Protein AF-A0AA92FFE0-F1 (afdb_monomer_lite)

Sequence (488 aa):
MKEWFKHLHVKLKDAEDNATKATNKKVEELKAQLATIEKNRVSEDSKMVGLKDELRRKEIEYLDALKEKDKEIKAKEATILATKEGMKKIEGLKASTDENLTKFKEESKQKELQHLEATKALQNEIKAKESQLAASSKEETLKSIALDKELKAKEAQLLASKDEMKKLEAQRVATEDKLAKLKEESKQQQLQNLEATKALQADLKAKESQIASFNKEETLKSIALEKELKAKEATIVANKENYKKTETLKASLEENITKLKEEFKQKELQYLEAAKALQADIKAKETQLGASKKDETLKIIALEKELKQKEGVLAQQQDDFTKRIASNEQTIKTLNEKIKLLETATPKTAVATKTSAPTSSKGHKPIMVDKVTCTDMGTGVNAISETCKKEVQTFLAKYDSSYFFEVAPIVDNGGFASLKLIKNKKVGVEDTEIDRISGLANIGLGKARAKAGGELVETYVGEGAKISYALSNIEQDKARGFQIRVYQ

pLDDT: mean 81.23, std 14.43, range [31.59, 97.88]

Secondary structure (DSSP, 8-state):
-HHHHHHHHHHHHHHHHHHHHHHHHHHHHHHHHHHHHHHHHHHHHHHHHHHHHHHHHHHHHHHHHHHHHHHHHHHHHHHHHHHHHHHHHHHHHHHHHHHHHHHHHHHHHHHHHHHHHHHHHHHHHHHHHHHHHHHHHHHHHHHHHHHHHHHHHHHHHHHHHHHHHHHHHHHHHHHHHHHSSSSSS--S---S-TTHHHHHHHHHHHHHHHHHHHHHHHHHHHHHHHHHHHHHHHHHHHHHHHHHHHHHHHHHHHHHHHHHHHHHHHHHHHHHHHHHHHHHHHHHHHHHHHHHHHHHHHHHHHHHHHHHHHHHHHHHHHHHHHHHHHHHHHHHHHHHHHHHHHHTTS---------PPPPPPPPPPP-EEEEEEE-BPPTT--PPPHHHHHHHHHHHTT--TTSEEEEEEEE--PPPHHHHHHHHHT-S--HHHHHHHHHHHHHHHHHHHHHHHHHHHHHHH-TT-EEEE-SS-EE-TT-BEEEEEEE-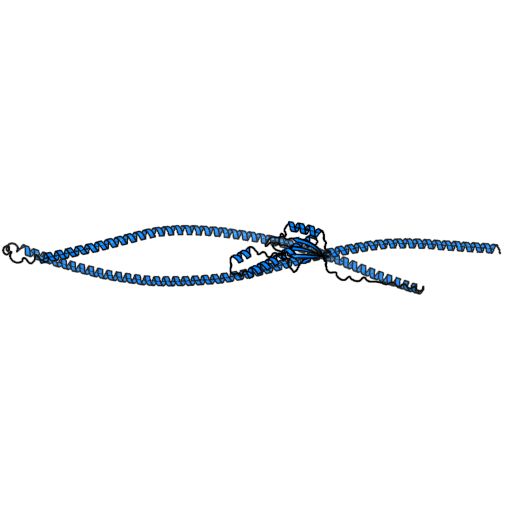

Organism: NCBI:txid1854492

Structure (mmCIF, N/CA/C/O backbone):
data_AF-A0AA92FFE0-F1
#
_entry.id   AF-A0AA92FFE0-F1
#
loop_
_atom_site.group_PDB
_atom_site.id
_atom_site.type_symbol
_atom_site.label_atom_id
_atom_site.label_alt_id
_atom_site.label_comp_id
_atom_site.label_asym_id
_atom_site.label_entity_id
_atom_site.label_seq_id
_atom_site.pdbx_PDB_ins_code
_atom_site.Cartn_x
_atom_site.Cartn_y
_atom_site.Cartn_z
_atom_site.occupancy
_atom_site.B_iso_or_equiv
_atom_site.auth_seq_id
_atom_site.auth_comp_id
_atom_site.auth_asym_id
_atom_site.auth_atom_id
_atom_site.pdbx_PDB_model_num
ATOM 1 N N . MET A 1 1 ? 83.813 -3.400 -99.942 1.00 58.41 1 MET A N 1
ATOM 2 C CA . MET A 1 1 ? 82.749 -2.435 -99.563 1.00 58.41 1 MET A CA 1
ATOM 3 C C . MET A 1 1 ? 81.369 -3.094 -99.387 1.00 58.41 1 MET A C 1
ATOM 5 O O . MET A 1 1 ? 80.778 -2.912 -98.333 1.00 58.41 1 MET A O 1
ATOM 9 N N . LYS A 1 2 ? 80.868 -3.906 -100.340 1.00 62.62 2 LYS A N 1
ATOM 10 C CA . LYS A 1 2 ? 79.550 -4.587 -100.239 1.00 62.62 2 LYS A CA 1
ATOM 11 C C . LYS A 1 2 ? 79.388 -5.563 -99.056 1.00 62.62 2 LYS A C 1
ATOM 13 O O . LYS A 1 2 ? 78.321 -5.590 -98.453 1.00 62.62 2 LYS A O 1
ATOM 18 N N . GLU A 1 3 ? 80.411 -6.343 -98.703 1.00 62.62 3 GLU A N 1
ATOM 19 C CA . GLU A 1 3 ? 80.306 -7.298 -97.580 1.00 62.62 3 GLU A CA 1
ATOM 20 C C . GLU A 1 3 ? 80.255 -6.623 -96.205 1.00 62.62 3 GLU A C 1
ATOM 22 O O . GLU A 1 3 ? 79.528 -7.066 -95.321 1.00 62.62 3 GLU A O 1
ATOM 27 N N . TRP A 1 4 ? 80.947 -5.493 -96.049 1.00 67.25 4 TRP A N 1
ATOM 28 C CA . TRP A 1 4 ? 80.945 -4.721 -94.807 1.00 67.25 4 TRP A CA 1
ATOM 29 C C . TRP A 1 4 ? 79.559 -4.132 -94.502 1.00 67.25 4 TRP A C 1
ATOM 31 O O . TRP A 1 4 ? 79.095 -4.201 -93.369 1.00 67.25 4 TRP A O 1
ATOM 41 N N . PHE A 1 5 ? 78.848 -3.653 -95.531 1.00 67.75 5 PHE A N 1
ATOM 42 C CA . PHE A 1 5 ? 77.463 -3.184 -95.403 1.00 67.75 5 PHE A CA 1
ATOM 43 C C . PHE A 1 5 ? 76.480 -4.303 -95.030 1.00 67.75 5 PHE A C 1
ATOM 45 O O . PHE A 1 5 ? 75.605 -4.081 -94.196 1.00 67.75 5 PHE A O 1
ATOM 52 N N . LYS A 1 6 ? 76.632 -5.512 -95.593 1.00 73.19 6 LYS A N 1
ATOM 53 C CA . LYS A 1 6 ? 75.812 -6.673 -95.197 1.00 73.19 6 LYS A CA 1
ATOM 54 C C . LYS A 1 6 ? 76.039 -7.049 -93.733 1.00 73.19 6 LYS A C 1
ATOM 56 O O . LYS A 1 6 ? 75.070 -7.256 -93.010 1.00 73.19 6 LYS A O 1
ATOM 61 N N . HIS A 1 7 ? 77.295 -7.084 -93.288 1.00 74.12 7 HIS A N 1
ATOM 62 C CA . HIS A 1 7 ? 77.640 -7.379 -91.893 1.00 74.12 7 HIS A CA 1
ATOM 63 C C . HIS A 1 7 ? 77.081 -6.336 -90.919 1.00 74.12 7 HIS A C 1
ATOM 65 O O . HIS A 1 7 ? 76.571 -6.686 -89.857 1.00 74.12 7 HIS A O 1
ATOM 71 N N . LEU A 1 8 ? 77.126 -5.052 -91.293 1.00 75.69 8 LEU A N 1
ATOM 72 C CA . LEU A 1 8 ? 76.562 -3.970 -90.485 1.00 75.69 8 LEU A CA 1
ATOM 73 C C . LEU A 1 8 ? 75.035 -4.085 -90.366 1.00 75.69 8 LEU A C 1
ATOM 75 O O . LEU A 1 8 ? 74.494 -3.900 -89.282 1.00 75.69 8 LEU A O 1
ATOM 79 N N . HIS A 1 9 ? 74.351 -4.425 -91.462 1.00 76.44 9 HIS A N 1
ATOM 80 C CA . HIS A 1 9 ? 72.894 -4.560 -91.491 1.00 76.44 9 HIS A CA 1
ATOM 81 C C . HIS A 1 9 ? 72.401 -5.750 -90.654 1.00 76.44 9 HIS A C 1
ATOM 83 O O . HIS A 1 9 ? 71.421 -5.619 -89.927 1.00 76.44 9 HIS A O 1
ATOM 89 N N . VAL A 1 10 ? 73.113 -6.883 -90.696 1.00 79.50 10 VAL A N 1
ATOM 90 C CA . VAL A 1 10 ? 72.822 -8.045 -89.837 1.00 79.50 10 VAL A CA 1
ATOM 91 C C . VAL A 1 10 ? 73.014 -7.687 -88.364 1.00 79.50 10 VAL A C 1
ATOM 93 O O . VAL A 1 10 ? 72.116 -7.922 -87.568 1.00 79.50 10 VAL A O 1
ATOM 96 N N . LYS A 1 11 ? 74.115 -7.014 -88.004 1.00 79.50 11 LYS A N 1
ATOM 97 C CA . LYS A 1 11 ? 74.342 -6.565 -86.620 1.00 79.50 11 LYS A CA 1
ATOM 98 C C . LYS A 1 11 ? 73.299 -5.567 -86.121 1.00 79.50 11 LYS A C 1
ATOM 100 O O . LYS A 1 11 ? 72.941 -5.620 -84.949 1.00 79.50 11 LYS A O 1
ATOM 105 N N . LEU A 1 12 ? 72.835 -4.656 -86.981 1.00 77.25 12 LEU A N 1
ATOM 106 C CA . LEU A 1 12 ? 71.790 -3.696 -86.621 1.00 77.25 12 LEU A CA 1
ATOM 107 C C . LEU A 1 12 ? 70.461 -4.416 -86.364 1.00 77.25 12 LEU A C 1
ATOM 109 O O . LEU A 1 12 ? 69.816 -4.166 -85.352 1.00 77.25 12 LEU A O 1
ATOM 113 N N . LYS A 1 13 ? 70.108 -5.362 -87.240 1.00 79.94 13 LYS A N 1
ATOM 114 C CA . LYS A 1 13 ? 68.903 -6.180 -87.108 1.00 79.94 13 LYS A CA 1
ATOM 115 C C . LYS A 1 13 ? 68.945 -7.080 -85.872 1.00 79.94 13 LYS A C 1
ATOM 117 O O . LYS A 1 13 ? 67.980 -7.122 -85.121 1.00 79.94 13 LYS A O 1
ATOM 122 N N . ASP A 1 14 ? 70.079 -7.722 -85.603 1.00 80.31 14 ASP A N 1
ATOM 123 C CA . ASP A 1 14 ? 70.268 -8.528 -84.394 1.00 80.31 14 ASP A CA 1
ATOM 124 C C . ASP A 1 14 ? 70.188 -7.666 -83.122 1.00 80.31 14 ASP A C 1
ATOM 126 O O . ASP A 1 14 ? 69.670 -8.110 -82.096 1.00 80.31 14 ASP A O 1
ATOM 130 N N . ALA A 1 15 ? 70.676 -6.421 -83.165 1.00 79.38 15 ALA A N 1
ATOM 131 C CA . ALA A 1 15 ? 70.554 -5.479 -82.055 1.00 79.38 15 ALA A CA 1
ATOM 132 C C . ALA A 1 15 ? 69.099 -5.026 -81.832 1.00 79.38 15 ALA A C 1
ATOM 134 O O . ALA A 1 15 ? 68.650 -4.993 -80.686 1.00 79.38 15 ALA A O 1
ATOM 135 N N . GLU A 1 16 ? 68.350 -4.738 -82.900 1.00 79.06 16 GLU A N 1
ATOM 136 C CA . GLU A 1 16 ? 66.920 -4.398 -82.838 1.00 79.06 16 GLU A CA 1
ATOM 137 C C . GLU A 1 16 ? 66.064 -5.574 -82.348 1.00 79.06 16 GLU A C 1
ATOM 139 O O . GLU A 1 16 ? 65.223 -5.401 -81.461 1.00 79.06 16 GLU A O 1
ATOM 144 N N . ASP A 1 17 ? 66.310 -6.786 -82.847 1.00 80.44 17 ASP A N 1
ATOM 145 C CA . ASP A 1 17 ? 65.593 -7.993 -82.430 1.00 80.44 17 ASP A CA 1
ATOM 146 C C . ASP A 1 17 ? 65.881 -8.325 -80.956 1.00 80.44 17 ASP A C 1
ATOM 148 O O . ASP A 1 17 ? 64.974 -8.698 -80.203 1.00 80.44 17 ASP A O 1
ATOM 152 N N . ASN A 1 18 ? 67.123 -8.137 -80.497 1.00 81.94 18 ASN A N 1
ATOM 153 C CA . ASN A 1 18 ? 67.484 -8.310 -79.090 1.00 81.94 18 ASN A CA 1
ATOM 154 C C . ASN A 1 18 ? 66.876 -7.222 -78.190 1.00 81.94 18 ASN A C 1
ATOM 156 O O . ASN A 1 18 ? 66.376 -7.542 -77.109 1.00 81.94 18 ASN A O 1
ATOM 160 N N . ALA A 1 19 ? 66.850 -5.961 -78.633 1.00 80.94 19 ALA A N 1
ATOM 161 C CA . ALA A 1 19 ? 66.195 -4.870 -77.910 1.00 80.94 19 ALA A CA 1
ATOM 162 C C . ALA A 1 19 ? 64.676 -5.091 -77.801 1.00 80.94 19 ALA A C 1
ATOM 164 O O . ALA A 1 19 ? 64.089 -4.895 -76.732 1.00 80.94 19 ALA A O 1
ATOM 165 N N . THR A 1 20 ? 64.049 -5.590 -78.867 1.00 84.31 20 THR A N 1
ATOM 166 C CA . THR A 1 20 ? 62.617 -5.919 -78.903 1.00 84.31 20 THR A CA 1
ATOM 167 C C . THR A 1 20 ? 62.299 -7.079 -77.960 1.00 84.31 20 THR A C 1
ATOM 169 O O . THR A 1 20 ? 61.372 -6.989 -77.153 1.00 84.31 20 THR A O 1
ATOM 172 N N . LYS A 1 21 ? 63.108 -8.148 -77.971 1.00 85.88 21 LYS A N 1
ATOM 173 C CA . LYS A 1 21 ? 62.963 -9.274 -77.030 1.00 85.88 21 LYS A CA 1
ATOM 174 C C . LYS A 1 21 ? 63.143 -8.841 -75.574 1.00 85.88 21 LYS A C 1
ATOM 176 O O . LYS A 1 21 ? 62.355 -9.248 -74.723 1.00 85.88 21 LYS A O 1
ATOM 181 N N . ALA A 1 22 ? 64.139 -8.004 -75.284 1.00 84.62 22 ALA A N 1
ATOM 182 C CA . ALA A 1 22 ? 64.374 -7.482 -73.938 1.00 84.62 22 ALA A CA 1
ATOM 183 C C . ALA A 1 22 ? 63.209 -6.603 -73.453 1.00 84.62 22 ALA A C 1
ATOM 185 O O . ALA A 1 22 ? 62.768 -6.731 -72.310 1.00 84.62 22 ALA A O 1
ATOM 186 N N . THR A 1 23 ? 62.668 -5.765 -74.339 1.00 86.50 23 THR A N 1
ATOM 187 C CA . THR A 1 23 ? 61.502 -4.919 -74.045 1.00 86.50 23 THR A CA 1
ATOM 188 C C . THR A 1 23 ? 60.261 -5.763 -73.770 1.00 86.50 23 THR A C 1
ATOM 190 O O . THR A 1 23 ? 59.608 -5.568 -72.748 1.00 86.50 23 THR A O 1
ATOM 193 N N . ASN A 1 24 ? 59.980 -6.761 -74.610 1.00 88.25 24 ASN A N 1
ATOM 194 C CA . ASN A 1 24 ? 58.836 -7.656 -74.425 1.00 88.25 24 ASN A CA 1
ATOM 195 C C . ASN A 1 24 ? 58.936 -8.476 -73.135 1.00 88.25 24 ASN A C 1
ATOM 197 O O . ASN A 1 24 ? 57.950 -8.593 -72.412 1.00 88.25 24 ASN A O 1
ATOM 201 N N . LYS A 1 25 ? 60.128 -8.979 -72.789 1.00 91.62 25 LYS A N 1
ATOM 202 C CA . LYS A 1 25 ? 60.352 -9.662 -71.506 1.00 91.62 25 LYS A CA 1
ATOM 203 C C . LYS A 1 25 ? 60.015 -8.749 -70.324 1.00 91.62 25 LYS A C 1
ATOM 205 O O . LYS A 1 25 ? 59.328 -9.170 -69.399 1.00 91.62 25 LYS A O 1
ATOM 210 N N . LYS A 1 26 ? 60.442 -7.486 -70.384 1.00 90.00 26 LYS A N 1
ATOM 211 C CA . LYS A 1 26 ? 60.175 -6.503 -69.329 1.00 90.00 26 LYS A CA 1
ATOM 212 C C . LYS A 1 26 ? 58.694 -6.124 -69.238 1.00 90.00 26 LYS A C 1
ATOM 214 O O . LYS A 1 26 ? 58.183 -5.931 -68.141 1.00 90.00 26 LYS A O 1
ATOM 219 N N . VAL A 1 27 ? 57.991 -6.061 -70.369 1.00 89.12 27 VAL A N 1
ATOM 220 C CA . VAL A 1 27 ? 56.535 -5.851 -70.409 1.00 89.12 27 VAL A CA 1
ATOM 221 C C . VAL A 1 27 ? 55.790 -7.016 -69.754 1.00 89.12 27 VAL A C 1
ATOM 223 O O . VAL A 1 27 ? 54.883 -6.778 -68.960 1.00 89.12 27 VAL A O 1
ATOM 226 N N . GLU A 1 28 ? 56.180 -8.262 -70.026 1.00 89.94 28 GLU A N 1
ATOM 227 C CA . GLU A 1 28 ? 55.556 -9.435 -69.398 1.00 89.94 28 GLU A CA 1
ATOM 228 C C . GLU A 1 28 ? 55.854 -9.523 -67.891 1.00 89.94 28 GLU A C 1
ATOM 230 O O . GLU A 1 28 ? 54.952 -9.807 -67.102 1.00 89.94 28 GLU A O 1
ATOM 235 N N . GLU A 1 29 ? 57.071 -9.178 -67.457 1.00 90.50 29 GLU A N 1
ATOM 236 C CA . GLU A 1 29 ? 57.411 -9.059 -66.030 1.00 90.50 29 GLU A CA 1
ATOM 237 C C . GLU A 1 29 ? 56.559 -7.986 -65.325 1.00 90.50 29 GLU A C 1
ATOM 239 O O . GLU A 1 29 ? 56.034 -8.228 -64.236 1.00 90.50 29 GLU A O 1
ATOM 244 N N . LEU A 1 30 ? 56.353 -6.824 -65.958 1.00 91.38 30 LEU A N 1
ATOM 245 C CA . LEU A 1 30 ? 55.499 -5.757 -65.422 1.00 91.38 30 LEU A CA 1
ATOM 246 C C . LEU A 1 30 ? 54.019 -6.161 -65.365 1.00 91.38 30 LEU A C 1
ATOM 248 O O . LEU A 1 30 ? 53.343 -5.853 -64.383 1.00 91.38 30 LEU A O 1
ATOM 252 N N . LYS A 1 31 ? 53.507 -6.887 -66.368 1.00 90.38 31 LYS A N 1
ATOM 253 C CA . LYS A 1 31 ? 52.138 -7.434 -66.338 1.00 90.38 31 LYS A CA 1
ATOM 254 C C . LYS A 1 31 ? 51.953 -8.434 -65.200 1.00 90.38 31 LYS A C 1
ATOM 256 O O . LYS A 1 31 ? 50.940 -8.378 -64.505 1.00 90.38 31 LYS A O 1
ATOM 261 N N . ALA A 1 32 ? 52.928 -9.315 -64.973 1.00 90.75 32 ALA A N 1
ATOM 262 C CA . ALA A 1 32 ? 52.886 -10.273 -63.870 1.00 90.75 32 ALA A CA 1
ATOM 263 C C . ALA A 1 32 ? 52.907 -9.575 -62.496 1.00 90.75 32 ALA A C 1
ATOM 265 O O . ALA A 1 32 ? 52.170 -9.963 -61.582 1.00 90.75 32 ALA A O 1
ATOM 266 N N . GLN A 1 33 ? 53.699 -8.505 -62.355 1.00 91.69 33 GLN A N 1
ATOM 267 C CA . GLN A 1 33 ? 53.703 -7.673 -61.149 1.00 91.69 33 GLN A CA 1
ATOM 268 C C . GLN A 1 33 ? 52.358 -6.967 -60.937 1.00 91.69 33 GLN A C 1
ATOM 270 O O . GLN A 1 33 ? 51.811 -7.037 -59.837 1.00 91.69 33 GLN A O 1
ATOM 275 N N . LEU A 1 34 ? 51.781 -6.362 -61.982 1.00 88.94 34 LEU A N 1
ATOM 276 C CA . LEU A 1 34 ? 50.460 -5.726 -61.918 1.00 88.94 34 LEU A CA 1
ATOM 277 C C . LEU A 1 34 ? 49.361 -6.715 -61.517 1.00 88.94 34 LEU A C 1
ATOM 279 O O . LEU A 1 34 ? 48.577 -6.417 -60.622 1.00 88.94 34 LEU A O 1
ATOM 283 N N . ALA A 1 35 ? 49.343 -7.916 -62.099 1.00 91.25 35 ALA A N 1
ATOM 284 C CA . ALA A 1 35 ? 48.374 -8.951 -61.739 1.00 91.25 35 ALA A CA 1
ATOM 285 C C . ALA A 1 35 ? 48.485 -9.367 -60.260 1.00 91.25 35 ALA A C 1
ATOM 287 O O . ALA A 1 35 ? 47.477 -9.608 -59.592 1.00 91.25 35 ALA A O 1
ATOM 288 N N . THR A 1 36 ? 49.708 -9.417 -59.728 1.00 91.00 36 THR A N 1
ATOM 289 C CA . THR A 1 36 ? 49.955 -9.725 -58.312 1.00 91.00 36 THR A CA 1
ATOM 290 C C . THR A 1 36 ? 49.474 -8.593 -57.401 1.00 91.00 36 THR A C 1
ATOM 292 O O . THR A 1 36 ? 48.829 -8.856 -56.387 1.00 91.00 36 THR A O 1
ATOM 295 N N . ILE A 1 37 ? 49.736 -7.337 -57.775 1.00 90.12 37 ILE A N 1
ATOM 296 C CA . ILE A 1 37 ? 49.268 -6.154 -57.040 1.00 90.12 37 ILE A CA 1
ATOM 297 C C . ILE A 1 37 ? 47.738 -6.101 -57.021 1.00 90.12 37 ILE A C 1
ATOM 299 O O . ILE A 1 37 ? 47.158 -5.902 -55.957 1.00 90.12 37 ILE A O 1
ATOM 303 N N . GLU A 1 38 ? 47.076 -6.344 -58.154 1.00 89.69 38 GLU A N 1
ATOM 304 C CA . GLU A 1 38 ? 45.611 -6.344 -58.247 1.00 89.69 38 GLU A CA 1
ATOM 305 C C . GLU 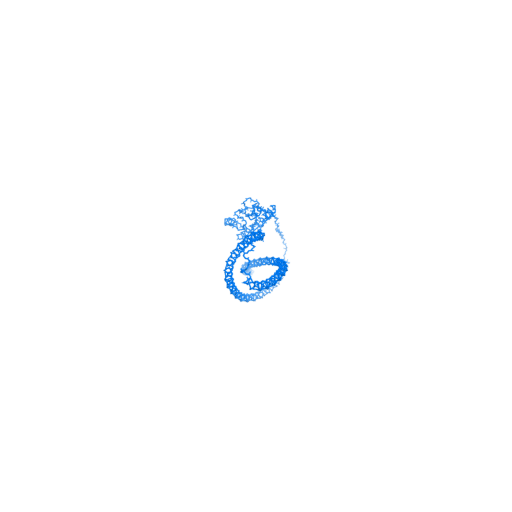A 1 38 ? 45.000 -7.432 -57.349 1.00 89.69 38 GLU A C 1
ATOM 307 O O . GLU A 1 38 ? 44.065 -7.172 -56.593 1.00 89.69 38 GLU A O 1
ATOM 312 N N . LYS A 1 39 ? 45.576 -8.642 -57.356 1.00 92.88 39 LYS A N 1
ATOM 313 C CA . LYS A 1 39 ? 45.135 -9.742 -56.487 1.00 92.88 39 LYS A CA 1
ATOM 314 C C . LYS A 1 39 ? 45.303 -9.405 -55.004 1.00 92.88 39 LYS A C 1
ATOM 316 O O . LYS A 1 39 ? 44.412 -9.699 -54.206 1.00 92.88 39 LYS A O 1
ATOM 321 N N . ASN A 1 40 ? 46.419 -8.778 -54.636 1.00 91.56 40 ASN A N 1
ATOM 322 C CA . ASN A 1 40 ? 46.657 -8.334 -53.265 1.00 91.56 40 ASN A CA 1
ATOM 323 C C . ASN A 1 40 ? 45.677 -7.227 -52.861 1.00 91.56 40 ASN A C 1
ATOM 325 O O . ASN A 1 40 ? 45.088 -7.324 -51.789 1.00 91.56 40 ASN A O 1
ATOM 329 N N . ARG A 1 41 ? 45.417 -6.249 -53.739 1.00 92.00 41 ARG A N 1
ATOM 330 C CA . ARG A 1 41 ? 44.436 -5.178 -53.507 1.00 92.00 41 ARG A CA 1
ATOM 331 C C . ARG A 1 41 ? 43.042 -5.741 -53.247 1.00 92.00 41 ARG A C 1
ATOM 333 O O . ARG A 1 41 ? 42.430 -5.407 -52.242 1.00 92.00 41 ARG A O 1
ATOM 340 N N . VAL A 1 42 ? 42.573 -6.660 -54.093 1.00 90.94 42 VAL A N 1
ATOM 341 C CA . VAL A 1 42 ? 41.268 -7.321 -53.914 1.00 90.94 42 VAL A CA 1
ATOM 342 C C . VAL A 1 42 ? 41.223 -8.118 -52.604 1.00 90.94 42 VAL A C 1
ATOM 344 O O . VAL A 1 42 ? 40.216 -8.096 -51.894 1.00 90.94 42 VAL A O 1
ATOM 347 N N . SER A 1 43 ? 42.317 -8.798 -52.241 1.00 91.75 43 SER A N 1
ATOM 348 C CA . SER A 1 43 ? 42.403 -9.500 -50.957 1.00 91.75 43 SER A CA 1
ATOM 349 C C . SER A 1 43 ? 42.363 -8.550 -49.757 1.00 91.75 43 SER A C 1
ATOM 351 O O . SER A 1 43 ? 41.798 -8.923 -48.728 1.00 91.75 43 SER A O 1
ATOM 353 N N . GLU A 1 44 ? 42.985 -7.376 -49.837 1.00 89.19 44 GLU A N 1
ATOM 354 C CA . GLU A 1 44 ? 42.964 -6.382 -48.761 1.00 89.19 44 GLU A CA 1
ATOM 355 C C . GLU A 1 44 ? 41.606 -5.690 -48.656 1.00 89.19 44 GLU A C 1
ATOM 357 O O . GLU A 1 44 ? 41.081 -5.568 -47.549 1.00 89.19 44 GLU A O 1
ATOM 362 N N . ASP A 1 45 ? 40.981 -5.353 -49.787 1.00 87.56 45 ASP A N 1
ATOM 363 C CA . ASP A 1 45 ? 39.623 -4.806 -49.840 1.00 87.56 45 ASP A CA 1
ATOM 364 C C . ASP A 1 45 ? 38.626 -5.770 -49.171 1.00 87.56 45 ASP A C 1
ATOM 366 O O . ASP A 1 45 ? 37.820 -5.358 -48.333 1.00 87.56 45 ASP A O 1
ATOM 370 N N . SER A 1 46 ? 38.736 -7.078 -49.438 1.00 89.19 46 SER A N 1
ATOM 371 C CA . SER A 1 46 ? 37.898 -8.093 -48.785 1.00 89.19 46 SER A CA 1
ATOM 372 C C . SER A 1 46 ? 38.116 -8.169 -47.268 1.00 89.19 46 SER A C 1
ATOM 374 O O . SER A 1 46 ? 37.150 -8.348 -46.525 1.00 89.19 46 SER A O 1
ATOM 376 N N . LYS A 1 47 ? 39.358 -8.024 -46.784 1.00 93.25 47 LYS A N 1
ATOM 377 C CA . LYS A 1 47 ? 39.655 -7.993 -45.339 1.00 93.25 47 LYS A CA 1
ATOM 378 C C . LYS A 1 47 ? 39.105 -6.726 -44.684 1.00 93.25 47 LYS A C 1
ATOM 380 O O . LYS A 1 47 ? 38.566 -6.795 -43.583 1.00 93.25 47 LYS A O 1
ATOM 385 N N . MET A 1 48 ? 39.203 -5.585 -45.366 1.00 88.88 48 MET A N 1
ATOM 386 C CA . MET A 1 48 ? 38.669 -4.308 -44.889 1.00 88.88 48 MET A CA 1
ATOM 387 C C . MET A 1 48 ? 37.145 -4.318 -44.760 1.00 88.88 48 MET A C 1
ATOM 389 O O . MET A 1 48 ? 36.616 -3.731 -43.817 1.00 88.88 48 MET A O 1
ATOM 393 N N . VAL A 1 49 ? 36.437 -4.994 -45.671 1.00 92.06 49 VAL A N 1
ATOM 394 C CA . VAL A 1 49 ? 34.985 -5.204 -45.551 1.00 92.06 49 VAL A CA 1
ATOM 395 C C . VAL A 1 49 ? 34.663 -6.054 -44.320 1.00 92.06 49 VAL A C 1
ATOM 397 O O . VAL A 1 49 ? 33.863 -5.623 -43.494 1.00 92.06 49 VAL A O 1
ATOM 400 N N . GLY A 1 50 ? 35.356 -7.182 -44.123 1.00 91.06 50 GLY A N 1
ATOM 401 C CA . GLY A 1 50 ? 35.146 -8.038 -42.947 1.00 91.06 50 GLY A CA 1
ATOM 402 C C . GLY A 1 50 ? 35.381 -7.312 -41.616 1.00 91.06 50 GLY A C 1
ATOM 403 O O . GLY A 1 50 ? 34.567 -7.413 -40.701 1.00 91.06 50 GLY A O 1
ATOM 404 N N . LEU A 1 51 ? 36.442 -6.502 -41.526 1.00 91.81 51 LEU A N 1
ATOM 405 C CA . LEU A 1 51 ? 36.718 -5.692 -40.333 1.00 91.81 51 LEU A CA 1
ATOM 406 C C . LEU A 1 51 ? 35.653 -4.613 -40.087 1.00 91.81 51 LEU A C 1
ATOM 408 O O . LEU A 1 51 ? 35.327 -4.333 -38.934 1.00 91.81 51 LEU A O 1
ATOM 412 N N . LYS A 1 52 ? 35.095 -4.008 -41.144 1.00 89.94 52 LYS A N 1
ATOM 413 C CA . LYS A 1 52 ? 33.996 -3.036 -41.019 1.00 89.94 52 LYS A CA 1
ATOM 414 C C . LYS A 1 52 ? 32.710 -3.683 -40.515 1.00 89.94 52 LYS A C 1
ATOM 416 O O . LYS A 1 52 ? 32.033 -3.088 -39.678 1.00 89.94 52 LYS A O 1
ATOM 421 N N . ASP A 1 53 ? 32.383 -4.875 -40.999 1.00 92.69 53 ASP A N 1
ATOM 422 C CA . ASP A 1 53 ? 31.191 -5.601 -40.557 1.00 92.69 53 ASP A CA 1
ATOM 423 C C . ASP A 1 53 ? 31.325 -6.056 -39.099 1.00 92.69 53 ASP A C 1
ATOM 425 O O . ASP A 1 53 ? 30.383 -5.924 -38.315 1.00 92.69 53 ASP A O 1
ATOM 429 N N . GLU A 1 54 ? 32.513 -6.506 -38.693 1.00 92.50 54 GLU A N 1
ATOM 430 C CA . GLU A 1 54 ? 32.775 -6.883 -37.304 1.00 92.50 54 GLU A CA 1
ATOM 431 C C . GLU A 1 54 ? 32.762 -5.679 -36.352 1.00 92.50 54 GLU A C 1
ATOM 433 O O . GLU A 1 54 ? 32.216 -5.769 -35.250 1.00 92.50 54 GLU A O 1
ATOM 438 N N . LEU A 1 55 ? 33.277 -4.524 -36.789 1.00 90.75 55 LEU A N 1
ATOM 439 C CA . LEU A 1 55 ? 33.172 -3.275 -36.033 1.00 90.75 55 LEU A CA 1
ATOM 440 C C . LEU A 1 55 ? 31.706 -2.873 -35.817 1.00 90.75 55 LEU A C 1
ATOM 442 O O . LEU A 1 55 ? 31.309 -2.606 -34.684 1.00 90.75 55 LEU A O 1
ATOM 446 N N . ARG A 1 56 ? 30.887 -2.909 -36.878 1.00 91.94 56 ARG A N 1
ATOM 447 C CA . ARG A 1 56 ? 29.445 -2.622 -36.790 1.00 91.94 56 ARG A CA 1
ATOM 448 C C . ARG A 1 56 ? 28.727 -3.583 -35.851 1.00 91.94 56 ARG A C 1
ATOM 450 O O . ARG A 1 56 ? 27.872 -3.162 -35.077 1.00 91.94 56 ARG A O 1
ATOM 457 N N . ARG A 1 57 ? 29.073 -4.871 -35.891 1.00 93.06 57 ARG A N 1
ATOM 458 C CA . ARG A 1 57 ? 28.489 -5.869 -34.989 1.00 93.06 57 ARG A CA 1
ATOM 459 C C . ARG A 1 57 ? 28.814 -5.564 -33.526 1.00 93.06 57 ARG A C 1
ATOM 461 O O . ARG A 1 57 ? 27.911 -5.597 -32.695 1.00 93.06 57 ARG A O 1
ATOM 468 N N . LYS A 1 58 ? 30.066 -5.212 -33.217 1.00 93.44 58 LYS A N 1
ATOM 469 C CA . LYS A 1 58 ? 30.468 -4.827 -31.855 1.00 93.44 58 LYS A CA 1
ATOM 470 C C . LYS A 1 58 ? 29.806 -3.533 -31.382 1.00 93.44 58 LYS A C 1
ATOM 472 O O . LYS A 1 58 ? 29.456 -3.442 -30.210 1.00 93.44 58 LYS A O 1
ATOM 477 N N . GLU A 1 59 ? 29.604 -2.555 -32.265 1.00 91.31 59 GLU A N 1
ATOM 478 C CA . GLU A 1 59 ? 28.841 -1.341 -31.934 1.00 91.31 59 GLU A CA 1
ATOM 479 C C . GLU A 1 59 ? 27.393 -1.667 -31.550 1.00 91.31 59 GLU A C 1
ATOM 481 O O . GLU A 1 59 ? 26.896 -1.137 -30.557 1.00 91.31 59 GLU A O 1
ATOM 486 N N . ILE A 1 60 ? 26.733 -2.569 -32.284 1.00 91.69 60 ILE A N 1
ATOM 487 C CA . ILE A 1 60 ? 25.369 -3.015 -31.961 1.00 91.69 60 ILE A CA 1
ATOM 488 C C . ILE A 1 60 ? 25.344 -3.734 -30.605 1.00 91.69 60 ILE A C 1
ATOM 490 O O . ILE A 1 60 ? 24.544 -3.373 -29.745 1.00 91.69 60 ILE A O 1
ATOM 494 N N . GLU A 1 61 ? 26.253 -4.688 -30.377 1.00 92.44 61 GLU A N 1
ATOM 495 C CA . GLU A 1 61 ? 26.346 -5.417 -29.102 1.00 92.44 61 GLU A CA 1
ATOM 496 C C . GLU A 1 61 ? 26.589 -4.469 -27.911 1.00 92.44 61 GLU A C 1
ATOM 498 O O . GLU A 1 61 ? 25.976 -4.626 -26.854 1.00 92.44 61 GLU A O 1
ATOM 503 N N . TYR A 1 62 ? 27.433 -3.445 -28.080 1.00 91.94 62 TYR A N 1
ATOM 504 C CA . TYR A 1 62 ? 27.682 -2.439 -27.046 1.00 91.94 62 TYR A CA 1
ATOM 505 C C . TYR A 1 62 ? 26.450 -1.564 -26.770 1.00 91.94 62 TYR A C 1
ATOM 507 O O . TYR A 1 62 ? 26.127 -1.292 -25.612 1.00 91.94 62 TYR A O 1
ATOM 515 N N . LEU A 1 63 ? 25.731 -1.144 -27.817 1.00 89.81 63 LEU A N 1
ATOM 516 C CA . LEU A 1 63 ? 24.497 -0.367 -27.675 1.00 89.81 63 LEU A CA 1
ATOM 517 C C . LEU A 1 63 ? 23.391 -1.163 -26.976 1.00 89.81 63 LEU A C 1
ATOM 519 O O . LEU A 1 63 ? 22.670 -0.603 -26.150 1.00 89.81 63 LEU A O 1
ATOM 523 N N . ASP A 1 64 ? 23.266 -2.456 -27.260 1.00 90.56 64 ASP A N 1
ATOM 524 C CA . ASP A 1 64 ? 22.280 -3.311 -26.598 1.00 90.56 64 ASP A CA 1
ATOM 525 C C . ASP A 1 64 ? 22.658 -3.591 -25.136 1.00 90.56 64 ASP A C 1
ATOM 527 O O . ASP A 1 64 ? 21.795 -3.526 -24.259 1.00 90.56 64 ASP A O 1
ATOM 531 N N . ALA A 1 65 ? 23.949 -3.771 -24.833 1.00 88.81 65 ALA A N 1
ATOM 532 C CA . ALA A 1 65 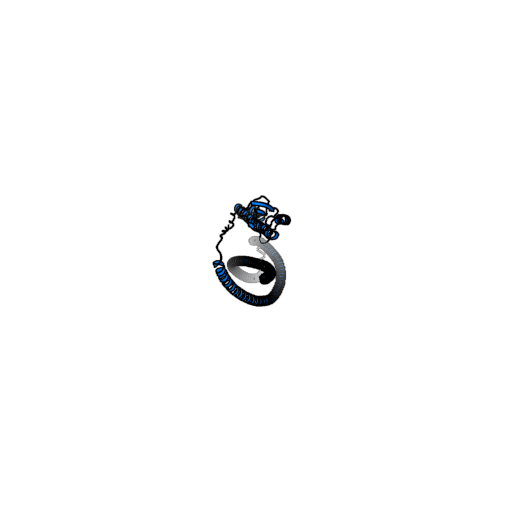? 24.429 -3.865 -23.454 1.00 88.81 65 ALA A CA 1
ATOM 533 C C . ALA A 1 65 ? 24.147 -2.583 -22.646 1.00 88.81 65 ALA A C 1
ATOM 535 O O . ALA A 1 65 ? 23.757 -2.660 -21.477 1.00 88.81 65 ALA A O 1
ATOM 536 N N . LEU A 1 66 ? 24.295 -1.405 -23.263 1.00 87.06 66 LEU A N 1
ATOM 537 C CA . LEU A 1 66 ? 23.934 -0.129 -22.640 1.00 87.06 66 LEU A CA 1
ATOM 538 C C . LEU A 1 66 ? 22.429 -0.020 -22.372 1.00 87.06 66 LEU A C 1
ATOM 540 O O . LEU A 1 66 ? 22.045 0.419 -21.290 1.00 87.06 66 LEU A O 1
ATOM 544 N N . LYS A 1 67 ? 21.577 -0.446 -23.313 1.00 90.62 67 LYS A N 1
ATOM 545 C CA . LYS A 1 67 ? 20.118 -0.454 -23.112 1.00 90.62 67 LYS A CA 1
ATOM 546 C C . LYS A 1 67 ? 19.708 -1.379 -21.970 1.00 90.62 67 LYS A C 1
ATOM 548 O O . LYS A 1 67 ? 18.889 -0.987 -21.148 1.00 90.62 67 LYS A O 1
ATOM 553 N N . GLU A 1 68 ? 20.285 -2.575 -21.884 1.00 90.12 68 GLU A N 1
ATOM 554 C CA . GLU A 1 68 ? 20.003 -3.496 -20.776 1.00 90.12 68 GLU A CA 1
ATOM 555 C C . GLU A 1 68 ? 20.445 -2.920 -19.425 1.00 90.12 68 GLU A C 1
ATOM 557 O O . GLU A 1 68 ? 19.713 -3.010 -18.439 1.00 90.12 68 GLU A O 1
ATOM 562 N N . LYS A 1 69 ? 21.594 -2.236 -19.377 1.00 91.25 69 LYS A N 1
ATOM 563 C CA . LYS A 1 69 ? 22.027 -1.526 -18.166 1.00 91.25 69 LYS A CA 1
ATOM 564 C C . LYS A 1 69 ? 21.100 -0.369 -17.791 1.00 91.25 69 LYS A C 1
ATOM 566 O O . LYS A 1 69 ? 20.824 -0.196 -16.606 1.00 91.25 69 LYS A O 1
ATOM 571 N N . ASP A 1 70 ? 20.583 0.380 -18.764 1.00 89.31 70 ASP A N 1
ATOM 572 C CA . ASP A 1 70 ? 19.610 1.456 -18.528 1.00 89.31 70 ASP A CA 1
ATOM 573 C C . ASP A 1 70 ? 18.285 0.918 -17.958 1.00 89.31 70 ASP A C 1
ATOM 575 O O . ASP A 1 70 ? 17.751 1.468 -16.991 1.00 89.31 70 ASP A O 1
ATOM 579 N N . LYS A 1 71 ? 17.794 -0.221 -18.470 1.00 90.12 71 LYS A N 1
ATOM 580 C CA . LYS A 1 71 ? 16.625 -0.913 -17.898 1.00 90.12 71 LYS A CA 1
ATOM 581 C C . LYS A 1 71 ? 16.875 -1.367 -16.460 1.00 90.12 71 LYS A C 1
ATOM 583 O O . LYS A 1 71 ? 16.022 -1.169 -15.595 1.00 90.12 71 LYS A O 1
ATOM 588 N N . GLU A 1 72 ? 18.050 -1.939 -16.185 1.00 88.56 72 GLU A N 1
ATOM 589 C CA . GLU A 1 72 ? 18.431 -2.383 -14.838 1.00 88.56 72 GLU A CA 1
ATOM 590 C C . GLU A 1 72 ? 18.463 -1.206 -13.842 1.00 88.56 72 GLU A C 1
ATOM 592 O O . GLU A 1 72 ? 18.014 -1.337 -12.700 1.00 88.56 72 GLU A O 1
ATOM 597 N N . ILE A 1 73 ? 18.950 -0.037 -14.279 1.00 89.00 73 ILE A N 1
ATOM 598 C CA . ILE A 1 73 ? 18.962 1.196 -13.481 1.00 89.00 73 ILE A CA 1
ATOM 599 C C . ILE A 1 73 ? 17.536 1.682 -13.210 1.00 89.00 73 ILE A C 1
ATOM 601 O O . ILE A 1 73 ? 17.181 1.870 -12.045 1.00 89.00 73 ILE A O 1
ATOM 605 N N . LYS A 1 74 ? 16.688 1.799 -14.239 1.00 89.69 74 LYS A N 1
ATOM 606 C CA . LYS A 1 74 ? 15.284 2.226 -14.085 1.00 89.69 74 LYS A CA 1
ATOM 607 C C . LYS A 1 74 ? 14.496 1.316 -13.140 1.00 89.69 74 LYS A C 1
ATOM 609 O O . LYS A 1 74 ? 13.737 1.801 -12.299 1.00 89.69 74 LYS A O 1
ATOM 614 N N . ALA A 1 75 ? 14.713 0.002 -13.210 1.00 87.00 75 ALA A N 1
ATOM 615 C CA . ALA A 1 75 ? 14.089 -0.955 -12.296 1.00 87.00 75 ALA A CA 1
ATOM 616 C C . ALA A 1 75 ? 14.535 -0.746 -10.833 1.00 87.00 75 ALA A C 1
ATOM 618 O O . ALA A 1 75 ? 13.716 -0.789 -9.905 1.00 87.00 75 ALA A O 1
ATOM 619 N N . LYS A 1 76 ? 15.828 -0.471 -10.608 1.00 87.00 76 LYS A N 1
ATOM 620 C CA . LYS A 1 76 ? 16.358 -0.156 -9.271 1.00 87.00 76 LYS A CA 1
ATOM 621 C C . LYS A 1 76 ? 15.815 1.173 -8.745 1.00 87.00 76 LYS A C 1
ATOM 623 O O . LYS A 1 76 ? 15.419 1.236 -7.582 1.00 87.00 76 LYS A O 1
ATOM 628 N N . GLU A 1 77 ? 15.714 2.202 -9.582 1.00 86.81 77 GLU A N 1
ATOM 629 C CA . GLU A 1 77 ? 15.123 3.495 -9.210 1.00 86.81 77 GLU A CA 1
ATOM 630 C C . GLU A 1 77 ? 13.647 3.369 -8.810 1.00 86.81 77 GLU A C 1
ATOM 632 O O . GLU A 1 77 ? 13.241 3.894 -7.768 1.00 86.81 77 GLU A O 1
ATOM 637 N N . ALA A 1 78 ? 12.854 2.605 -9.569 1.00 85.56 78 ALA A N 1
ATOM 638 C CA . ALA A 1 78 ? 11.460 2.320 -9.232 1.00 85.56 78 ALA A CA 1
ATOM 639 C C . ALA A 1 78 ? 11.329 1.601 -7.876 1.00 85.56 78 ALA A C 1
ATOM 641 O O . ALA A 1 78 ? 10.468 1.941 -7.060 1.00 85.56 78 ALA A O 1
ATOM 642 N N . THR A 1 79 ? 12.229 0.656 -7.591 1.00 85.94 79 THR A N 1
ATOM 643 C CA . THR A 1 79 ? 12.267 -0.070 -6.311 1.00 85.94 79 THR A CA 1
ATOM 644 C C . THR A 1 79 ? 12.615 0.857 -5.141 1.00 85.94 79 THR A C 1
ATOM 646 O O . THR A 1 79 ? 12.002 0.778 -4.071 1.00 85.94 79 THR A O 1
ATOM 649 N N . ILE A 1 80 ? 13.560 1.784 -5.333 1.00 83.44 80 ILE A N 1
ATOM 650 C CA . ILE A 1 80 ? 13.925 2.792 -4.326 1.00 83.44 80 ILE A CA 1
ATOM 651 C C . ILE A 1 80 ? 12.744 3.731 -4.047 1.00 83.44 80 ILE A C 1
ATOM 653 O O . ILE A 1 80 ? 12.443 4.006 -2.882 1.00 83.44 80 ILE A O 1
ATOM 657 N N . LEU A 1 81 ? 12.039 4.188 -5.086 1.00 85.00 81 LEU A N 1
ATOM 658 C CA . LEU A 1 81 ? 10.841 5.023 -4.949 1.00 85.00 81 LEU A CA 1
ATOM 659 C C . LEU A 1 81 ? 9.736 4.309 -4.160 1.00 85.00 81 LEU A C 1
ATOM 661 O O . LEU A 1 81 ? 9.232 4.871 -3.185 1.00 85.00 81 LEU A O 1
ATOM 665 N N . ALA A 1 82 ? 9.429 3.056 -4.505 1.00 81.56 82 ALA A N 1
ATOM 666 C CA . ALA A 1 82 ? 8.446 2.249 -3.783 1.00 81.56 82 ALA A CA 1
ATOM 667 C C . ALA A 1 82 ? 8.835 2.047 -2.306 1.00 81.56 82 ALA A C 1
ATOM 669 O O . ALA A 1 82 ? 7.998 2.160 -1.409 1.00 81.56 82 ALA A O 1
ATOM 670 N N . THR A 1 83 ? 10.125 1.824 -2.033 1.00 75.56 83 THR A N 1
ATOM 671 C CA . THR A 1 83 ? 10.646 1.691 -0.663 1.00 75.56 83 THR A CA 1
ATOM 672 C C . THR A 1 83 ? 10.493 2.995 0.124 1.00 75.56 83 THR A C 1
ATOM 674 O O . THR A 1 83 ? 10.067 2.980 1.280 1.00 75.56 83 THR A O 1
ATOM 677 N N . LYS A 1 84 ? 10.777 4.144 -0.501 1.00 83.00 84 LYS A N 1
ATOM 678 C CA . LYS A 1 84 ? 10.632 5.472 0.113 1.00 83.00 84 LYS A CA 1
ATOM 679 C C . LYS A 1 84 ? 9.172 5.802 0.433 1.00 83.00 84 LYS A C 1
ATOM 681 O O . LYS A 1 84 ? 8.885 6.354 1.495 1.00 83.00 84 LYS A O 1
ATOM 686 N N . GLU A 1 85 ? 8.243 5.450 -0.452 1.00 80.62 85 GLU A N 1
ATOM 687 C CA . GLU A 1 85 ? 6.805 5.592 -0.196 1.00 80.62 85 GLU A CA 1
ATOM 688 C C . GLU A 1 85 ? 6.319 4.661 0.920 1.00 80.62 85 GLU A C 1
ATOM 690 O O . GLU A 1 85 ? 5.546 5.086 1.783 1.00 80.62 85 GLU A O 1
ATOM 695 N N . GLY A 1 86 ? 6.808 3.417 0.951 1.00 79.25 86 GLY A N 1
ATOM 696 C CA . GLY A 1 86 ? 6.553 2.483 2.047 1.00 79.25 86 GLY A CA 1
ATOM 697 C C . GLY A 1 86 ? 7.022 3.036 3.395 1.00 79.25 86 GLY A C 1
ATOM 698 O O . GLY A 1 86 ? 6.274 3.004 4.371 1.00 79.25 86 GLY A O 1
ATOM 699 N N . MET A 1 87 ? 8.216 3.631 3.435 1.00 75.75 87 MET A N 1
ATOM 700 C CA . MET A 1 87 ? 8.784 4.230 4.645 1.00 75.75 87 MET A CA 1
ATOM 701 C C . MET A 1 87 ? 7.952 5.427 5.144 1.00 75.75 87 MET A C 1
ATOM 703 O O . MET A 1 87 ? 7.626 5.485 6.328 1.00 75.75 87 MET A O 1
ATOM 707 N N . LYS A 1 88 ? 7.484 6.305 4.240 1.00 83.62 88 LYS A N 1
ATOM 708 C CA . LYS A 1 88 ? 6.555 7.403 4.587 1.00 83.62 88 LYS A CA 1
ATOM 709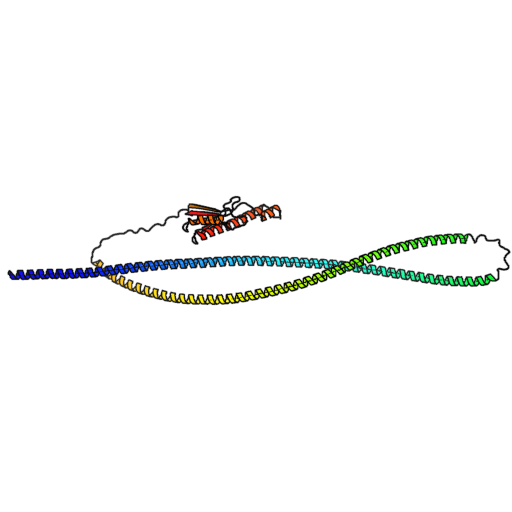 C C . LYS A 1 88 ? 5.229 6.904 5.169 1.00 83.62 88 LYS A C 1
ATOM 711 O O . LYS A 1 88 ? 4.705 7.501 6.107 1.00 83.62 88 LYS A O 1
ATOM 716 N N . LYS A 1 89 ? 4.670 5.812 4.634 1.00 80.62 89 LYS A N 1
ATOM 717 C CA . LYS A 1 89 ? 3.446 5.203 5.188 1.00 80.62 89 LYS A CA 1
ATOM 718 C C . LYS A 1 89 ? 3.675 4.664 6.600 1.00 80.62 89 LYS A C 1
ATOM 720 O O . LYS A 1 89 ? 2.816 4.848 7.457 1.00 80.62 89 LYS A O 1
ATOM 725 N N . ILE A 1 90 ? 4.825 4.038 6.852 1.00 71.75 90 ILE A N 1
ATOM 726 C CA . ILE A 1 90 ? 5.191 3.541 8.186 1.00 71.75 90 ILE A CA 1
ATOM 727 C C . ILE A 1 90 ? 5.328 4.701 9.182 1.00 71.75 90 ILE A C 1
ATOM 729 O O . ILE A 1 90 ? 4.826 4.595 10.299 1.00 71.75 90 ILE A O 1
ATOM 733 N N . GLU A 1 91 ? 5.950 5.816 8.790 1.00 78.50 91 GLU A N 1
ATOM 734 C CA . GLU A 1 91 ? 6.035 7.019 9.633 1.00 78.50 91 GLU A CA 1
ATOM 735 C C . GLU A 1 91 ? 4.653 7.599 9.954 1.00 78.50 91 GLU A C 1
ATOM 737 O O . GLU A 1 91 ? 4.370 7.892 11.116 1.00 78.50 91 GLU A O 1
ATOM 742 N N . GLY A 1 92 ? 3.758 7.685 8.964 1.00 77.94 92 GLY A N 1
ATOM 743 C CA . GLY A 1 92 ? 2.378 8.128 9.183 1.00 77.94 92 GLY A CA 1
ATOM 744 C C . GLY A 1 92 ? 1.596 7.217 10.138 1.00 77.94 92 GLY A C 1
ATOM 745 O O . GLY A 1 92 ? 0.889 7.702 11.021 1.00 77.94 92 GLY A O 1
ATOM 746 N N . LEU A 1 93 ? 1.761 5.896 10.015 1.00 77.50 93 LEU A N 1
ATOM 747 C CA . LEU A 1 93 ? 1.143 4.928 10.928 1.00 77.50 93 LEU A CA 1
ATOM 748 C C . LEU A 1 93 ? 1.704 5.031 12.352 1.00 77.50 93 LEU A C 1
ATOM 750 O O . LEU A 1 93 ? 0.934 4.933 13.307 1.00 77.50 93 LEU A O 1
ATOM 754 N N . LYS A 1 94 ? 3.013 5.271 12.514 1.00 80.94 94 LYS A N 1
ATOM 755 C CA . LYS A 1 94 ? 3.620 5.519 13.833 1.00 80.94 94 LYS A CA 1
ATOM 756 C C . LYS A 1 94 ? 3.051 6.777 14.483 1.00 80.94 94 LYS A C 1
ATOM 758 O O . LYS A 1 94 ? 2.594 6.697 15.617 1.00 80.94 94 LYS A O 1
ATOM 763 N N . ALA A 1 95 ? 2.980 7.886 13.746 1.00 79.25 95 ALA A N 1
ATOM 764 C CA . ALA A 1 95 ? 2.412 9.135 14.253 1.00 79.25 95 ALA A CA 1
ATOM 765 C C . ALA A 1 95 ? 0.945 8.971 14.693 1.00 79.25 95 ALA A C 1
ATOM 767 O O . ALA A 1 95 ? 0.569 9.410 15.777 1.00 79.25 95 ALA A O 1
ATOM 768 N N . SER A 1 96 ? 0.128 8.271 13.898 1.00 82.38 96 SER A N 1
ATOM 769 C CA . SER A 1 96 ? -1.265 7.977 14.260 1.00 82.38 96 SER A CA 1
ATOM 770 C C . SER A 1 96 ? -1.381 7.054 15.480 1.00 82.38 96 SER A C 1
ATOM 772 O O . SER A 1 96 ? -2.271 7.234 16.310 1.00 82.38 96 SER A O 1
ATOM 774 N N . THR A 1 97 ? -0.479 6.079 15.616 1.00 75.31 97 THR A N 1
ATOM 775 C CA . THR A 1 97 ? -0.452 5.174 16.774 1.00 75.31 97 THR A CA 1
ATOM 776 C C . THR A 1 97 ? -0.087 5.929 18.051 1.00 75.31 97 THR A C 1
ATOM 778 O O . THR A 1 97 ? -0.746 5.740 19.073 1.00 75.31 97 THR A O 1
ATOM 781 N N . ASP A 1 98 ? 0.901 6.823 17.987 1.00 79.25 98 ASP A N 1
ATOM 782 C CA . ASP A 1 98 ? 1.309 7.652 19.123 1.00 79.25 98 ASP A CA 1
ATOM 783 C C . ASP A 1 98 ? 0.196 8.626 19.543 1.00 79.25 98 ASP A C 1
ATOM 785 O O . ASP A 1 98 ? -0.074 8.764 20.737 1.00 79.25 98 ASP A O 1
ATOM 789 N N . GLU A 1 99 ? -0.514 9.241 18.590 1.00 83.62 99 GLU A N 1
ATOM 790 C CA . GLU A 1 99 ? -1.653 10.126 18.884 1.00 83.62 99 GLU A CA 1
ATOM 791 C C . GLU A 1 99 ? -2.839 9.371 19.517 1.00 83.62 99 GLU A C 1
ATOM 793 O O . GLU A 1 99 ? -3.478 9.850 20.456 1.00 83.62 99 GLU A O 1
ATOM 798 N N . ASN A 1 100 ? -3.126 8.154 19.051 1.00 81.44 100 ASN A N 1
ATOM 799 C CA . ASN A 1 100 ? -4.167 7.323 19.658 1.00 81.44 100 ASN A CA 1
ATOM 800 C C . ASN A 1 100 ? -3.772 6.859 21.068 1.00 81.44 100 ASN A C 1
ATOM 802 O O . ASN A 1 100 ? -4.616 6.813 21.964 1.00 81.44 100 ASN A O 1
ATOM 806 N N . LEU A 1 101 ? -2.491 6.552 21.291 1.00 82.69 101 LEU A N 1
ATOM 807 C CA . LEU A 1 101 ? -1.985 6.148 22.601 1.00 82.69 101 LEU A CA 1
ATOM 808 C C . LEU A 1 101 ? -2.038 7.300 23.614 1.00 82.69 101 LEU A C 1
ATOM 810 O O . LEU A 1 101 ? -2.346 7.067 24.785 1.00 82.69 101 LEU A O 1
ATOM 814 N N . THR A 1 102 ? -1.752 8.536 23.195 1.00 84.44 102 THR A N 1
ATOM 815 C CA . THR A 1 102 ? -1.875 9.710 24.072 1.00 84.44 102 THR A CA 1
ATOM 816 C C . THR A 1 102 ? -3.332 9.999 24.417 1.00 84.44 102 THR A C 1
ATOM 818 O O . THR A 1 102 ? -3.629 10.154 25.600 1.00 84.44 102 THR A O 1
ATOM 821 N N . LYS A 1 103 ? -4.254 9.957 23.443 1.00 86.38 103 LYS A N 1
ATOM 822 C CA . LYS A 1 103 ? -5.702 10.075 23.708 1.00 86.38 103 LYS A CA 1
ATOM 823 C C . LYS A 1 103 ? -6.203 9.007 24.677 1.00 86.38 103 LYS A C 1
ATOM 825 O O . LYS A 1 103 ? -6.873 9.339 25.648 1.00 86.38 103 LYS A O 1
ATOM 830 N N . PHE A 1 104 ? -5.816 7.747 24.477 1.00 84.19 104 PHE A N 1
ATOM 831 C CA . PHE A 1 104 ? -6.201 6.658 25.377 1.00 84.19 104 PHE A CA 1
ATOM 832 C C . PHE A 1 104 ? -5.688 6.874 26.810 1.00 84.19 104 PHE A C 1
ATOM 834 O O . PHE A 1 104 ? -6.416 6.639 27.774 1.00 84.19 104 PHE A O 1
ATOM 841 N N . LYS A 1 105 ? -4.445 7.352 26.973 1.00 84.44 105 LYS A N 1
ATOM 842 C CA . LYS A 1 105 ? -3.885 7.681 28.296 1.00 84.44 105 LYS A CA 1
ATOM 843 C C . LYS A 1 105 ? -4.638 8.828 28.973 1.00 84.44 105 LYS A C 1
ATOM 845 O O . LYS A 1 105 ? -4.870 8.753 30.178 1.00 84.44 105 LYS A O 1
ATOM 850 N N . GLU A 1 106 ? -5.017 9.857 28.220 1.00 85.44 106 GLU A N 1
ATOM 851 C CA . GLU A 1 106 ? -5.775 11.001 28.738 1.00 85.44 106 GLU A CA 1
ATOM 852 C C . GLU A 1 106 ? -7.188 10.577 29.173 1.00 85.44 106 GLU A C 1
ATOM 854 O O . GLU A 1 106 ? -7.593 10.835 30.307 1.00 85.44 106 GLU A O 1
ATOM 859 N N . GLU A 1 107 ? -7.897 9.817 28.331 1.00 85.88 107 GLU A N 1
ATOM 860 C CA . GLU A 1 107 ? -9.215 9.257 28.657 1.00 85.88 107 GLU A CA 1
ATOM 861 C C . GLU A 1 107 ? -9.163 8.319 29.869 1.00 85.88 107 GLU A C 1
ATOM 863 O O . GLU A 1 107 ? -10.054 8.347 30.721 1.00 85.88 107 GLU A O 1
ATOM 868 N N . SER A 1 108 ? -8.113 7.497 29.980 1.00 83.31 108 SER A N 1
ATOM 869 C CA . SER A 1 108 ? -7.916 6.609 31.129 1.00 83.31 108 SER A CA 1
ATOM 870 C C . SER A 1 108 ? -7.739 7.402 32.423 1.00 83.31 108 SER A C 1
ATOM 872 O O . SER A 1 108 ? -8.395 7.087 33.415 1.00 83.31 108 SER A O 1
ATOM 874 N N . LYS A 1 109 ? -6.909 8.455 32.418 1.00 88.12 109 LYS A N 1
ATOM 875 C CA . LYS A 1 109 ? -6.736 9.336 33.585 1.00 88.12 109 LYS A CA 1
ATOM 876 C C . LYS A 1 109 ? -8.038 10.030 33.971 1.00 88.12 109 LYS A C 1
ATOM 878 O O . LYS A 1 109 ? -8.346 10.144 35.155 1.00 88.12 109 LYS A O 1
ATOM 883 N N . GLN A 1 110 ? -8.810 10.480 32.985 1.00 87.81 110 GLN A N 1
ATOM 884 C CA . GLN A 1 110 ? -10.079 11.156 33.230 1.00 87.81 110 GLN A CA 1
ATOM 885 C C . GLN A 1 110 ? -11.114 10.209 33.855 1.00 87.81 110 GLN A C 1
ATOM 887 O O . GLN A 1 110 ? -11.787 10.584 34.816 1.00 87.81 110 GLN A O 1
ATOM 892 N N . LYS A 1 111 ? -11.195 8.961 33.375 1.00 87.50 111 LYS A N 1
ATOM 893 C CA . LYS A 1 111 ? -12.040 7.920 33.984 1.00 87.50 111 LYS A CA 1
ATOM 894 C C . LYS A 1 111 ? -11.589 7.569 35.399 1.00 87.50 111 LYS A C 1
ATOM 896 O O . LYS A 1 111 ? -12.427 7.407 36.279 1.00 87.50 111 LYS A O 1
ATOM 901 N N . GLU A 1 112 ? -10.284 7.480 35.641 1.00 85.00 112 GLU A N 1
ATOM 902 C CA . GLU A 1 112 ? -9.735 7.195 36.971 1.00 85.00 112 GLU A CA 1
ATOM 903 C C . GLU A 1 112 ? -10.061 8.314 37.976 1.00 85.00 112 GLU A C 1
ATOM 905 O O . GLU A 1 112 ? -10.493 8.033 39.095 1.00 85.00 112 GLU A O 1
ATOM 910 N N . LEU A 1 113 ? -9.974 9.581 37.553 1.00 87.06 113 LEU A N 1
ATOM 911 C CA . LEU A 1 113 ? -10.424 10.740 38.333 1.00 87.06 113 LEU A CA 1
ATOM 912 C C . LEU A 1 113 ? -11.925 10.682 38.650 1.00 87.06 113 LEU A C 1
ATOM 914 O O . LEU A 1 113 ? -12.306 10.858 39.807 1.00 87.06 113 LEU A O 1
ATOM 918 N N . GLN A 1 114 ? -12.769 10.369 37.661 1.00 88.00 114 GLN A N 1
ATOM 919 C CA . GLN A 1 114 ? -14.214 10.214 37.871 1.00 88.00 114 GLN A CA 1
ATOM 920 C C . GLN A 1 114 ? -14.538 9.084 38.858 1.00 88.00 114 GLN A C 1
ATOM 922 O O . GLN A 1 114 ? -15.386 9.249 39.736 1.00 88.00 114 GLN A O 1
ATOM 927 N N . HIS A 1 115 ? -13.845 7.946 38.762 1.00 83.94 115 HIS A N 1
ATOM 928 C CA . HIS A 1 115 ? -14.004 6.850 39.718 1.00 83.94 115 HIS A CA 1
ATOM 929 C C . HIS A 1 115 ? -13.573 7.252 41.132 1.00 83.94 115 HIS A C 1
ATOM 931 O O . HIS A 1 115 ? -14.248 6.893 42.102 1.00 83.94 115 HIS A O 1
ATOM 937 N N . LEU A 1 116 ? -12.490 8.020 41.270 1.00 87.88 116 LEU A N 1
ATOM 938 C CA . LEU A 1 116 ? -12.026 8.518 42.564 1.00 87.88 116 LEU A CA 1
ATOM 939 C C . LEU A 1 116 ? -13.043 9.479 43.200 1.00 87.88 116 LEU A C 1
ATOM 941 O O . LEU A 1 116 ? -13.321 9.377 44.397 1.00 87.88 116 LEU A O 1
ATOM 945 N N . GLU A 1 117 ? -13.621 10.389 42.415 1.00 87.75 117 GLU A N 1
ATOM 946 C CA . GLU A 1 117 ? -14.672 11.306 42.874 1.00 87.75 117 GLU A CA 1
ATOM 947 C C . GLU A 1 117 ? -15.944 10.560 43.284 1.00 87.75 117 GLU A C 1
ATOM 949 O O . GLU A 1 117 ? -16.466 10.801 44.375 1.00 87.75 117 GLU A O 1
ATOM 954 N N . ALA A 1 118 ? -16.395 9.594 42.477 1.00 87.50 118 ALA A N 1
ATOM 955 C CA . ALA A 1 118 ? -17.543 8.750 42.810 1.00 87.50 118 ALA A CA 1
ATOM 956 C C . ALA A 1 118 ? -17.308 7.944 44.099 1.00 87.50 118 ALA A C 1
ATOM 958 O O . ALA A 1 118 ? -18.190 7.853 44.953 1.00 87.50 118 ALA A O 1
ATOM 959 N N . THR A 1 119 ? -16.095 7.417 44.288 1.00 83.12 119 THR A N 1
ATOM 960 C CA . THR A 1 119 ? -15.722 6.680 45.505 1.00 83.12 119 THR A CA 1
ATOM 961 C C . THR A 1 119 ? -15.743 7.591 46.733 1.00 83.12 119 THR A C 1
ATOM 963 O O . THR A 1 119 ? -16.280 7.210 47.772 1.00 83.12 119 THR A O 1
ATOM 966 N N . LYS A 1 120 ? -15.226 8.823 46.620 1.00 88.88 120 LYS A N 1
ATOM 967 C CA . LYS A 1 120 ? -15.296 9.819 47.703 1.00 88.88 120 LYS A CA 1
ATOM 968 C C . LYS A 1 120 ? -16.737 10.206 48.038 1.00 88.88 120 LYS A C 1
ATOM 970 O O . LYS A 1 120 ? -17.060 10.336 49.218 1.00 88.88 120 LYS A O 1
ATOM 975 N N . ALA A 1 121 ? -17.596 10.371 47.031 1.00 89.44 121 ALA A N 1
ATOM 976 C CA . ALA A 1 121 ? -19.011 10.671 47.233 1.00 89.44 121 ALA A CA 1
ATOM 977 C C . ALA A 1 121 ? -19.714 9.546 48.008 1.00 89.44 121 ALA A C 1
ATOM 979 O O . ALA A 1 121 ? -20.315 9.809 49.049 1.00 89.44 121 ALA A O 1
ATOM 980 N N . LEU A 1 122 ? -19.536 8.293 47.575 1.00 89.62 122 LEU A N 1
ATOM 981 C CA . LEU A 1 122 ? -20.073 7.118 48.269 1.00 89.62 122 LEU A CA 1
ATOM 982 C C . LEU A 1 122 ? -19.539 7.001 49.701 1.00 89.62 122 LEU A C 1
ATOM 984 O O . LEU A 1 122 ? -20.290 6.708 50.626 1.00 89.62 122 LEU A O 1
ATOM 988 N N . GLN A 1 123 ? -18.252 7.273 49.918 1.00 87.31 123 GLN A N 1
ATOM 989 C CA . GLN A 1 123 ? -17.654 7.200 51.249 1.00 87.31 123 GLN A CA 1
ATOM 990 C C . GLN A 1 123 ? -18.208 8.271 52.201 1.00 87.31 123 GLN A C 1
ATOM 992 O O . GLN A 1 123 ? -18.402 8.002 53.388 1.00 87.31 123 GLN A O 1
ATOM 997 N N . ASN A 1 124 ? -18.496 9.472 51.698 1.00 89.19 124 ASN A N 1
ATOM 998 C CA . ASN A 1 124 ? -19.171 10.511 52.476 1.00 89.19 124 ASN A CA 1
ATOM 999 C C . ASN A 1 124 ? -20.623 10.128 52.792 1.00 89.19 124 ASN A C 1
ATOM 1001 O O . ASN A 1 124 ? -21.090 10.362 53.907 1.00 89.19 124 ASN A O 1
ATOM 1005 N N . GLU A 1 125 ? -21.318 9.499 51.845 1.00 90.38 125 GLU A N 1
ATOM 1006 C CA . GLU A 1 125 ? -22.693 9.033 52.026 1.00 90.38 125 GLU A CA 1
ATOM 1007 C C . GLU A 1 125 ? -22.782 7.904 53.069 1.00 90.38 125 GLU A C 1
ATOM 1009 O O . GLU A 1 125 ? -23.651 7.935 53.943 1.00 90.38 125 GLU A O 1
ATOM 1014 N N . ILE A 1 126 ? -21.823 6.969 53.060 1.00 86.88 126 ILE A N 1
ATOM 1015 C CA . ILE A 1 126 ? -21.678 5.930 54.092 1.00 86.88 126 ILE A CA 1
ATOM 1016 C C . ILE A 1 126 ? -21.471 6.566 55.471 1.00 86.88 126 ILE A C 1
ATOM 1018 O O . ILE A 1 126 ? -22.201 6.235 56.401 1.00 86.88 126 ILE A O 1
ATOM 1022 N N . LYS A 1 127 ? -20.554 7.534 55.608 1.00 89.25 127 LYS A N 1
ATOM 1023 C CA . LYS A 1 127 ? -20.318 8.224 56.892 1.00 89.25 127 LYS A CA 1
ATOM 1024 C C . LYS A 1 127 ? -21.561 8.949 57.414 1.00 89.25 127 LYS A C 1
ATOM 1026 O O . LYS A 1 127 ? -21.824 8.951 58.620 1.00 89.25 127 LYS A O 1
ATOM 1031 N N . ALA A 1 128 ? -22.333 9.567 56.520 1.00 87.94 128 ALA A N 1
ATOM 1032 C CA . ALA A 1 128 ? -23.584 10.228 56.882 1.00 87.94 128 ALA A CA 1
ATOM 1033 C C . ALA A 1 128 ? -24.628 9.215 57.382 1.00 87.94 128 ALA A C 1
ATOM 1035 O O . ALA A 1 128 ? -25.254 9.435 58.422 1.00 87.94 128 ALA A O 1
ATOM 1036 N N . LYS A 1 129 ? -24.765 8.078 56.689 1.00 88.06 129 LYS A N 1
ATOM 1037 C CA . LYS A 1 129 ? -25.646 6.970 57.087 1.00 88.06 129 LYS A CA 1
ATOM 1038 C C . LYS A 1 129 ? -25.229 6.354 58.424 1.00 88.06 129 LYS A C 1
ATOM 1040 O O . LYS A 1 129 ? -26.090 6.131 59.267 1.00 88.06 129 LYS A O 1
ATOM 1045 N N . GLU A 1 130 ? -23.935 6.129 58.651 1.00 85.00 130 GLU A N 1
ATOM 1046 C CA . GLU A 1 130 ? -23.403 5.619 59.926 1.00 85.00 130 GLU A CA 1
ATOM 1047 C C . GLU A 1 130 ? -23.709 6.570 61.090 1.00 85.00 130 GLU A C 1
ATOM 1049 O O . GLU A 1 130 ? -24.144 6.131 62.155 1.00 85.00 130 GLU A O 1
ATOM 1054 N N . SER A 1 131 ? -23.561 7.880 60.870 1.00 83.69 131 SER A N 1
ATOM 1055 C CA . SER A 1 131 ? -23.887 8.905 61.869 1.00 83.69 131 SER A CA 1
ATOM 1056 C C . SER A 1 131 ? -25.382 8.925 62.204 1.00 83.69 131 SER A C 1
ATOM 1058 O O . SER A 1 131 ? -25.755 9.014 63.375 1.00 83.69 131 SER A O 1
ATOM 1060 N N . GLN A 1 132 ? -26.248 8.787 61.193 1.00 86.00 132 GLN A N 1
ATOM 1061 C CA . GLN A 1 132 ? -27.693 8.630 61.393 1.00 86.00 132 GLN A CA 1
ATOM 1062 C C . GLN A 1 132 ? -28.034 7.355 62.171 1.00 86.00 132 GLN A C 1
ATOM 1064 O O . GLN A 1 132 ? -28.846 7.402 63.095 1.00 86.00 132 GLN A O 1
ATOM 1069 N N . LEU A 1 133 ? -27.403 6.229 61.832 1.00 83.00 133 LEU A N 1
ATOM 1070 C CA . LEU A 1 133 ? -27.644 4.948 62.493 1.00 83.00 133 LEU A CA 1
ATOM 1071 C C . LEU A 1 133 ? -27.232 4.994 63.973 1.00 83.00 133 LEU A C 1
ATOM 1073 O O . LEU A 1 133 ? -27.960 4.503 64.832 1.00 83.00 133 LEU A O 1
ATOM 1077 N N . ALA A 1 134 ? -26.097 5.629 64.278 1.00 81.81 134 ALA A N 1
ATOM 1078 C CA . ALA A 1 134 ? -25.611 5.818 65.643 1.00 81.81 134 ALA A CA 1
ATOM 1079 C C . ALA A 1 134 ? -26.517 6.745 66.475 1.00 81.81 134 ALA A C 1
ATOM 1081 O O . ALA A 1 134 ? -26.705 6.523 67.671 1.00 81.81 134 ALA A O 1
ATOM 1082 N N . ALA A 1 135 ? -27.095 7.779 65.856 1.00 81.56 135 ALA A N 1
ATOM 1083 C CA . ALA A 1 135 ? -28.066 8.645 66.520 1.00 81.56 135 ALA A CA 1
ATOM 1084 C C . ALA A 1 135 ? -29.376 7.896 66.820 1.00 81.56 135 ALA A C 1
ATOM 1086 O O . ALA A 1 135 ? -29.872 7.958 67.945 1.00 81.56 135 ALA A O 1
ATOM 1087 N N . SER A 1 136 ? -29.884 7.139 65.842 1.00 78.56 136 SER A N 1
ATOM 1088 C CA . SER A 1 136 ? -31.105 6.338 65.984 1.00 78.56 136 SER A CA 1
ATOM 1089 C C . SER A 1 136 ? -30.959 5.251 67.047 1.00 78.56 136 SER A C 1
ATOM 1091 O O . SER A 1 136 ? -31.848 5.085 67.878 1.00 78.56 136 SER A O 1
ATOM 1093 N N . SER A 1 137 ? -29.829 4.536 67.067 1.00 77.88 137 SER A N 1
ATOM 1094 C CA . SER A 1 137 ? -29.594 3.489 68.065 1.00 77.88 137 SER A CA 1
ATOM 1095 C C . SER A 1 137 ? -29.535 4.068 69.475 1.00 77.88 137 SER A C 1
ATOM 1097 O O . SER A 1 137 ? -30.165 3.530 70.377 1.00 77.88 137 SER A O 1
ATOM 1099 N N . LYS A 1 138 ? -28.873 5.217 69.668 1.00 82.81 138 LYS A N 1
ATOM 1100 C CA . LYS A 1 138 ? -28.819 5.908 70.964 1.00 82.81 138 LYS A CA 1
ATOM 1101 C C . LYS A 1 138 ? -30.203 6.359 71.443 1.00 82.81 138 LYS A C 1
ATOM 1103 O O . LYS A 1 138 ? -30.485 6.283 72.639 1.00 82.81 138 LYS A O 1
ATOM 1108 N N . GLU A 1 139 ? -31.059 6.820 70.533 1.00 81.06 139 GLU A N 1
ATOM 1109 C CA . GLU A 1 139 ? -32.445 7.181 70.844 1.00 81.06 139 GLU A CA 1
ATOM 1110 C C . GLU A 1 139 ? -33.270 5.957 71.273 1.00 81.06 139 GLU A C 1
ATOM 1112 O O . GLU A 1 139 ? -33.991 6.022 72.272 1.00 81.06 139 GLU A O 1
ATOM 1117 N N . GLU A 1 140 ? -33.130 4.826 70.578 1.00 78.00 140 GLU A N 1
ATOM 1118 C CA . GLU A 1 140 ? -33.779 3.566 70.958 1.00 78.00 140 GLU A CA 1
ATOM 1119 C C . GLU A 1 140 ? -33.303 3.058 72.323 1.00 78.00 140 GLU A C 1
ATOM 1121 O O . GLU A 1 140 ? -34.134 2.673 73.149 1.00 78.00 140 GLU A O 1
ATOM 1126 N N . THR A 1 141 ? -32.002 3.132 72.626 1.00 80.38 141 THR A N 1
ATOM 1127 C CA . THR A 1 141 ? -31.483 2.745 73.947 1.00 80.38 141 THR A CA 1
ATOM 1128 C C . THR A 1 141 ? -32.059 3.626 75.055 1.00 80.38 141 THR A C 1
ATOM 1130 O O . THR A 1 141 ? -32.433 3.125 76.114 1.00 80.38 141 THR A O 1
ATOM 1133 N N . LEU A 1 142 ? -32.179 4.939 74.824 1.00 80.81 142 LEU A N 1
ATOM 1134 C CA . LEU A 1 142 ? -32.769 5.866 75.796 1.00 80.81 142 LEU A CA 1
ATOM 1135 C C . LEU A 1 142 ? -34.262 5.591 76.022 1.00 80.81 142 LEU A C 1
ATOM 1137 O O . LEU A 1 142 ? -34.711 5.607 77.169 1.00 80.81 142 LEU A O 1
ATOM 1141 N N . LYS A 1 143 ? -35.020 5.287 74.959 1.00 85.00 143 LYS A N 1
ATOM 1142 C CA . LYS A 1 143 ? -36.431 4.875 75.068 1.00 85.00 143 LYS A CA 1
ATOM 1143 C C . LYS A 1 143 ? -36.579 3.557 75.825 1.00 85.00 143 LYS A C 1
ATOM 1145 O O . LYS A 1 143 ? -37.448 3.455 76.687 1.00 85.00 143 LYS A O 1
ATOM 1150 N N . SER A 1 144 ? -35.708 2.582 75.559 1.00 78.00 144 SER A N 1
ATOM 1151 C CA . SER A 1 144 ? -35.680 1.311 76.288 1.00 78.00 144 SER A CA 1
ATOM 1152 C C . SER A 1 144 ? -35.415 1.521 77.779 1.00 78.00 144 SER A C 1
ATOM 1154 O O . SER A 1 144 ? -36.161 0.993 78.595 1.00 78.00 144 SER A O 1
ATOM 1156 N N . ILE A 1 145 ? -34.421 2.339 78.143 1.00 80.88 145 ILE A N 1
ATOM 1157 C CA . ILE A 1 145 ? -34.103 2.644 79.548 1.00 80.88 145 ILE A CA 1
ATOM 1158 C C . ILE A 1 145 ? -35.272 3.359 80.243 1.00 80.88 145 ILE A C 1
ATOM 1160 O O . ILE A 1 145 ? -35.554 3.089 81.412 1.00 80.88 145 ILE A O 1
ATOM 1164 N N . ALA A 1 146 ? -35.960 4.269 79.545 1.00 81.19 146 ALA A N 1
ATOM 1165 C CA . ALA A 1 146 ? -37.124 4.968 80.085 1.00 81.19 146 ALA A CA 1
ATOM 1166 C C . ALA A 1 146 ? -38.291 4.007 80.371 1.00 81.19 146 ALA A C 1
ATOM 1168 O O . ALA A 1 146 ? -38.851 4.049 81.468 1.00 81.19 146 ALA A O 1
ATOM 1169 N N . LEU A 1 147 ? -38.595 3.105 79.432 1.00 83.81 147 LEU A N 1
ATOM 1170 C CA . LEU A 1 147 ? -39.614 2.064 79.603 1.00 83.81 147 LEU A CA 1
ATOM 1171 C C . LEU A 1 147 ? -39.272 1.105 80.750 1.00 83.81 147 LEU A C 1
ATOM 1173 O O . LEU A 1 147 ? -40.139 0.796 81.562 1.00 83.81 147 LEU A O 1
ATOM 1177 N N . ASP A 1 148 ? -38.009 0.694 80.874 1.00 80.69 148 ASP A N 1
ATOM 1178 C CA . ASP A 1 148 ? -37.546 -0.187 81.955 1.00 80.69 148 ASP A CA 1
ATOM 1179 C C . ASP A 1 148 ? -37.699 0.468 83.339 1.00 80.69 148 ASP A C 1
ATOM 1181 O O . ASP A 1 148 ? -38.048 -0.176 84.333 1.00 80.69 148 ASP A O 1
ATOM 1185 N N . LYS A 1 149 ? -37.467 1.784 83.413 1.00 84.50 149 LYS A N 1
ATOM 1186 C CA . LYS A 1 149 ? -37.655 2.567 84.639 1.00 84.50 149 LYS A CA 1
ATOM 1187 C C . LYS A 1 149 ? -39.135 2.701 85.005 1.00 84.50 149 LYS A C 1
ATOM 1189 O O . LYS A 1 149 ? -39.474 2.623 86.186 1.00 84.50 149 LYS A O 1
ATOM 1194 N N . GLU A 1 150 ? -40.004 2.880 84.014 1.00 82.62 150 GLU A N 1
ATOM 1195 C CA . GLU A 1 150 ? -41.455 2.940 84.210 1.00 82.62 150 GLU A CA 1
ATOM 1196 C C . GLU A 1 150 ? -42.031 1.580 84.636 1.00 82.62 150 GLU A C 1
ATOM 1198 O O . GLU A 1 150 ? -42.842 1.521 85.562 1.00 82.62 150 GLU A O 1
ATOM 1203 N N . LEU A 1 151 ? -41.547 0.481 84.048 1.00 80.62 151 LEU A N 1
ATOM 1204 C CA . LEU A 1 151 ? -41.906 -0.885 84.444 1.00 80.62 151 LEU A CA 1
ATOM 1205 C C . LEU A 1 151 ? -41.537 -1.172 85.899 1.00 80.62 151 LEU A C 1
ATOM 1207 O O . LEU A 1 151 ? -42.396 -1.593 86.670 1.00 80.62 151 LEU A O 1
ATOM 1211 N N . LYS A 1 152 ? -40.306 -0.855 86.318 1.00 82.50 152 LYS A N 1
ATOM 1212 C CA . LYS A 1 152 ? -39.886 -1.026 87.720 1.00 82.50 152 LYS A CA 1
ATOM 1213 C C . LYS A 1 152 ? -40.722 -0.193 88.691 1.00 82.50 152 LYS A C 1
ATOM 1215 O O . LYS A 1 152 ? -41.024 -0.650 89.792 1.00 82.50 152 LYS A O 1
ATOM 1220 N N . ALA A 1 153 ? -41.124 1.016 88.296 1.00 80.69 153 ALA A N 1
ATOM 1221 C CA . ALA A 1 153 ? -42.017 1.844 89.104 1.00 80.69 153 ALA A CA 1
ATOM 1222 C C . ALA A 1 153 ? -43.416 1.213 89.233 1.00 80.69 153 ALA A C 1
ATOM 1224 O O . ALA A 1 153 ? -43.972 1.171 90.331 1.00 80.69 153 ALA A O 1
ATOM 1225 N N . LYS A 1 154 ? -43.959 0.669 88.136 1.00 79.81 154 LYS A N 1
ATOM 1226 C CA . LYS A 1 154 ? -45.243 -0.050 88.119 1.00 79.81 154 LYS A CA 1
ATOM 1227 C C . LYS A 1 154 ? -45.197 -1.332 88.955 1.00 79.81 154 LYS A C 1
ATOM 1229 O O . LYS A 1 154 ? -46.132 -1.587 89.709 1.00 79.81 154 LYS A O 1
ATOM 1234 N N . GLU A 1 155 ? -44.116 -2.105 88.876 1.00 79.88 155 GLU A N 1
ATOM 1235 C CA . GLU A 1 155 ? -43.913 -3.313 89.689 1.00 79.88 155 GLU A CA 1
ATOM 1236 C C . GLU A 1 155 ? -43.828 -2.988 91.185 1.00 79.88 155 GLU A C 1
ATOM 1238 O O . GLU A 1 155 ? -44.478 -3.650 91.995 1.00 79.88 155 GLU A O 1
ATOM 1243 N N . ALA A 1 156 ? -43.104 -1.929 91.562 1.00 78.94 156 ALA A N 1
ATOM 1244 C CA . ALA A 1 156 ? -43.039 -1.466 92.949 1.00 78.94 156 ALA A CA 1
ATOM 1245 C C . ALA A 1 156 ? -44.412 -1.003 93.470 1.00 78.94 156 ALA A C 1
ATOM 1247 O O . ALA A 1 156 ? -44.786 -1.307 94.604 1.00 78.94 156 ALA A O 1
ATOM 1248 N N . GLN A 1 157 ? -45.191 -0.314 92.631 1.00 79.94 157 GLN A N 1
ATOM 1249 C CA . GLN A 1 157 ? -46.544 0.133 92.966 1.00 79.94 157 GLN A CA 1
ATOM 1250 C C . GLN A 1 157 ? -47.515 -1.049 93.132 1.00 79.94 157 GLN A C 1
ATOM 1252 O O . GLN A 1 157 ? -48.341 -1.048 94.047 1.00 79.94 157 GLN A O 1
ATOM 1257 N N . LEU A 1 158 ? -47.382 -2.085 92.298 1.00 78.00 158 LEU A N 1
ATOM 1258 C CA . LEU A 1 158 ? -48.150 -3.326 92.414 1.00 78.00 158 LEU A CA 1
ATOM 1259 C C . LEU A 1 158 ? -47.806 -4.081 93.707 1.00 78.00 158 LEU A C 1
ATOM 1261 O O . LEU A 1 158 ? -48.706 -4.587 94.377 1.00 78.00 158 LEU A O 1
ATOM 1265 N N . LEU A 1 159 ? -46.522 -4.138 94.078 1.00 79.31 159 LEU A N 1
ATOM 1266 C CA . LEU A 1 159 ? -46.072 -4.784 95.313 1.00 79.31 159 LEU A CA 1
ATOM 1267 C C . LEU A 1 159 ? -46.629 -4.068 96.553 1.00 79.31 159 LEU A C 1
ATOM 1269 O O . LEU A 1 159 ? -47.193 -4.716 97.431 1.00 79.31 159 LEU A O 1
ATOM 1273 N N . ALA A 1 160 ? -46.566 -2.733 96.570 1.00 78.81 160 ALA A N 1
ATOM 1274 C CA . ALA A 1 160 ? -47.135 -1.915 97.639 1.00 78.81 160 ALA A CA 1
ATOM 1275 C C . ALA A 1 160 ? -48.656 -2.109 97.763 1.00 78.81 160 ALA A C 1
ATOM 1277 O O . ALA A 1 160 ? -49.163 -2.319 98.862 1.00 78.81 160 ALA A O 1
ATOM 1278 N N . SER A 1 161 ? -49.379 -2.129 96.637 1.00 76.62 161 SER A N 1
ATOM 1279 C CA . SER A 1 161 ? -50.827 -2.377 96.621 1.00 76.62 161 SER A CA 1
ATOM 1280 C C . SER A 1 161 ? -51.185 -3.792 97.102 1.00 76.62 161 SER A C 1
ATOM 1282 O O . SER A 1 161 ? -52.183 -3.987 97.797 1.00 76.62 161 SER A O 1
ATOM 1284 N N . LYS A 1 162 ? -50.342 -4.787 96.800 1.00 77.38 162 LYS A N 1
ATOM 1285 C CA . LYS A 1 162 ? -50.505 -6.169 97.273 1.00 77.38 162 LYS A CA 1
ATOM 1286 C C . LYS A 1 162 ? -50.289 -6.297 98.785 1.00 77.38 162 LYS A C 1
ATOM 1288 O O . LYS A 1 162 ? -51.016 -7.048 99.437 1.00 77.38 162 LYS A O 1
ATOM 1293 N N . ASP A 1 163 ? -49.331 -5.565 99.345 1.00 76.44 163 ASP A N 1
ATOM 1294 C CA . ASP A 1 163 ? -49.092 -5.530 100.792 1.00 76.44 163 ASP A CA 1
ATOM 1295 C C . ASP A 1 163 ? -50.202 -4.772 101.540 1.00 76.44 163 ASP A C 1
ATOM 1297 O O . ASP A 1 163 ? -50.621 -5.185 102.625 1.00 76.44 163 ASP A O 1
ATOM 1301 N N . GLU A 1 164 ? -50.764 -3.726 100.930 1.00 76.25 164 GLU A N 1
ATOM 1302 C CA . GLU A 1 164 ? -51.926 -3.001 101.455 1.00 76.25 164 GLU A CA 1
ATOM 1303 C C . GLU A 1 164 ? -53.194 -3.875 101.457 1.00 76.25 164 GLU A C 1
ATOM 1305 O O . GLU A 1 164 ? -53.903 -3.943 102.464 1.00 76.25 164 GLU A O 1
ATOM 1310 N N . MET A 1 165 ? -53.417 -4.648 100.387 1.00 69.81 165 MET A N 1
ATOM 1311 C CA . MET A 1 165 ? -54.484 -5.656 100.296 1.00 69.81 165 MET A CA 1
ATOM 1312 C C . MET A 1 165 ? -54.368 -6.732 101.380 1.00 69.81 165 MET A C 1
ATOM 1314 O O . MET A 1 165 ? -55.363 -7.060 102.022 1.00 69.81 165 MET A O 1
ATOM 1318 N N . LYS A 1 166 ? -53.161 -7.241 101.664 1.00 72.31 166 LYS A N 1
ATOM 1319 C CA . LYS A 1 166 ? -52.951 -8.202 102.765 1.00 72.31 166 LYS A CA 1
ATOM 1320 C C . LYS A 1 166 ? -53.255 -7.605 104.140 1.00 72.31 166 LYS A C 1
ATOM 1322 O O . LYS A 1 166 ? -53.771 -8.305 105.010 1.00 72.31 166 LYS A O 1
ATOM 1327 N N . LYS A 1 167 ? -52.958 -6.320 104.348 1.00 71.62 167 LYS A N 1
ATOM 1328 C CA . LYS A 1 167 ? -53.246 -5.612 105.605 1.00 71.62 167 LYS A CA 1
ATOM 1329 C C . LYS A 1 167 ? -54.751 -5.394 105.803 1.00 71.62 167 LYS A C 1
ATOM 1331 O O . LYS A 1 167 ? -55.249 -5.569 106.915 1.00 71.62 167 LYS A O 1
ATOM 1336 N N . LEU A 1 168 ? -55.471 -5.079 104.724 1.00 68.38 168 LEU A N 1
ATOM 1337 C CA . LEU A 1 168 ? -56.934 -4.978 104.710 1.00 68.38 168 LEU A CA 1
ATOM 1338 C C . LEU A 1 168 ? -57.608 -6.344 104.907 1.00 68.38 168 LEU A C 1
ATOM 1340 O O . LEU A 1 168 ? -58.592 -6.444 105.635 1.00 68.38 168 LEU A O 1
ATOM 1344 N N . GLU A 1 169 ? -57.051 -7.414 104.338 1.00 62.44 169 GLU A N 1
ATOM 1345 C CA . GLU A 1 169 ? -57.551 -8.781 104.519 1.00 62.44 169 GLU A CA 1
ATOM 1346 C C . GLU A 1 169 ? -57.343 -9.286 105.959 1.00 62.44 169 GLU A C 1
ATOM 1348 O O . GLU A 1 169 ? -58.248 -9.881 106.540 1.00 62.44 169 GLU A O 1
ATOM 1353 N N . ALA A 1 170 ? -56.220 -8.943 106.602 1.00 61.78 170 ALA A N 1
ATOM 1354 C CA . ALA A 1 170 ? -55.994 -9.217 108.025 1.00 61.78 170 ALA A CA 1
ATOM 1355 C C . ALA A 1 170 ? -56.938 -8.419 108.953 1.00 61.78 170 ALA A C 1
ATOM 1357 O O . ALA A 1 170 ? -57.374 -8.936 109.984 1.00 61.78 170 ALA A O 1
ATOM 1358 N N . GLN A 1 171 ? -57.309 -7.184 108.586 1.00 61.19 171 GLN A N 1
ATOM 1359 C CA . GLN A 1 171 ? -58.346 -6.415 109.293 1.00 61.19 171 GLN A CA 1
ATOM 1360 C C . GLN A 1 171 ? -59.760 -6.978 109.071 1.00 61.19 171 GLN A C 1
ATOM 1362 O O . GLN A 1 171 ? -60.574 -6.935 109.998 1.00 61.19 171 GLN A O 1
ATOM 1367 N N . ARG A 1 172 ? -60.056 -7.546 107.892 1.00 64.50 172 ARG A N 1
ATOM 1368 C CA . ARG A 1 172 ? -61.335 -8.221 107.603 1.00 64.50 172 ARG A CA 1
ATOM 1369 C C . ARG A 1 172 ? -61.511 -9.481 108.457 1.00 64.50 172 ARG A C 1
ATOM 1371 O O . ARG A 1 172 ? -62.534 -9.629 109.114 1.00 64.50 172 ARG A O 1
ATOM 1378 N N . VAL A 1 173 ? -60.477 -10.317 108.561 1.00 60.16 173 VAL A N 1
ATOM 1379 C CA . VAL A 1 173 ? -60.513 -11.537 109.392 1.00 60.16 173 VAL A CA 1
ATOM 1380 C C . VAL A 1 173 ? -60.654 -11.203 110.890 1.00 60.16 173 VAL A C 1
ATOM 1382 O O . VAL A 1 173 ? -61.438 -11.833 111.593 1.00 60.16 173 VAL A O 1
ATOM 1385 N N . ALA A 1 174 ? -60.000 -10.140 111.380 1.00 60.19 174 ALA A N 1
ATOM 1386 C CA . ALA A 1 174 ? -60.143 -9.686 112.771 1.00 60.19 174 ALA A CA 1
ATOM 1387 C C . ALA A 1 174 ? -61.512 -9.041 113.095 1.00 60.19 174 ALA A C 1
ATOM 1389 O O . ALA A 1 174 ? -61.898 -8.953 114.265 1.00 60.19 174 ALA A O 1
ATOM 1390 N N . THR A 1 175 ? -62.244 -8.567 112.081 1.00 55.16 175 THR A N 1
ATOM 1391 C CA . THR A 1 175 ? -63.597 -8.005 112.235 1.00 55.16 175 THR A CA 1
ATOM 1392 C C . THR A 1 175 ? -64.691 -9.059 112.052 1.00 55.16 175 THR A C 1
ATOM 1394 O O . THR A 1 175 ? -65.724 -8.958 112.712 1.00 55.16 175 THR A O 1
ATOM 1397 N N . GLU A 1 176 ? -64.447 -10.121 111.279 1.00 54.22 176 GLU A N 1
ATOM 1398 C CA . GLU A 1 176 ? -65.353 -11.273 111.143 1.00 54.22 176 GLU A CA 1
ATOM 1399 C C . GLU A 1 176 ? -65.436 -12.122 112.431 1.00 54.22 176 GLU A C 1
ATOM 1401 O O . GLU A 1 176 ? -66.540 -12.513 112.817 1.00 54.22 176 GLU A O 1
ATOM 1406 N N . ASP A 1 177 ? -64.345 -12.270 113.196 1.00 50.69 177 ASP A N 1
ATOM 1407 C CA . ASP A 1 177 ? -64.350 -12.977 114.497 1.00 50.69 177 ASP A CA 1
ATOM 1408 C C . ASP A 1 177 ? -65.071 -12.212 115.629 1.00 50.69 177 ASP A C 1
ATOM 1410 O O . ASP A 1 177 ? -65.602 -12.813 116.567 1.00 50.69 177 ASP A O 1
ATOM 1414 N N . LYS A 1 178 ? -65.165 -10.875 115.547 1.00 54.41 178 LYS A N 1
ATOM 1415 C CA . LYS A 1 178 ? -65.974 -10.063 116.483 1.00 54.41 178 LYS A CA 1
ATOM 1416 C C . LYS A 1 178 ? -67.455 -9.992 116.091 1.00 54.41 178 LYS A C 1
ATOM 1418 O O . LYS A 1 178 ? -68.293 -9.716 116.948 1.00 54.41 178 LYS A O 1
ATOM 1423 N N . LEU A 1 179 ? -67.792 -10.269 114.830 1.00 47.22 179 LEU A N 1
ATOM 1424 C CA . LEU A 1 179 ? -69.147 -10.136 114.282 1.00 47.22 179 LEU A CA 1
ATOM 1425 C C . LEU A 1 179 ? -70.003 -11.411 114.437 1.00 47.22 179 LEU A C 1
ATOM 1427 O O . LEU A 1 179 ? -71.225 -11.344 114.296 1.00 47.22 179 LEU A O 1
ATOM 1431 N N . ALA A 1 180 ? -69.401 -12.553 114.784 1.00 48.06 180 ALA A N 1
ATOM 1432 C CA . ALA A 1 180 ? -70.116 -13.803 115.072 1.00 48.06 180 ALA A CA 1
ATOM 1433 C C . ALA A 1 180 ? -70.735 -13.861 116.487 1.00 48.06 180 ALA A C 1
ATOM 1435 O O . ALA A 1 180 ? -71.607 -14.687 116.739 1.00 48.06 180 ALA A O 1
ATOM 1436 N N . LYS A 1 181 ? -70.334 -12.968 117.408 1.00 49.34 181 LYS A N 1
ATOM 1437 C CA . LYS A 1 181 ? -70.763 -12.986 118.824 1.00 49.34 181 LYS A CA 1
ATOM 1438 C C . LYS A 1 181 ? -71.845 -11.959 119.197 1.00 49.34 181 LYS A C 1
ATOM 1440 O O . LYS A 1 181 ? -72.293 -11.950 120.335 1.00 49.34 181 LYS A O 1
ATOM 1445 N N . LEU A 1 182 ? -72.264 -11.102 118.262 1.00 45.50 182 LEU A N 1
ATOM 1446 C CA . LEU A 1 182 ? -73.180 -9.969 118.508 1.00 45.50 182 LEU A CA 1
ATOM 1447 C C . LEU A 1 182 ? -74.371 -9.910 117.529 1.00 45.50 182 LEU A C 1
ATOM 1449 O O . LEU A 1 182 ? -74.989 -8.863 117.359 1.00 45.50 182 LEU A O 1
ATOM 1453 N N . LYS A 1 183 ? -74.700 -11.029 116.867 1.00 43.81 183 LYS A N 1
ATOM 1454 C CA . LYS A 1 183 ? -75.812 -11.117 115.899 1.00 43.81 183 LYS A CA 1
ATOM 1455 C C . LYS A 1 183 ? -77.103 -11.750 116.441 1.00 43.81 183 LYS A C 1
ATOM 1457 O O . LYS A 1 183 ? -78.078 -11.797 115.699 1.00 43.81 183 LYS A O 1
ATOM 1462 N N . GLU A 1 184 ? -77.148 -12.138 117.719 1.00 43.94 184 GLU A N 1
ATOM 1463 C CA . GLU A 1 184 ? -78.350 -12.734 118.334 1.00 43.94 184 GLU A CA 1
ATOM 1464 C C . GLU A 1 184 ? -79.279 -11.703 119.021 1.00 43.94 184 GLU A C 1
ATOM 1466 O O . GLU A 1 184 ? -80.454 -11.988 119.213 1.00 43.94 184 GLU A O 1
ATOM 1471 N N . GLU A 1 185 ? -78.835 -10.474 119.330 1.00 43.62 185 GLU A N 1
ATOM 1472 C CA . GLU A 1 185 ? -79.631 -9.548 120.174 1.00 43.62 185 GLU A CA 1
ATOM 1473 C C . GLU A 1 185 ? -80.189 -8.279 119.509 1.00 43.62 185 GLU A C 1
ATOM 1475 O O . GLU A 1 185 ? -80.916 -7.535 120.157 1.00 43.62 185 GLU A O 1
ATOM 1480 N N . SER A 1 186 ? -79.953 -7.998 118.224 1.00 40.91 186 SER A N 1
ATOM 1481 C CA . SER A 1 186 ? -80.423 -6.722 117.640 1.00 40.91 186 SER A CA 1
ATOM 1482 C C . SER A 1 186 ? -81.267 -6.893 116.380 1.00 40.91 186 SER A C 1
ATOM 1484 O O . SER A 1 186 ? -81.060 -6.258 115.349 1.00 40.91 186 SER A O 1
ATOM 1486 N N . LYS A 1 187 ? -82.278 -7.765 116.482 1.00 45.50 187 LYS A N 1
ATOM 1487 C CA . LYS A 1 187 ? -83.377 -7.907 115.508 1.00 45.50 187 LYS A CA 1
ATOM 1488 C C . LYS A 1 187 ? -84.550 -6.947 115.789 1.00 45.50 187 LYS A C 1
ATOM 1490 O O . LYS A 1 187 ? -85.650 -7.134 115.278 1.00 45.50 187 LYS A O 1
ATOM 1495 N N . GLN A 1 188 ? -84.316 -5.904 116.585 1.00 42.69 188 GLN A N 1
ATOM 1496 C CA . GLN A 1 188 ? -85.285 -4.860 116.925 1.00 42.69 188 GLN A CA 1
ATOM 1497 C C . GLN A 1 188 ? -84.641 -3.472 116.810 1.00 42.69 188 GLN A C 1
ATOM 1499 O O . GLN A 1 188 ? -84.426 -2.797 117.802 1.00 42.69 188 GLN A O 1
ATOM 1504 N N . GLN A 1 189 ? -84.302 -3.059 115.588 1.00 35.25 189 GLN A N 1
ATOM 1505 C CA . GLN A 1 189 ? -84.332 -1.655 115.136 1.00 35.25 189 GLN A CA 1
ATOM 1506 C C . GLN A 1 189 ? -83.861 -1.587 113.684 1.00 35.25 189 GLN A C 1
ATOM 1508 O O . GLN A 1 189 ? -82.861 -0.979 113.319 1.00 35.25 189 GLN A O 1
ATOM 1513 N N . GLN A 1 190 ? -84.625 -2.233 112.811 1.00 45.47 190 GLN A N 1
ATOM 1514 C CA . GLN A 1 190 ? -84.557 -1.943 111.391 1.00 45.47 190 GLN A CA 1
ATOM 1515 C C . GLN A 1 190 ? -85.460 -0.736 111.125 1.00 45.47 190 GLN A C 1
ATOM 1517 O O . GLN A 1 190 ? -86.600 -0.909 110.718 1.00 45.47 190 GLN A O 1
ATOM 1522 N N . LEU A 1 191 ? -84.983 0.476 111.433 1.00 44.94 191 LEU A N 1
ATOM 1523 C CA . LEU A 1 191 ? -85.584 1.725 110.944 1.00 44.94 191 LEU A CA 1
ATOM 1524 C C . LEU A 1 191 ? -84.670 2.935 111.185 1.00 44.94 191 LEU A C 1
ATOM 1526 O O . LEU A 1 191 ? -85.030 3.869 111.887 1.00 44.94 191 LEU A O 1
ATOM 1530 N N . GLN A 1 192 ? -83.485 2.909 110.573 1.00 38.78 192 GLN A N 1
ATOM 1531 C CA . GLN A 1 192 ? -82.811 4.101 110.040 1.00 38.78 192 GLN A CA 1
ATOM 1532 C C . GLN A 1 192 ? -81.572 3.670 109.247 1.00 38.78 192 GLN A C 1
ATOM 1534 O O . GLN A 1 192 ? -80.534 3.345 109.811 1.00 38.78 192 GLN A O 1
ATOM 1539 N N . ASN A 1 193 ? -81.720 3.596 107.921 1.00 41.81 193 ASN A N 1
ATOM 1540 C CA . ASN A 1 193 ? -80.852 4.274 106.943 1.00 41.81 193 ASN A CA 1
ATOM 1541 C C . ASN A 1 193 ? -80.914 3.592 105.576 1.00 41.81 193 ASN A C 1
ATOM 1543 O O . ASN A 1 193 ? -80.061 2.814 105.154 1.00 41.81 193 ASN A O 1
ATOM 1547 N N . LEU A 1 194 ? -81.957 4.014 104.866 1.00 46.72 194 LEU A N 1
ATOM 1548 C CA . LEU A 1 194 ? -82.237 3.885 103.441 1.00 46.72 194 LEU A CA 1
ATOM 1549 C C . LEU A 1 194 ? -81.295 4.764 102.575 1.00 46.72 194 LEU A C 1
ATOM 1551 O O . LEU A 1 194 ? -81.692 5.239 101.515 1.00 46.72 194 LEU A O 1
ATOM 1555 N N . GLU A 1 195 ? -80.051 5.009 103.004 1.00 51.06 195 GLU A N 1
ATOM 1556 C CA . GLU A 1 195 ? -79.112 5.914 102.307 1.00 51.06 195 GLU A CA 1
ATOM 1557 C C . GLU A 1 195 ? -77.777 5.271 101.904 1.00 51.06 195 GLU A C 1
ATOM 1559 O O . GLU A 1 195 ? -77.076 5.813 101.053 1.00 51.06 195 GLU A O 1
ATOM 1564 N N . ALA A 1 196 ? -77.452 4.063 102.376 1.00 50.94 196 ALA A N 1
ATOM 1565 C CA . ALA A 1 196 ? -76.231 3.368 101.947 1.00 50.94 196 ALA A CA 1
ATOM 1566 C C . ALA A 1 196 ? -76.369 2.660 100.579 1.00 50.94 196 ALA A C 1
ATOM 1568 O O . ALA A 1 196 ? -75.376 2.381 99.909 1.00 50.94 196 ALA A O 1
ATOM 1569 N N . THR A 1 197 ? -77.596 2.385 100.122 1.00 52.56 197 THR A N 1
ATOM 1570 C CA . THR A 1 197 ? -77.835 1.556 98.925 1.00 52.56 197 THR A CA 1
ATOM 1571 C C . THR A 1 197 ? -77.831 2.348 97.611 1.00 52.56 197 THR A C 1
ATOM 1573 O O . THR A 1 197 ? -77.665 1.756 96.549 1.00 52.56 197 THR A O 1
ATOM 1576 N N . LYS A 1 198 ? -77.946 3.686 97.646 1.00 53.41 198 LYS A N 1
ATOM 1577 C CA . LYS A 1 198 ? -77.889 4.531 96.433 1.00 53.41 198 LYS A CA 1
ATOM 1578 C C . LYS A 1 198 ? -76.465 4.913 96.009 1.00 53.41 198 LYS A C 1
ATOM 1580 O O . LYS A 1 198 ? -76.236 5.111 94.820 1.00 53.41 198 LYS A O 1
ATOM 1585 N N . ALA A 1 199 ? -75.504 4.953 96.935 1.00 54.84 199 ALA A N 1
ATOM 1586 C CA . ALA A 1 199 ? -74.104 5.258 96.619 1.00 54.84 199 ALA A CA 1
ATOM 1587 C C . ALA A 1 199 ? -73.386 4.083 95.924 1.00 54.84 199 ALA A C 1
ATOM 1589 O O . ALA A 1 199 ? -72.671 4.282 94.945 1.00 54.84 199 ALA A O 1
ATOM 1590 N N . LEU A 1 200 ? -73.656 2.842 96.346 1.00 55.59 200 LEU A N 1
ATOM 1591 C CA . LEU A 1 200 ? -73.044 1.641 95.758 1.00 55.59 200 LEU A CA 1
ATOM 1592 C C . LEU A 1 200 ? -73.545 1.330 94.333 1.00 55.59 200 LEU A C 1
ATOM 1594 O O . LEU A 1 200 ? -72.835 0.704 93.550 1.00 55.59 200 LEU A O 1
ATOM 1598 N N . GLN A 1 201 ? -74.739 1.803 93.959 1.00 52.22 201 GLN A N 1
ATOM 1599 C CA . GLN A 1 201 ? -75.328 1.555 92.637 1.00 52.22 201 GLN A CA 1
ATOM 1600 C C . GLN A 1 201 ? -74.857 2.552 91.556 1.00 52.22 201 GLN A C 1
ATOM 1602 O O . GLN A 1 201 ? -74.914 2.238 90.366 1.00 52.22 201 GLN A O 1
ATOM 1607 N N . ALA A 1 202 ? -74.353 3.729 91.949 1.00 58.28 202 ALA A N 1
ATOM 1608 C CA . ALA A 1 202 ? -73.721 4.686 91.035 1.00 58.28 202 ALA A CA 1
ATOM 1609 C C . ALA A 1 202 ? -72.266 4.298 90.712 1.00 58.28 202 ALA A C 1
ATOM 1611 O O . ALA A 1 202 ? -71.838 4.409 89.562 1.00 58.28 202 ALA A O 1
ATOM 1612 N N . ASP A 1 203 ? -71.541 3.763 91.696 1.00 57.34 203 ASP A N 1
ATOM 1613 C CA . ASP A 1 203 ? -70.140 3.357 91.543 1.00 57.34 203 ASP A CA 1
ATOM 1614 C C . ASP A 1 203 ? -69.991 2.075 90.697 1.00 57.34 203 ASP A C 1
ATOM 1616 O O . ASP A 1 203 ? -69.084 1.964 89.870 1.00 57.34 203 ASP A O 1
ATOM 1620 N N . LEU A 1 204 ? -70.952 1.146 90.796 1.00 58.81 204 LEU A N 1
ATOM 1621 C CA . LEU A 1 204 ? -71.033 -0.041 89.930 1.00 58.81 204 LEU A CA 1
ATOM 1622 C C . LEU A 1 204 ? -71.264 0.317 88.450 1.00 58.81 204 LEU A C 1
ATOM 1624 O O . LEU A 1 204 ? -70.586 -0.225 87.579 1.00 58.81 204 LEU A O 1
ATOM 1628 N N . LYS A 1 205 ? -72.132 1.295 88.153 1.00 60.94 205 LYS A N 1
ATOM 1629 C CA . LYS A 1 205 ? -72.381 1.754 86.771 1.00 60.94 205 LYS A CA 1
ATOM 1630 C C . LYS A 1 205 ? -71.199 2.514 86.158 1.00 60.94 205 LYS A C 1
ATOM 1632 O O . LYS A 1 205 ? -70.968 2.414 84.953 1.00 60.94 205 LYS A O 1
ATOM 1637 N N . ALA A 1 206 ? -70.441 3.263 86.960 1.00 63.62 206 ALA A N 1
ATOM 1638 C CA . ALA A 1 206 ? -69.236 3.951 86.495 1.00 63.62 206 ALA A CA 1
ATOM 1639 C C . ALA A 1 206 ? -68.097 2.960 86.187 1.00 63.62 206 ALA A C 1
ATOM 1641 O O . ALA A 1 206 ? -67.427 3.087 85.160 1.00 63.62 206 ALA A O 1
ATOM 1642 N N . LYS A 1 207 ? -67.932 1.928 87.024 1.00 61.59 207 LYS A N 1
ATOM 1643 C CA . LYS A 1 207 ? -66.945 0.855 86.826 1.00 61.59 207 LYS A CA 1
ATOM 1644 C C . LYS A 1 207 ? -67.276 -0.030 85.616 1.00 61.59 207 LYS A C 1
ATOM 1646 O O . LYS A 1 207 ? -66.370 -0.353 84.852 1.00 61.59 207 LYS A O 1
ATOM 1651 N N . GLU A 1 208 ? -68.548 -0.355 85.374 1.00 63.91 208 GLU A N 1
ATOM 1652 C CA . GLU A 1 208 ? -68.975 -1.125 84.189 1.00 63.91 208 GLU A CA 1
ATOM 1653 C C . GLU A 1 208 ? -68.739 -0.370 82.866 1.00 63.91 208 GLU A C 1
ATOM 1655 O O . GLU A 1 208 ? -68.264 -0.956 81.892 1.00 63.91 208 GLU A O 1
ATOM 1660 N N . SER A 1 209 ? -68.988 0.945 82.835 1.00 62.75 209 SER A N 1
ATOM 1661 C CA . SER A 1 209 ? -68.702 1.803 81.672 1.00 62.75 209 SER A CA 1
ATOM 1662 C C . SER A 1 209 ? -67.197 1.902 81.367 1.00 62.75 209 SER A C 1
ATOM 1664 O O . SER A 1 209 ? -66.781 1.870 80.206 1.00 62.75 209 SER A O 1
ATOM 1666 N N . GLN A 1 210 ? -66.363 1.953 82.410 1.00 66.50 210 GLN A N 1
ATOM 1667 C CA . GLN A 1 210 ? -64.906 2.029 82.284 1.00 66.50 210 GLN A CA 1
ATOM 1668 C C . GLN A 1 210 ? -64.280 0.700 81.818 1.00 66.50 210 GLN A C 1
ATOM 1670 O O . GLN A 1 210 ? -63.312 0.709 81.064 1.00 66.50 210 GLN A O 1
ATOM 1675 N N . ILE A 1 211 ? -64.859 -0.444 82.198 1.00 63.75 211 ILE A N 1
ATOM 1676 C CA . ILE A 1 211 ? -64.439 -1.774 81.718 1.00 63.75 211 ILE A CA 1
ATOM 1677 C C . ILE A 1 211 ? -64.827 -1.977 80.240 1.00 63.75 211 ILE A C 1
ATOM 1679 O O . ILE A 1 211 ? -64.056 -2.545 79.464 1.00 63.75 211 ILE A O 1
ATOM 1683 N N . ALA A 1 212 ? -65.989 -1.470 79.813 1.00 64.00 212 ALA A N 1
ATOM 1684 C CA . ALA A 1 212 ? -66.446 -1.584 78.427 1.00 64.00 212 ALA A CA 1
ATOM 1685 C C . ALA A 1 212 ? -65.613 -0.749 77.432 1.00 64.00 212 ALA A C 1
ATOM 1687 O O . ALA A 1 212 ? -65.404 -1.183 76.296 1.00 64.00 212 ALA A O 1
ATOM 1688 N N . SER A 1 213 ? -65.117 0.428 77.833 1.00 63.75 213 SER A N 1
ATOM 1689 C CA . SER A 1 213 ? -64.247 1.258 76.985 1.00 63.75 213 SER A CA 1
ATOM 1690 C C . SER A 1 213 ? -62.822 0.703 76.886 1.00 63.75 213 SER A C 1
ATOM 1692 O O . SER A 1 213 ? -62.265 0.671 75.787 1.00 63.75 213 SER A O 1
ATOM 1694 N N . PHE A 1 214 ? -62.274 0.184 77.990 1.00 64.75 214 PHE A N 1
ATOM 1695 C CA . PHE A 1 214 ? -60.935 -0.409 78.029 1.00 64.75 214 PHE A CA 1
ATOM 1696 C C . PHE A 1 214 ? -60.837 -1.666 77.150 1.00 64.75 214 PHE A C 1
ATOM 1698 O O . PHE A 1 214 ? -59.939 -1.770 76.316 1.00 64.75 214 PHE A O 1
ATOM 1705 N N . ASN A 1 215 ? -61.837 -2.556 77.223 1.00 67.56 215 ASN A N 1
ATOM 1706 C CA . ASN A 1 215 ? -61.904 -3.743 76.363 1.00 67.56 215 ASN A CA 1
ATOM 1707 C C . ASN A 1 215 ? -61.948 -3.387 74.869 1.00 67.56 215 ASN A C 1
ATOM 1709 O O . ASN A 1 215 ? -61.362 -4.083 74.041 1.00 67.56 215 ASN A O 1
ATOM 1713 N N . LYS A 1 216 ? -62.620 -2.294 74.493 1.00 72.25 216 LYS A N 1
ATOM 1714 C CA . LYS A 1 216 ? -62.737 -1.877 73.088 1.00 72.25 216 LYS A CA 1
ATOM 1715 C C . LYS A 1 216 ? -61.412 -1.339 72.537 1.00 72.25 216 LYS A C 1
ATOM 1717 O O . LYS A 1 216 ? -61.065 -1.635 71.395 1.00 72.25 216 LYS A O 1
ATOM 1722 N N . GLU A 1 217 ? -60.662 -0.590 73.345 1.00 72.12 217 GLU A N 1
ATOM 1723 C CA . GLU A 1 217 ? -59.333 -0.080 72.985 1.00 72.12 217 GLU A CA 1
ATOM 1724 C C . GLU A 1 217 ? -58.293 -1.208 72.888 1.00 72.12 217 GLU A C 1
ATOM 1726 O O . GLU A 1 217 ? -57.495 -1.242 71.950 1.00 72.12 217 GLU A O 1
ATOM 1731 N N . GLU A 1 218 ? -58.338 -2.171 73.808 1.00 72.69 218 GLU A N 1
ATOM 1732 C CA . GLU A 1 218 ? -57.448 -3.335 73.811 1.00 72.69 218 GLU A CA 1
ATOM 1733 C C . GLU A 1 218 ? -57.710 -4.261 72.612 1.00 72.69 218 GLU A C 1
ATOM 1735 O O . GLU A 1 218 ? -56.773 -4.690 71.933 1.00 72.69 218 GLU A O 1
ATOM 1740 N N . THR A 1 219 ? -58.983 -4.457 72.250 1.00 73.94 219 THR A N 1
ATOM 1741 C CA . THR A 1 219 ? -59.366 -5.211 71.044 1.00 73.94 219 THR A CA 1
ATOM 1742 C C . THR A 1 219 ? -58.865 -4.522 69.765 1.00 73.94 219 THR A C 1
ATOM 1744 O O . THR A 1 219 ? -58.345 -5.180 68.865 1.00 73.94 219 THR A O 1
ATOM 1747 N N . LEU A 1 220 ? -58.952 -3.188 69.677 1.00 77.31 220 LEU A N 1
ATOM 1748 C CA . LEU A 1 220 ? -58.453 -2.427 68.522 1.00 77.31 220 LEU A CA 1
ATOM 1749 C C . LEU A 1 220 ? -56.920 -2.450 68.414 1.00 77.31 220 LEU A C 1
ATOM 1751 O O . LEU A 1 220 ? -56.394 -2.572 67.306 1.00 77.31 220 LEU A O 1
ATOM 1755 N N . LYS A 1 221 ? -56.199 -2.388 69.543 1.00 82.38 221 LYS A N 1
ATOM 1756 C CA . LYS A 1 221 ? -54.733 -2.548 69.575 1.00 82.38 221 LYS A CA 1
ATOM 1757 C C . LYS A 1 221 ? -54.306 -3.948 69.133 1.00 82.38 221 LYS A C 1
ATOM 1759 O O . LYS A 1 221 ? -53.360 -4.066 68.357 1.00 82.38 221 LYS A O 1
ATOM 1764 N N . SER A 1 222 ? -55.023 -4.987 69.562 1.00 74.31 222 SER A N 1
ATOM 1765 C CA . SER A 1 222 ? -54.764 -6.372 69.150 1.00 74.31 222 SER A CA 1
ATOM 1766 C C . SER A 1 222 ? -54.947 -6.564 67.637 1.00 74.31 222 SER A C 1
ATOM 1768 O O . SER A 1 222 ? -54.046 -7.071 66.972 1.00 74.31 222 SER A O 1
ATOM 1770 N N . ILE A 1 223 ? -56.037 -6.040 67.062 1.00 81.44 223 ILE A N 1
ATOM 1771 C CA . ILE A 1 223 ? -56.292 -6.093 65.611 1.00 81.44 223 ILE A CA 1
ATOM 1772 C C . ILE A 1 223 ? -55.214 -5.335 64.817 1.00 81.44 223 ILE A C 1
ATOM 1774 O O . ILE A 1 223 ? -54.785 -5.794 63.757 1.00 81.44 223 ILE A O 1
ATOM 1778 N N . ALA A 1 224 ? -54.762 -4.176 65.307 1.00 79.69 224 ALA A N 1
ATOM 1779 C CA . ALA A 1 224 ? -53.714 -3.393 64.651 1.00 79.69 224 ALA A CA 1
ATOM 1780 C C . ALA A 1 224 ? -52.359 -4.124 64.650 1.00 79.69 224 ALA A C 1
ATOM 1782 O O . ALA A 1 224 ? -51.716 -4.211 63.601 1.00 79.69 224 ALA A O 1
ATOM 1783 N N . LEU A 1 225 ? -51.970 -4.707 65.789 1.00 82.25 225 LEU A N 1
ATOM 1784 C CA . LEU A 1 225 ? -50.760 -5.525 65.916 1.00 82.25 225 LEU A CA 1
ATOM 1785 C C . LEU A 1 225 ? -50.812 -6.763 65.018 1.00 82.25 225 LEU A C 1
ATOM 1787 O O . LEU A 1 225 ? -49.839 -7.062 64.332 1.00 82.25 225 LEU A O 1
ATOM 1791 N N . GLU A 1 226 ? -51.953 -7.450 64.955 1.00 79.75 226 GLU A N 1
ATOM 1792 C CA . GLU A 1 226 ? -52.119 -8.631 64.104 1.00 79.75 226 GLU A CA 1
ATOM 1793 C C . GLU A 1 226 ? -52.018 -8.282 62.607 1.00 79.75 226 GLU A C 1
ATOM 1795 O O . GLU A 1 226 ? -51.452 -9.036 61.811 1.00 79.75 226 GLU A O 1
ATOM 1800 N N . LYS A 1 227 ? -52.513 -7.102 62.214 1.00 83.38 227 LYS A N 1
ATOM 1801 C CA . LYS A 1 227 ? -52.405 -6.596 60.839 1.00 83.38 227 LYS A CA 1
ATOM 1802 C C . LYS A 1 227 ? -50.964 -6.218 60.477 1.00 83.38 227 LYS A C 1
ATOM 1804 O O . LYS A 1 227 ? -50.530 -6.492 59.359 1.00 83.38 227 LYS A O 1
ATOM 1809 N N . GLU A 1 228 ? -50.212 -5.635 61.412 1.00 82.75 228 GLU A N 1
ATOM 1810 C CA . GLU A 1 228 ? -48.786 -5.335 61.228 1.00 82.75 228 GLU A CA 1
ATOM 1811 C C . GLU A 1 228 ? -47.941 -6.617 61.149 1.00 82.75 228 GLU A C 1
ATOM 1813 O O . GLU A 1 228 ? -47.044 -6.724 60.311 1.00 82.75 228 GLU A O 1
ATOM 1818 N N . LEU A 1 229 ? -48.265 -7.624 61.965 1.00 81.19 229 LEU A N 1
ATOM 1819 C CA . LEU A 1 229 ? -47.562 -8.907 61.993 1.00 81.19 229 LEU A CA 1
ATOM 1820 C C . LEU A 1 229 ? -47.746 -9.669 60.671 1.00 81.19 229 LEU A C 1
ATOM 1822 O O . LEU A 1 229 ? -46.756 -10.074 60.062 1.00 81.19 229 LEU A O 1
ATOM 1826 N N . LYS A 1 230 ? -48.978 -9.723 60.143 1.00 85.62 230 LYS A N 1
ATOM 1827 C CA . LYS A 1 230 ? -49.264 -10.283 58.807 1.00 85.62 230 LYS A CA 1
ATOM 1828 C C . LYS A 1 230 ? -48.532 -9.541 57.682 1.00 85.62 230 LYS A C 1
ATOM 1830 O O . LYS A 1 230 ? -48.057 -10.169 56.736 1.00 85.62 230 LYS A O 1
ATOM 1835 N N . ALA A 1 231 ? -48.393 -8.216 57.775 1.00 82.88 231 ALA A N 1
ATOM 1836 C CA . ALA A 1 231 ? -47.636 -7.435 56.793 1.00 82.88 231 ALA A CA 1
ATOM 1837 C C . ALA A 1 231 ? -46.123 -7.743 56.844 1.00 82.88 231 ALA A C 1
ATOM 1839 O O . ALA A 1 231 ? -45.472 -7.876 55.800 1.00 82.88 231 ALA A O 1
ATOM 1840 N N . LYS A 1 232 ? -45.556 -7.914 58.046 1.00 81.94 232 LYS A N 1
ATOM 1841 C CA . LYS A 1 232 ? -44.147 -8.306 58.224 1.00 81.94 232 LYS A CA 1
ATOM 1842 C C . LYS A 1 232 ? -43.880 -9.731 57.739 1.00 81.94 232 LYS A C 1
ATOM 1844 O O . LYS A 1 232 ? -42.885 -9.945 57.049 1.00 81.94 232 LYS A O 1
ATOM 1849 N N . GLU A 1 233 ? -44.776 -10.679 58.003 1.00 83.94 233 GLU A N 1
ATOM 1850 C CA . GLU A 1 233 ? -44.676 -12.050 57.483 1.00 83.94 233 GLU A CA 1
ATOM 1851 C C . GLU A 1 233 ? -44.693 -12.090 55.950 1.00 83.94 233 GLU A C 1
ATOM 1853 O O . GLU A 1 233 ? -43.823 -12.720 55.344 1.00 83.94 233 GLU A O 1
ATOM 1858 N N . ALA A 1 234 ? -45.604 -11.348 55.310 1.00 82.00 234 ALA A N 1
ATOM 1859 C CA . ALA A 1 234 ? -45.641 -11.234 53.850 1.00 82.00 234 ALA A CA 1
ATOM 1860 C C . ALA A 1 234 ? -44.325 -10.667 53.278 1.00 82.00 234 ALA A C 1
ATOM 1862 O O . ALA A 1 234 ? -43.819 -11.149 52.262 1.00 82.00 234 ALA A O 1
ATOM 1863 N N . THR A 1 235 ? -43.720 -9.696 53.969 1.00 81.62 235 THR A N 1
ATOM 1864 C CA . THR A 1 235 ? -42.434 -9.099 53.571 1.00 81.62 235 THR A CA 1
ATOM 1865 C C . THR A 1 235 ? -41.271 -10.090 53.716 1.00 81.62 235 THR A C 1
ATOM 1867 O O . THR A 1 235 ? -40.398 -10.159 52.851 1.00 81.62 235 THR A O 1
ATOM 1870 N N . ILE A 1 236 ? -41.261 -10.908 54.775 1.00 82.06 236 ILE A N 1
ATOM 1871 C CA . ILE A 1 236 ? -40.241 -11.950 54.989 1.00 82.06 236 ILE A CA 1
ATOM 1872 C C . ILE A 1 236 ? -40.306 -13.021 53.891 1.00 82.06 236 ILE A C 1
ATOM 1874 O O . ILE A 1 236 ? -39.263 -13.460 53.400 1.00 82.06 236 ILE A O 1
ATOM 1878 N N . VAL A 1 237 ? -41.511 -13.426 53.477 1.00 85.69 237 VAL A N 1
ATOM 1879 C CA . VAL A 1 237 ? -41.701 -14.399 52.389 1.00 85.69 237 VAL A CA 1
ATOM 1880 C C . VAL A 1 237 ? -41.173 -13.847 51.061 1.00 85.69 237 VAL A C 1
ATOM 1882 O O . VAL A 1 237 ? -40.389 -14.525 50.395 1.00 85.69 237 VAL A O 1
ATOM 1885 N N . ALA A 1 238 ? -41.505 -12.596 50.725 1.00 81.25 238 ALA A N 1
ATOM 1886 C CA . ALA A 1 238 ? -41.002 -11.934 49.519 1.00 81.25 238 ALA A CA 1
ATOM 1887 C C . ALA A 1 238 ? -39.463 -11.813 49.516 1.00 81.25 238 ALA A C 1
ATOM 1889 O O . ALA A 1 238 ? -38.806 -12.088 48.509 1.00 81.25 238 ALA A O 1
ATOM 1890 N N . ASN A 1 239 ? -38.863 -11.478 50.663 1.00 77.38 239 ASN A N 1
ATOM 1891 C CA . ASN A 1 239 ? -37.407 -11.406 50.800 1.00 77.38 239 ASN A CA 1
ATOM 1892 C C . ASN A 1 239 ? -36.730 -12.780 50.667 1.00 77.38 239 ASN A C 1
ATOM 1894 O O . ASN A 1 239 ? -35.660 -12.874 50.063 1.00 77.38 239 ASN A O 1
ATOM 1898 N N . LYS A 1 240 ? -37.354 -13.859 51.161 1.00 85.69 240 LYS A N 1
ATOM 1899 C CA . LYS A 1 240 ? -36.857 -15.235 50.976 1.00 85.69 240 LYS A CA 1
ATOM 1900 C C . LYS A 1 240 ? -36.835 -15.656 49.506 1.00 85.69 240 LYS A C 1
ATOM 1902 O O . LYS A 1 240 ? -35.874 -16.294 49.077 1.00 85.69 240 LYS A O 1
ATOM 1907 N N . GLU A 1 241 ? -37.864 -15.317 48.732 1.00 83.62 241 GLU A N 1
ATOM 1908 C CA . GLU A 1 241 ? -37.880 -15.603 47.291 1.00 83.62 241 GLU A CA 1
ATOM 1909 C C . GLU A 1 241 ? -36.833 -14.792 46.527 1.00 83.62 241 GLU A C 1
ATOM 1911 O O . GLU A 1 241 ? -36.143 -15.342 45.667 1.00 83.62 241 GLU A O 1
ATOM 1916 N N . ASN A 1 242 ? -36.659 -13.512 46.866 1.00 81.06 242 ASN A N 1
ATOM 1917 C CA . ASN A 1 242 ? -35.610 -12.691 46.264 1.00 81.06 242 ASN A CA 1
ATOM 1918 C C . ASN A 1 242 ? -34.208 -13.222 46.585 1.00 81.06 242 ASN A C 1
ATOM 1920 O O . ASN A 1 242 ? -33.375 -13.294 45.686 1.00 81.06 242 ASN A O 1
ATOM 1924 N N . TYR A 1 243 ? -33.957 -13.675 47.816 1.00 80.19 243 TYR A N 1
ATOM 1925 C CA . TYR A 1 243 ? -32.680 -14.295 48.176 1.00 80.19 243 TYR A CA 1
ATOM 1926 C C . TYR A 1 243 ? -32.388 -15.549 47.337 1.00 80.19 243 TYR A C 1
ATOM 1928 O O . TYR A 1 243 ? -31.283 -15.700 46.818 1.00 80.19 243 TYR A O 1
ATOM 1936 N N . LYS A 1 244 ? -33.396 -16.410 47.118 1.00 87.81 244 LYS A N 1
ATOM 1937 C CA . LYS A 1 244 ? -33.259 -17.583 46.239 1.00 87.81 244 LYS A CA 1
ATOM 1938 C C . LYS A 1 244 ? -32.920 -17.194 44.800 1.00 87.81 244 LYS A C 1
ATOM 1940 O O . LYS A 1 244 ? -32.026 -17.799 44.219 1.00 87.81 244 LYS A O 1
ATOM 1945 N N . LYS A 1 245 ? -33.594 -16.178 44.241 1.00 87.12 245 LYS A N 1
ATOM 1946 C CA . LYS A 1 245 ? -33.308 -15.676 42.884 1.00 87.12 245 LYS A CA 1
ATOM 1947 C C . LYS A 1 245 ? -31.866 -15.181 42.763 1.00 87.12 245 LYS A C 1
ATOM 1949 O O . LYS A 1 245 ? -31.192 -15.525 41.791 1.00 87.12 245 LYS A O 1
ATOM 1954 N N . THR A 1 246 ? -31.384 -14.439 43.760 1.00 82.38 246 THR A N 1
ATOM 1955 C CA . THR A 1 246 ? -30.003 -13.938 43.812 1.00 82.38 246 THR A CA 1
ATOM 1956 C C . THR A 1 246 ? -28.979 -15.073 43.865 1.00 82.38 246 THR A C 1
ATOM 1958 O O . THR A 1 246 ? -27.998 -15.025 43.128 1.00 82.38 246 THR A O 1
ATOM 1961 N N . GLU A 1 247 ? -29.218 -16.120 44.658 1.00 86.00 247 GLU A N 1
ATOM 1962 C CA . GLU A 1 247 ? -28.343 -17.303 44.715 1.00 86.00 247 GLU A CA 1
ATOM 1963 C C . GLU A 1 247 ? -28.276 -18.047 43.369 1.00 86.00 247 GLU A C 1
ATOM 1965 O O . GLU A 1 247 ? -27.186 -18.361 42.894 1.00 86.00 247 GLU A O 1
ATOM 1970 N N . THR A 1 248 ? -29.405 -18.240 42.676 1.00 87.75 248 THR A N 1
ATOM 1971 C CA . THR A 1 248 ? -29.391 -18.826 41.318 1.00 87.75 248 THR A CA 1
ATOM 1972 C C . THR A 1 248 ? -28.630 -17.973 40.302 1.00 87.75 248 THR A C 1
ATOM 1974 O O . THR A 1 248 ? -27.908 -18.510 39.463 1.00 87.75 248 THR A O 1
ATOM 1977 N N . LEU A 1 249 ? -28.755 -16.644 40.376 1.00 86.31 249 LEU A N 1
ATOM 1978 C CA . LEU A 1 249 ? -28.021 -15.727 39.498 1.00 86.31 249 LEU A CA 1
ATOM 1979 C C . LEU A 1 249 ? -26.515 -15.766 39.773 1.00 86.31 249 LEU A C 1
ATOM 1981 O O . LEU A 1 249 ? -25.719 -15.751 38.835 1.00 86.31 249 LEU A O 1
ATOM 1985 N N . LYS A 1 250 ? -26.128 -15.859 41.048 1.00 84.69 250 LYS A N 1
ATOM 1986 C CA . LYS A 1 250 ? -24.734 -16.000 41.471 1.00 84.69 250 LYS A CA 1
ATOM 1987 C C . LYS A 1 250 ? -24.119 -17.295 40.939 1.00 84.69 250 LYS A C 1
ATOM 1989 O O . LYS A 1 250 ? -23.055 -17.235 40.332 1.00 84.69 250 LYS A O 1
ATOM 1994 N N . ALA A 1 251 ? -24.814 -18.426 41.076 1.00 88.94 251 ALA A N 1
ATOM 1995 C CA . ALA A 1 251 ? -24.354 -19.706 40.537 1.00 88.94 251 ALA A CA 1
ATOM 1996 C C . ALA A 1 251 ? -24.157 -19.655 39.009 1.00 88.94 251 ALA A C 1
ATOM 1998 O O . ALA A 1 251 ? -23.129 -20.093 38.497 1.00 88.94 251 ALA A O 1
ATOM 1999 N N . SER A 1 252 ? -25.094 -19.039 38.278 1.00 89.00 252 SER A N 1
ATOM 2000 C CA . SER A 1 252 ? -24.976 -18.865 36.823 1.00 89.00 252 SER A CA 1
ATOM 2001 C C . SER A 1 252 ? -23.810 -17.946 36.423 1.00 89.00 252 SER A C 1
ATOM 2003 O O . SER A 1 252 ? -23.115 -18.202 35.438 1.00 89.00 252 SER A O 1
ATOM 2005 N N . LEU A 1 253 ? -23.558 -16.876 37.182 1.00 87.19 253 LEU A N 1
ATOM 2006 C CA . LEU A 1 253 ? -22.409 -15.994 36.960 1.00 87.19 253 LEU A CA 1
ATOM 2007 C C . LEU A 1 253 ? -21.079 -16.708 37.222 1.00 87.19 253 LEU A C 1
ATOM 2009 O O . LEU A 1 253 ? -20.148 -16.552 36.434 1.00 87.19 253 LEU A O 1
ATOM 2013 N N . GLU A 1 254 ? -20.988 -17.510 38.283 1.00 88.19 254 GLU A N 1
ATOM 2014 C CA . GLU A 1 254 ? -19.793 -18.303 38.594 1.00 88.19 254 GLU A CA 1
ATOM 2015 C C . GLU A 1 254 ? -19.493 -19.341 37.498 1.00 88.19 254 GLU A C 1
ATOM 2017 O O . GLU A 1 254 ? -18.339 -19.480 37.076 1.00 88.19 254 GLU A O 1
ATOM 2022 N N . GLU A 1 255 ? -20.519 -20.005 36.958 1.00 92.12 255 GLU A N 1
ATOM 2023 C CA . GLU A 1 255 ? -20.382 -20.928 35.824 1.00 92.12 255 GLU A CA 1
ATOM 2024 C C . GLU A 1 255 ? -19.865 -20.209 34.564 1.00 92.12 255 GLU A C 1
ATOM 2026 O O . GLU A 1 255 ? -18.892 -20.648 33.942 1.00 92.12 255 GLU A O 1
ATOM 2031 N N . ASN A 1 256 ? -20.438 -19.048 34.232 1.00 87.06 256 ASN A N 1
ATOM 2032 C CA . ASN A 1 256 ? -20.008 -18.242 33.087 1.00 87.06 256 ASN A CA 1
ATOM 2033 C C . ASN A 1 256 ? -18.568 -17.724 33.235 1.00 87.06 256 ASN A C 1
ATOM 2035 O O . ASN A 1 256 ? -17.801 -17.756 32.272 1.00 87.06 256 ASN A O 1
ATOM 2039 N N . ILE A 1 257 ? -18.168 -17.289 34.435 1.00 86.31 257 ILE A N 1
ATOM 2040 C CA . ILE A 1 257 ? -16.786 -16.871 34.720 1.00 86.31 257 ILE A CA 1
ATOM 2041 C C . ILE A 1 257 ? -15.819 -18.040 34.516 1.00 86.31 257 ILE A C 1
ATOM 2043 O O . ILE A 1 257 ? -14.734 -17.858 33.961 1.00 86.31 257 ILE A O 1
ATOM 2047 N N . THR A 1 258 ? -16.204 -19.239 34.951 1.00 91.69 258 THR A N 1
ATOM 2048 C CA . THR A 1 258 ? -15.377 -20.442 34.808 1.00 91.69 258 THR A CA 1
ATOM 2049 C C . THR A 1 258 ? -15.202 -20.809 33.335 1.00 91.69 258 THR A C 1
ATOM 2051 O O . THR A 1 258 ? -14.077 -21.044 32.892 1.00 91.69 258 THR A O 1
ATOM 2054 N N . LYS A 1 259 ? -16.282 -20.749 32.548 1.00 92.50 259 LYS A N 1
ATOM 2055 C CA . LYS A 1 259 ? -16.245 -20.995 31.102 1.00 92.50 259 LYS A CA 1
ATOM 2056 C C . LYS A 1 259 ? -15.373 -19.978 30.357 1.00 92.50 259 LYS A C 1
ATOM 2058 O O . LYS A 1 259 ? -14.522 -20.367 29.562 1.00 92.50 259 LYS A O 1
ATOM 2063 N N . LEU A 1 260 ? -15.510 -18.688 30.674 1.00 87.19 260 LEU A N 1
ATOM 2064 C CA . LEU A 1 260 ? -14.692 -17.623 30.081 1.00 87.19 260 LEU A CA 1
ATOM 2065 C C . LEU A 1 260 ? -13.201 -17.767 30.414 1.00 87.19 260 LEU A C 1
ATOM 2067 O O . LEU A 1 260 ? -12.356 -17.499 29.562 1.00 87.19 260 LEU A O 1
ATOM 2071 N N . LYS A 1 261 ? -12.857 -18.206 31.632 1.00 89.31 261 LYS A N 1
ATOM 2072 C CA . LYS A 1 261 ? -11.460 -18.474 32.012 1.00 89.31 261 LYS A CA 1
ATOM 2073 C C . LYS A 1 261 ? -10.848 -19.611 31.195 1.00 89.31 261 LYS A C 1
ATOM 2075 O O . LYS A 1 261 ? -9.682 -19.516 30.817 1.00 89.31 261 LYS A O 1
ATOM 2080 N N . GLU A 1 262 ? -11.618 -20.659 30.917 1.00 90.94 262 GLU A N 1
ATOM 2081 C CA . GLU A 1 262 ? -11.145 -21.791 30.117 1.00 90.94 262 GLU A CA 1
ATOM 2082 C C . GLU A 1 262 ? -10.980 -21.408 28.638 1.00 90.94 262 GLU A C 1
ATOM 2084 O O . GLU A 1 262 ? -9.944 -21.690 28.035 1.00 90.94 262 GLU A O 1
ATOM 2089 N N . GLU A 1 263 ? -11.937 -20.661 28.075 1.00 88.56 263 GLU A N 1
ATOM 2090 C CA . GLU A 1 263 ? -11.826 -20.101 26.720 1.00 88.56 263 GLU A CA 1
ATOM 2091 C C . GLU A 1 263 ? -10.615 -19.164 26.583 1.00 88.56 263 GLU A C 1
ATOM 2093 O O . GLU A 1 263 ? -9.925 -19.173 25.559 1.00 88.56 263 GLU A O 1
ATOM 2098 N N . PHE A 1 264 ? -10.321 -18.373 27.621 1.00 88.25 264 PHE A N 1
ATOM 2099 C CA . PHE A 1 264 ? -9.146 -17.505 27.643 1.00 88.25 264 PHE A CA 1
ATOM 2100 C C . PHE A 1 264 ? -7.843 -18.313 27.630 1.00 88.25 264 PHE A C 1
ATOM 2102 O O . PHE A 1 264 ? -6.970 -18.032 26.810 1.00 88.25 264 PHE A O 1
ATOM 2109 N N . LYS A 1 265 ? -7.733 -19.359 28.462 1.00 89.88 265 LYS A N 1
ATOM 2110 C CA . LYS A 1 265 ? -6.568 -20.261 28.469 1.00 89.88 265 LYS A CA 1
ATOM 2111 C C . LYS A 1 265 ? -6.359 -20.960 27.128 1.00 89.88 265 LYS A C 1
ATOM 2113 O O . LYS A 1 265 ? -5.224 -21.047 26.665 1.00 89.88 265 LYS A O 1
ATOM 2118 N N . GLN A 1 266 ? -7.428 -21.437 26.488 1.00 89.56 266 GLN A N 1
ATOM 2119 C CA . GLN A 1 266 ? -7.322 -22.061 25.165 1.00 89.56 266 GLN A CA 1
ATOM 2120 C C . GLN A 1 266 ? -6.816 -21.078 24.107 1.00 89.56 266 GLN A C 1
ATOM 2122 O O . GLN A 1 266 ? -5.916 -21.418 23.337 1.00 89.56 266 GLN A O 1
ATOM 2127 N N . LYS A 1 267 ? -7.341 -19.846 24.088 1.00 88.88 267 LYS A N 1
ATOM 2128 C CA . LYS A 1 267 ? -6.859 -18.806 23.168 1.00 88.88 267 LYS A CA 1
ATOM 2129 C C . LYS A 1 267 ? -5.403 -18.442 23.428 1.00 88.88 267 LYS A C 1
ATOM 2131 O O . LYS A 1 267 ? -4.640 -18.304 22.477 1.00 88.88 267 LYS A O 1
ATOM 2136 N N . GLU A 1 268 ? -5.006 -18.307 24.689 1.00 87.81 268 GLU A N 1
ATOM 2137 C CA . GLU A 1 268 ? -3.620 -18.023 25.065 1.00 87.81 268 GLU A CA 1
ATOM 2138 C C . GLU A 1 268 ? -2.665 -19.117 24.562 1.00 87.81 268 GLU A C 1
ATOM 2140 O O . GLU A 1 268 ? -1.640 -18.804 23.951 1.00 87.81 268 GLU A O 1
ATOM 2145 N N . LEU A 1 269 ? -3.040 -20.393 24.716 1.00 89.38 269 LEU A N 1
ATOM 2146 C CA . LEU A 1 269 ? -2.267 -21.523 24.196 1.00 89.38 269 LEU A CA 1
ATOM 2147 C C . LEU A 1 269 ? -2.133 -21.463 22.664 1.00 89.38 269 LEU A C 1
ATOM 2149 O O . LEU A 1 269 ? -1.036 -21.616 22.127 1.00 89.38 269 LEU A O 1
ATOM 2153 N N . GLN A 1 270 ? -3.234 -21.166 21.969 1.00 90.31 270 GLN A N 1
ATOM 2154 C CA . GLN A 1 270 ? -3.273 -21.068 20.510 1.00 90.31 270 GLN A CA 1
ATOM 2155 C C . GLN A 1 270 ? -2.393 -19.921 19.982 1.00 90.31 270 GLN A C 1
ATOM 2157 O O . GLN A 1 270 ? -1.675 -20.088 18.993 1.00 90.31 270 GLN A O 1
ATOM 2162 N N . TYR A 1 271 ? -2.392 -18.766 20.656 1.00 85.88 271 TYR A N 1
ATOM 2163 C CA . TYR A 1 271 ? -1.497 -17.656 20.318 1.00 85.88 271 TYR A CA 1
ATOM 2164 C C . TYR A 1 271 ? -0.026 -18.013 20.551 1.00 85.88 271 TYR A C 1
ATOM 2166 O O . TYR A 1 271 ? 0.826 -17.648 19.738 1.00 85.88 271 TYR A O 1
ATOM 2174 N N . LEU A 1 272 ? 0.280 -18.751 21.622 1.00 89.25 272 LEU A N 1
ATOM 2175 C CA . LEU A 1 272 ? 1.641 -19.194 21.922 1.00 89.25 272 LEU A CA 1
ATOM 2176 C C . LEU A 1 272 ? 2.175 -20.167 20.855 1.00 89.25 272 LEU A C 1
ATOM 2178 O O . LEU A 1 272 ? 3.332 -20.066 20.440 1.00 89.25 272 LEU A O 1
ATOM 2182 N N . GLU A 1 273 ? 1.340 -21.095 20.388 1.00 90.06 273 GLU A N 1
ATOM 2183 C CA . GLU A 1 273 ? 1.684 -22.028 19.310 1.00 90.06 273 GLU A CA 1
ATOM 2184 C C . GLU A 1 273 ? 1.881 -21.310 17.971 1.00 90.06 273 GLU A C 1
ATOM 2186 O O . GLU A 1 273 ? 2.885 -21.544 17.291 1.00 90.06 273 GLU A O 1
ATOM 2191 N N . ALA A 1 274 ? 0.995 -20.371 17.625 1.00 87.81 274 ALA A N 1
ATOM 2192 C CA . ALA A 1 274 ? 1.134 -19.555 16.419 1.00 87.81 274 ALA A CA 1
ATOM 2193 C C . ALA A 1 274 ? 2.423 -18.712 16.437 1.00 87.81 274 ALA A C 1
ATOM 2195 O O . ALA A 1 274 ? 3.130 -18.628 15.430 1.00 87.81 274 ALA A O 1
ATOM 2196 N N . ALA A 1 275 ? 2.776 -18.135 17.591 1.00 83.25 275 ALA A N 1
ATOM 2197 C CA . ALA A 1 275 ? 4.016 -17.381 17.756 1.00 83.25 275 ALA A CA 1
ATOM 2198 C C . ALA A 1 275 ? 5.261 -18.264 17.563 1.00 83.25 275 ALA A C 1
ATOM 2200 O O . ALA A 1 275 ? 6.203 -17.861 16.877 1.00 83.25 275 ALA A O 1
ATOM 2201 N N . LYS A 1 276 ? 5.258 -19.493 18.101 1.00 90.69 276 LYS A N 1
ATOM 2202 C CA . LYS A 1 276 ? 6.350 -20.460 17.889 1.00 90.69 276 LYS A CA 1
ATOM 2203 C C . LYS A 1 276 ? 6.486 -20.865 16.420 1.00 90.69 276 LYS A C 1
ATOM 2205 O O . LYS A 1 276 ? 7.609 -20.943 15.923 1.00 90.69 276 LYS A O 1
ATOM 2210 N N . ALA A 1 277 ? 5.370 -21.086 15.724 1.00 90.69 277 ALA A N 1
ATOM 2211 C CA . ALA A 1 277 ? 5.374 -21.423 14.301 1.00 90.69 277 ALA A CA 1
ATOM 2212 C C . ALA A 1 277 ? 5.975 -20.290 13.452 1.00 90.69 277 ALA A C 1
ATOM 2214 O O . ALA A 1 277 ? 6.866 -20.533 12.640 1.00 90.69 277 ALA A O 1
ATOM 2215 N N . LEU A 1 278 ? 5.568 -19.041 13.703 1.00 90.00 278 LEU A N 1
ATOM 2216 C CA . LEU A 1 278 ? 6.140 -17.871 13.029 1.00 90.00 278 LEU A CA 1
ATOM 2217 C C . LEU A 1 278 ? 7.638 -17.716 13.308 1.00 90.00 278 LEU A C 1
ATOM 2219 O O . LEU A 1 278 ? 8.409 -17.410 12.401 1.00 90.00 278 LEU A O 1
ATOM 2223 N N . GLN A 1 279 ? 8.076 -17.963 14.544 1.00 88.50 279 GLN A N 1
ATOM 2224 C CA . GLN A 1 279 ? 9.493 -17.882 14.892 1.00 88.50 279 GLN A CA 1
ATOM 2225 C C . GLN A 1 279 ? 10.336 -18.951 14.178 1.00 88.50 279 GLN A C 1
ATOM 2227 O O . GLN A 1 279 ? 11.473 -18.676 13.787 1.00 88.50 279 GLN A O 1
ATOM 2232 N N . ALA A 1 280 ? 9.793 -20.156 13.984 1.00 90.62 280 ALA A N 1
ATOM 2233 C CA . ALA A 1 280 ? 10.446 -21.200 13.197 1.00 90.62 280 ALA A CA 1
ATOM 2234 C C . ALA A 1 280 ? 10.560 -20.807 11.713 1.00 90.62 280 ALA A C 1
ATOM 2236 O O . ALA A 1 280 ? 11.628 -20.967 11.120 1.00 90.62 280 ALA A O 1
ATOM 2237 N N . ASP A 1 281 ? 9.502 -20.226 11.143 1.00 89.94 281 ASP A N 1
ATOM 2238 C CA . ASP A 1 281 ? 9.466 -19.805 9.738 1.00 89.94 281 ASP A CA 1
ATOM 2239 C C . ASP A 1 281 ? 10.448 -18.652 9.452 1.00 89.94 281 ASP A C 1
ATOM 2241 O O . ASP A 1 281 ? 11.162 -18.655 8.446 1.00 89.94 281 ASP A O 1
ATOM 2245 N N . ILE A 1 282 ? 10.580 -17.704 10.393 1.00 86.38 282 ILE A N 1
ATOM 2246 C CA . ILE A 1 282 ? 11.587 -16.632 10.328 1.00 86.38 282 ILE A CA 1
ATOM 2247 C C . ILE A 1 282 ? 13.003 -17.218 10.298 1.00 86.38 282 ILE A C 1
ATOM 2249 O O . ILE A 1 282 ? 13.781 -16.873 9.409 1.00 86.38 282 ILE A O 1
ATOM 2253 N N . LYS A 1 283 ? 13.332 -18.150 11.204 1.00 90.38 283 LYS A N 1
ATOM 2254 C CA . LYS A 1 283 ? 14.660 -18.792 11.230 1.00 90.38 283 LYS A CA 1
ATOM 2255 C C . LYS A 1 283 ? 14.971 -19.554 9.938 1.00 90.38 283 LYS A C 1
ATOM 2257 O O . LYS A 1 283 ? 16.109 -19.529 9.460 1.00 90.38 283 LYS A O 1
ATOM 2262 N N . ALA A 1 284 ? 13.973 -20.223 9.359 1.00 90.62 284 ALA A N 1
ATOM 2263 C CA . ALA A 1 284 ? 14.131 -20.916 8.084 1.00 90.62 284 ALA A CA 1
ATOM 2264 C C . ALA A 1 284 ? 14.458 -19.928 6.950 1.00 90.62 284 ALA A C 1
ATOM 2266 O O . ALA A 1 284 ? 15.425 -20.132 6.209 1.00 90.62 284 ALA A O 1
ATOM 2267 N N . LYS A 1 285 ? 13.724 -18.811 6.867 1.00 88.31 285 LYS A N 1
ATOM 2268 C CA . LYS A 1 285 ? 13.969 -17.762 5.865 1.00 88.31 285 LYS A CA 1
ATOM 2269 C C . LYS A 1 285 ? 15.304 -17.045 6.053 1.00 88.31 285 LYS A C 1
ATOM 2271 O O . LYS A 1 285 ? 15.973 -16.763 5.062 1.00 88.31 285 LYS A O 1
ATOM 2276 N N . GLU A 1 286 ? 15.735 -16.795 7.288 1.00 85.38 286 GLU A N 1
ATOM 2277 C CA . GLU A 1 286 ? 17.062 -16.229 7.575 1.00 85.38 286 GLU A CA 1
ATOM 2278 C C . GLU A 1 286 ? 18.188 -17.139 7.072 1.00 85.38 286 GLU A C 1
ATOM 2280 O O . GLU A 1 286 ? 19.142 -16.670 6.445 1.00 85.38 286 GLU A O 1
ATOM 2285 N N . THR A 1 287 ? 18.047 -18.451 7.277 1.00 85.06 287 THR A N 1
ATOM 2286 C CA . THR A 1 287 ? 19.018 -19.444 6.797 1.00 85.06 287 THR A CA 1
ATOM 2287 C C . THR A 1 287 ? 19.070 -19.472 5.267 1.00 85.06 287 THR A C 1
ATOM 2289 O O . THR A 1 287 ? 20.155 -19.453 4.680 1.00 85.06 287 THR A O 1
ATOM 2292 N N . GLN A 1 288 ? 17.906 -19.446 4.608 1.00 85.88 288 GLN A N 1
ATOM 2293 C CA . GLN A 1 288 ? 17.809 -19.414 3.147 1.00 85.88 288 GLN A CA 1
ATOM 2294 C C . GLN A 1 288 ? 18.413 -18.130 2.556 1.00 85.88 288 GLN A C 1
ATOM 2296 O O . GLN A 1 288 ? 19.168 -18.187 1.584 1.00 85.88 288 GLN A O 1
ATOM 2301 N N . LEU A 1 289 ? 18.145 -16.974 3.171 1.00 81.19 289 LEU A N 1
ATOM 2302 C CA . LEU A 1 289 ? 18.714 -15.693 2.757 1.00 81.19 289 LEU A CA 1
ATOM 2303 C C . LEU A 1 289 ? 20.240 -15.674 2.921 1.00 81.19 289 LEU A C 1
ATOM 2305 O O . LEU A 1 289 ? 20.951 -15.175 2.048 1.00 81.19 289 LEU A O 1
ATOM 2309 N N . GLY A 1 290 ? 20.756 -16.244 4.014 1.00 83.88 290 GLY A N 1
ATOM 2310 C CA . GLY A 1 290 ? 22.194 -16.387 4.243 1.00 83.88 290 GLY A CA 1
ATOM 2311 C C . GLY A 1 290 ? 22.886 -17.244 3.178 1.00 83.88 290 GLY A C 1
ATOM 2312 O O . GLY A 1 290 ? 23.973 -16.889 2.720 1.00 83.88 290 GLY A O 1
ATOM 2313 N N . ALA A 1 291 ? 22.250 -18.336 2.743 1.00 83.81 291 ALA A N 1
ATOM 2314 C CA . ALA A 1 291 ? 22.754 -19.174 1.655 1.00 83.81 291 ALA A CA 1
ATOM 2315 C C . ALA A 1 291 ? 22.734 -18.439 0.303 1.00 83.81 291 ALA A C 1
ATOM 2317 O O . ALA A 1 291 ? 23.742 -18.440 -0.403 1.00 83.81 291 ALA A O 1
ATOM 2318 N N . SER A 1 292 ? 21.637 -17.742 -0.014 1.00 82.56 292 SER A N 1
ATOM 2319 C CA . SER A 1 292 ? 21.507 -16.961 -1.254 1.00 82.56 292 SER A CA 1
ATOM 2320 C C . SER A 1 292 ? 22.572 -15.867 -1.366 1.00 82.56 292 SER A C 1
ATOM 2322 O O . SER A 1 292 ? 23.200 -15.719 -2.411 1.00 82.56 292 SER A O 1
ATOM 2324 N N . LYS A 1 293 ? 22.843 -15.140 -0.272 1.00 83.44 293 LYS A N 1
ATOM 2325 C CA . LYS A 1 293 ? 23.883 -14.098 -0.244 1.00 83.44 293 LYS A CA 1
ATOM 2326 C C . LYS A 1 293 ? 25.282 -14.658 -0.508 1.00 83.44 293 LYS A C 1
ATOM 2328 O O . LYS A 1 293 ? 26.080 -14.013 -1.187 1.00 83.44 293 LYS A O 1
ATOM 2333 N N . LYS A 1 294 ? 25.599 -15.844 0.025 1.00 84.50 294 LYS A N 1
ATOM 2334 C CA . LYS A 1 294 ? 26.885 -16.510 -0.246 1.00 84.50 294 LYS A CA 1
ATOM 2335 C C . LYS A 1 294 ? 27.019 -16.892 -1.721 1.00 84.50 294 LYS A C 1
ATOM 2337 O O . LYS A 1 294 ? 28.083 -16.666 -2.289 1.00 84.50 294 LYS A O 1
ATOM 2342 N N . ASP A 1 295 ? 25.959 -17.412 -2.338 1.00 81.38 295 ASP A N 1
ATOM 2343 C CA . ASP A 1 295 ? 25.964 -17.785 -3.759 1.00 81.38 295 ASP A CA 1
ATOM 2344 C C . ASP A 1 295 ? 26.130 -16.563 -4.682 1.00 81.38 295 ASP A C 1
ATOM 2346 O O . ASP A 1 295 ? 26.973 -16.567 -5.580 1.00 81.38 295 ASP A O 1
ATOM 2350 N N . GLU A 1 296 ? 25.412 -15.467 -4.411 1.00 80.12 296 GLU A N 1
ATOM 2351 C CA . GLU A 1 296 ? 25.583 -14.207 -5.153 1.00 80.12 296 GLU A CA 1
ATOM 2352 C C . GLU A 1 296 ? 26.988 -13.621 -4.994 1.00 80.12 296 GLU A C 1
ATOM 2354 O O . GLU A 1 296 ? 27.588 -13.186 -5.976 1.00 80.12 296 GLU A O 1
ATOM 2359 N N . THR A 1 297 ? 27.552 -13.660 -3.784 1.00 83.44 297 THR A N 1
ATOM 2360 C CA . THR A 1 297 ? 28.913 -13.160 -3.531 1.00 83.44 297 THR A CA 1
ATOM 2361 C C . THR A 1 297 ? 29.947 -13.951 -4.338 1.00 83.44 297 THR A C 1
ATOM 2363 O O . THR A 1 297 ? 30.848 -13.365 -4.935 1.00 83.44 297 THR A O 1
ATOM 2366 N N . LEU A 1 298 ? 29.804 -15.279 -4.416 1.00 85.69 298 LEU A N 1
ATOM 2367 C CA . LEU A 1 298 ? 30.691 -16.124 -5.222 1.00 85.69 298 LEU A CA 1
ATOM 2368 C C . LEU A 1 298 ? 30.562 -15.835 -6.725 1.00 85.69 298 LEU A C 1
ATOM 2370 O O . LEU A 1 298 ? 31.576 -15.799 -7.423 1.00 85.69 298 LEU A O 1
ATOM 2374 N N . LYS A 1 299 ? 29.345 -15.573 -7.221 1.00 89.06 299 LYS A N 1
ATOM 2375 C CA . LYS A 1 299 ? 29.114 -15.171 -8.620 1.00 89.06 299 LYS A CA 1
ATOM 2376 C C . LYS A 1 299 ? 29.751 -13.824 -8.950 1.00 89.06 299 LYS A C 1
ATOM 2378 O O . LYS A 1 299 ? 30.367 -13.699 -10.004 1.00 89.06 299 LYS A O 1
ATOM 2383 N N . ILE A 1 300 ? 29.652 -12.845 -8.050 1.00 85.38 300 ILE A N 1
ATOM 2384 C CA . ILE A 1 300 ? 30.301 -11.536 -8.220 1.00 85.38 300 ILE A CA 1
ATOM 2385 C C . ILE A 1 300 ? 31.820 -11.710 -8.309 1.00 85.38 300 ILE A C 1
ATOM 2387 O O . ILE A 1 300 ? 32.425 -11.228 -9.261 1.00 85.38 300 ILE A O 1
ATOM 2391 N N . ILE A 1 301 ? 32.425 -12.478 -7.396 1.00 86.44 301 ILE A N 1
ATOM 2392 C CA . ILE A 1 301 ? 33.874 -12.747 -7.409 1.00 86.44 301 ILE A CA 1
ATOM 2393 C C . ILE A 1 301 ? 34.307 -13.428 -8.720 1.00 86.44 301 ILE A C 1
ATOM 2395 O O . ILE A 1 301 ? 35.360 -13.107 -9.276 1.00 86.44 301 ILE A O 1
ATOM 2399 N N . ALA A 1 302 ? 33.506 -14.365 -9.238 1.00 87.94 302 ALA A N 1
ATOM 2400 C CA . ALA A 1 302 ? 33.790 -15.027 -10.510 1.00 87.94 302 ALA A CA 1
ATOM 2401 C C . ALA A 1 302 ? 33.739 -14.048 -11.697 1.00 87.94 302 ALA A C 1
ATOM 2403 O O . ALA A 1 302 ? 34.656 -14.040 -12.520 1.00 87.94 302 ALA A O 1
ATOM 2404 N N . LEU A 1 303 ? 32.717 -13.187 -11.748 1.00 89.31 303 LEU A N 1
ATOM 2405 C CA . LEU A 1 303 ? 32.573 -12.162 -12.785 1.00 89.31 303 LEU A CA 1
ATOM 2406 C C . LEU A 1 303 ? 33.690 -11.114 -12.722 1.00 89.31 303 LEU A C 1
ATOM 2408 O O . LEU A 1 303 ? 34.230 -10.744 -13.761 1.00 89.31 303 LEU A O 1
ATOM 2412 N N . GLU A 1 304 ? 34.092 -10.675 -11.526 1.00 87.38 304 GLU A N 1
ATOM 2413 C CA . GLU A 1 304 ? 35.221 -9.752 -11.336 1.00 87.38 304 GLU A CA 1
ATOM 2414 C C . GLU A 1 304 ? 36.539 -10.346 -11.846 1.00 87.38 304 GLU A C 1
ATOM 2416 O O . GLU A 1 304 ? 37.351 -9.651 -12.465 1.00 87.38 304 GLU A O 1
ATOM 2421 N N . LYS A 1 305 ? 36.756 -11.648 -11.622 1.00 90.25 305 LYS A N 1
ATOM 2422 C CA . LYS A 1 305 ? 37.937 -12.351 -12.130 1.00 90.25 305 LYS A CA 1
ATOM 2423 C C . LYS A 1 305 ? 37.935 -12.429 -13.659 1.00 90.25 305 LYS A C 1
ATOM 2425 O O . LYS A 1 305 ? 38.980 -12.215 -14.274 1.00 90.25 305 LYS A O 1
ATOM 2430 N N . GLU A 1 306 ? 36.783 -12.704 -14.269 1.00 88.25 306 GLU A N 1
ATOM 2431 C CA . GLU A 1 306 ? 36.637 -12.742 -15.729 1.00 88.25 306 GLU A CA 1
ATOM 2432 C C . GLU A 1 306 ? 36.818 -11.348 -16.358 1.00 88.25 306 GLU A C 1
ATOM 2434 O O . GLU A 1 306 ? 37.479 -11.212 -17.390 1.00 88.25 306 GLU A O 1
ATOM 2439 N N . LEU A 1 307 ? 36.305 -10.300 -15.703 1.00 87.12 307 LEU A N 1
ATOM 2440 C CA . LEU A 1 307 ? 36.496 -8.906 -16.111 1.00 87.12 307 LEU A CA 1
ATOM 2441 C C . LEU A 1 307 ? 37.973 -8.517 -16.119 1.00 87.12 307 LEU A C 1
ATOM 2443 O O . LEU A 1 307 ? 38.464 -8.059 -17.147 1.00 87.12 307 LEU A O 1
ATOM 2447 N N . LYS A 1 308 ? 38.707 -8.796 -15.034 1.00 87.88 308 LYS A N 1
ATOM 2448 C CA . LYS A 1 308 ? 40.158 -8.542 -14.972 1.00 87.88 308 LYS A CA 1
ATOM 2449 C C . LYS A 1 308 ? 40.930 -9.250 -16.082 1.00 87.88 308 LYS A C 1
ATOM 2451 O O . LYS A 1 308 ? 41.894 -8.705 -16.616 1.00 87.88 308 LYS A O 1
ATOM 2456 N N . GLN A 1 309 ? 40.521 -10.466 -16.444 1.00 88.69 309 GLN A N 1
ATOM 2457 C CA . GLN A 1 309 ? 41.152 -11.195 -17.540 1.00 88.69 309 GLN A CA 1
ATOM 2458 C C . GLN A 1 309 ? 40.877 -10.524 -18.895 1.00 88.69 309 GLN A C 1
ATOM 2460 O O . GLN A 1 309 ? 41.802 -10.366 -19.692 1.00 88.69 309 GLN A O 1
ATOM 2465 N N . LYS A 1 310 ? 39.636 -10.085 -19.146 1.00 89.06 310 LYS A N 1
ATOM 2466 C CA . LYS A 1 310 ? 39.269 -9.351 -20.371 1.00 89.06 310 LYS A CA 1
ATOM 2467 C C . LYS A 1 310 ? 39.963 -7.990 -20.463 1.00 89.06 310 LYS A C 1
ATOM 2469 O O . LYS A 1 310 ? 40.438 -7.642 -21.540 1.00 89.06 310 LYS A O 1
ATOM 2474 N N . GLU A 1 311 ? 40.085 -7.263 -19.354 1.00 88.06 311 GLU A N 1
ATOM 2475 C CA . GLU A 1 311 ? 40.838 -6.003 -19.279 1.00 88.06 311 GLU A CA 1
ATOM 2476 C C . GLU A 1 311 ? 42.316 -6.203 -19.638 1.00 88.06 311 GLU A C 1
ATOM 2478 O O . GLU A 1 311 ? 42.864 -5.435 -20.428 1.00 88.06 311 GLU A O 1
ATOM 2483 N N . GLY A 1 312 ? 42.946 -7.272 -19.138 1.00 87.62 312 GLY A N 1
ATOM 2484 C CA . GLY A 1 312 ? 44.325 -7.618 -19.491 1.00 87.62 312 GLY A CA 1
ATOM 2485 C C . GLY A 1 312 ? 44.510 -7.898 -20.987 1.00 87.62 312 GLY A C 1
ATOM 2486 O O . GLY A 1 312 ? 45.452 -7.393 -21.597 1.00 87.62 312 GLY A O 1
ATOM 2487 N N . VAL A 1 313 ? 43.585 -8.644 -21.602 1.00 89.81 313 VAL A N 1
ATOM 2488 C CA . VAL A 1 313 ? 43.611 -8.920 -23.052 1.00 89.81 313 VAL A CA 1
ATOM 2489 C C . VAL A 1 313 ? 43.412 -7.639 -23.864 1.00 89.81 313 VAL A C 1
ATOM 2491 O O . VAL A 1 313 ? 44.098 -7.433 -24.865 1.00 89.81 313 VAL A O 1
ATOM 2494 N N . LEU A 1 314 ? 42.505 -6.759 -23.433 1.00 88.69 314 LEU A N 1
ATOM 2495 C CA . LEU A 1 314 ? 42.246 -5.491 -24.111 1.00 88.69 314 LEU A CA 1
ATOM 2496 C C . LEU A 1 314 ? 43.461 -4.555 -24.048 1.00 88.69 314 LEU A C 1
ATOM 2498 O O . LEU A 1 314 ? 43.828 -3.965 -25.063 1.00 88.69 314 LEU A O 1
ATOM 2502 N N . ALA A 1 315 ? 44.120 -4.471 -22.889 1.00 87.88 315 ALA A N 1
ATOM 2503 C CA . ALA A 1 315 ? 45.347 -3.695 -22.719 1.00 87.88 315 ALA A CA 1
ATOM 2504 C C . ALA A 1 315 ? 46.471 -4.206 -23.636 1.00 87.88 315 ALA A C 1
ATOM 2506 O O . ALA A 1 315 ? 47.171 -3.416 -24.269 1.00 87.88 315 ALA A O 1
ATOM 2507 N N . GLN A 1 316 ? 46.601 -5.528 -23.769 1.00 87.62 316 GLN A N 1
ATOM 2508 C CA . GLN A 1 316 ? 47.584 -6.148 -24.657 1.00 87.62 316 GLN A CA 1
ATOM 2509 C C . GLN A 1 316 ? 47.282 -5.860 -26.139 1.00 87.62 316 GLN A C 1
ATOM 2511 O O . GLN A 1 316 ? 48.183 -5.516 -26.900 1.00 87.62 316 GLN A O 1
ATOM 2516 N N . GLN A 1 317 ? 46.006 -5.906 -26.541 1.00 88.81 317 GLN A N 1
ATOM 2517 C CA . GLN A 1 317 ? 45.587 -5.515 -27.892 1.00 88.81 317 GLN A CA 1
ATOM 2518 C C . GLN A 1 317 ? 45.841 -4.029 -28.176 1.00 88.81 317 GLN A C 1
ATOM 2520 O O . GLN A 1 317 ? 46.281 -3.689 -29.273 1.00 88.81 317 GLN A O 1
ATOM 2525 N N . GLN A 1 318 ? 45.590 -3.140 -27.210 1.00 87.44 318 GLN A N 1
ATOM 2526 C CA . GLN A 1 318 ? 45.890 -1.711 -27.347 1.00 87.44 318 GLN A CA 1
ATOM 2527 C C . GLN A 1 318 ? 47.387 -1.448 -27.549 1.00 87.44 318 GLN A C 1
ATOM 2529 O O . GLN A 1 318 ? 47.744 -0.638 -28.408 1.00 87.44 318 GLN A O 1
ATOM 2534 N N . ASP A 1 319 ? 48.257 -2.136 -26.807 1.00 90.75 319 ASP A N 1
ATOM 2535 C CA . ASP A 1 319 ? 49.712 -2.026 -26.974 1.00 90.75 319 ASP A CA 1
ATOM 2536 C C . ASP A 1 319 ? 50.151 -2.482 -28.379 1.00 90.75 319 ASP A C 1
ATOM 2538 O O . ASP A 1 319 ? 50.884 -1.774 -29.076 1.00 90.75 319 ASP A O 1
ATOM 2542 N N . ASP A 1 320 ? 49.613 -3.604 -28.866 1.00 90.31 320 ASP A N 1
ATOM 2543 C CA . ASP A 1 320 ? 49.894 -4.111 -30.215 1.00 90.31 320 ASP A CA 1
ATOM 2544 C C . ASP A 1 320 ? 49.394 -3.173 -31.327 1.00 90.31 320 ASP A C 1
ATOM 2546 O O . ASP A 1 320 ? 50.102 -2.941 -32.316 1.00 90.31 320 ASP A O 1
ATOM 2550 N N . PHE A 1 321 ? 48.200 -2.590 -31.177 1.00 87.81 321 PHE A N 1
ATOM 2551 C CA . PHE A 1 321 ? 47.699 -1.579 -32.113 1.00 87.81 321 PHE A CA 1
ATOM 2552 C C . PHE A 1 321 ? 48.572 -0.326 -32.110 1.00 87.81 321 PHE A C 1
ATOM 2554 O O . PHE A 1 321 ? 48.899 0.188 -33.179 1.00 87.81 321 PHE A O 1
ATOM 2561 N N . THR A 1 322 ? 49.003 0.131 -30.936 1.00 90.31 322 THR A N 1
ATOM 2562 C CA . THR A 1 322 ? 49.867 1.311 -30.798 1.00 90.31 322 THR A CA 1
ATOM 2563 C C . THR A 1 322 ? 51.212 1.091 -31.495 1.00 90.31 322 THR A C 1
ATOM 2565 O O . THR A 1 322 ? 51.658 1.944 -32.265 1.00 90.31 322 THR A O 1
ATOM 2568 N N . LYS A 1 323 ? 51.822 -0.091 -31.331 1.00 92.44 323 LYS A N 1
ATOM 2569 C CA . LYS A 1 323 ? 53.053 -0.468 -32.049 1.00 92.44 323 LYS A CA 1
ATOM 2570 C C . LYS A 1 323 ? 52.858 -0.503 -33.566 1.00 92.44 323 LYS A C 1
ATOM 2572 O O . LYS A 1 323 ? 53.718 -0.021 -34.304 1.00 92.44 323 LYS A O 1
ATOM 2577 N N . ARG A 1 324 ? 51.728 -1.035 -34.050 1.00 90.44 324 ARG A N 1
ATOM 2578 C CA . ARG A 1 324 ? 51.396 -1.042 -35.488 1.00 90.44 324 ARG A CA 1
ATOM 2579 C C . ARG A 1 324 ? 51.202 0.364 -36.046 1.00 90.44 324 ARG A C 1
ATOM 2581 O O . ARG A 1 324 ? 51.698 0.643 -37.133 1.00 90.44 324 ARG A O 1
ATOM 2588 N N . ILE A 1 325 ? 50.528 1.249 -35.311 1.00 89.94 325 ILE A N 1
ATOM 2589 C CA . ILE A 1 325 ? 50.358 2.653 -35.707 1.00 89.94 325 ILE A CA 1
ATOM 2590 C C . ILE A 1 325 ? 51.727 3.325 -35.843 1.00 89.94 325 ILE A C 1
ATOM 2592 O O . ILE A 1 325 ? 52.014 3.883 -36.898 1.00 89.94 325 ILE A O 1
ATOM 2596 N N . ALA A 1 326 ? 52.606 3.188 -34.846 1.00 89.25 326 ALA A N 1
ATOM 2597 C CA . ALA A 1 326 ? 53.948 3.772 -34.891 1.00 89.25 326 ALA A CA 1
ATOM 2598 C C . ALA A 1 326 ? 54.788 3.253 -36.079 1.00 89.25 326 ALA A C 1
ATOM 2600 O O . ALA A 1 326 ? 55.474 4.025 -36.754 1.00 89.25 326 ALA A O 1
ATOM 2601 N N . SER A 1 327 ? 54.703 1.953 -36.380 1.00 91.00 327 SER A N 1
ATOM 2602 C CA . SER A 1 327 ? 55.376 1.348 -37.539 1.00 91.00 327 SER A CA 1
ATOM 2603 C C . SER A 1 327 ? 54.831 1.872 -38.876 1.00 91.00 327 SER A C 1
ATOM 2605 O O . SER A 1 327 ? 55.596 2.214 -39.787 1.00 91.00 327 SER A O 1
ATOM 2607 N N . ASN A 1 328 ? 53.509 2.004 -38.991 1.00 86.38 328 ASN A N 1
ATOM 2608 C CA . ASN A 1 328 ? 52.869 2.557 -40.181 1.00 86.38 328 ASN A CA 1
ATOM 2609 C C . ASN A 1 328 ? 53.198 4.045 -40.361 1.00 86.38 328 ASN A C 1
ATOM 2611 O O . ASN A 1 328 ? 53.471 4.472 -41.481 1.00 86.38 328 ASN A O 1
ATOM 2615 N N . GLU A 1 329 ? 53.247 4.831 -39.283 1.00 90.62 329 GLU A N 1
ATOM 2616 C CA . GLU A 1 329 ? 53.669 6.236 -39.325 1.00 90.62 329 GLU A CA 1
ATOM 2617 C C . GLU A 1 329 ? 55.105 6.394 -39.833 1.00 90.62 329 GLU A C 1
ATOM 2619 O O . GLU A 1 329 ? 55.371 7.274 -40.655 1.00 90.62 329 GLU A O 1
ATOM 2624 N N . GLN A 1 330 ? 56.035 5.537 -39.396 1.00 86.50 330 GLN A N 1
ATOM 2625 C CA . GLN A 1 330 ? 57.392 5.508 -39.953 1.00 86.50 330 GLN A CA 1
ATOM 2626 C C . GLN A 1 330 ? 57.375 5.216 -41.455 1.00 86.50 330 GLN A C 1
ATOM 2628 O O . GLN A 1 330 ? 58.028 5.920 -42.224 1.00 86.50 330 GLN A O 1
ATOM 2633 N N . THR A 1 331 ? 56.581 4.235 -41.882 1.00 87.88 331 THR A N 1
ATOM 2634 C CA . THR A 1 331 ? 56.452 3.873 -43.299 1.00 87.88 331 THR A CA 1
ATOM 2635 C C . THR A 1 331 ? 55.898 5.036 -44.128 1.00 87.88 331 THR A C 1
ATOM 2637 O O . THR A 1 331 ? 56.442 5.354 -45.186 1.00 87.88 331 THR A O 1
ATOM 2640 N N . ILE A 1 332 ? 54.868 5.728 -43.628 1.00 86.31 332 ILE A N 1
ATOM 2641 C CA . ILE A 1 332 ? 54.287 6.919 -44.265 1.00 86.31 332 ILE A CA 1
ATOM 2642 C C . ILE A 1 332 ? 55.319 8.046 -44.363 1.00 86.31 332 ILE A C 1
ATOM 2644 O O . ILE A 1 332 ? 55.426 8.672 -45.416 1.00 86.31 332 ILE A O 1
ATOM 2648 N N . LYS A 1 333 ? 56.116 8.294 -43.314 1.00 88.06 333 LYS A N 1
ATOM 2649 C CA . LYS A 1 333 ? 57.197 9.295 -43.357 1.00 88.06 333 LYS A CA 1
ATOM 2650 C C . LYS A 1 333 ? 58.203 8.981 -44.465 1.00 88.06 333 LYS A C 1
ATOM 2652 O O . LYS A 1 333 ? 58.488 9.853 -45.282 1.00 88.06 333 LYS A O 1
ATOM 2657 N N . THR A 1 334 ? 58.664 7.734 -44.555 1.00 84.50 334 THR A N 1
ATOM 2658 C CA . THR A 1 334 ? 59.592 7.302 -45.611 1.00 84.50 334 THR A CA 1
ATOM 2659 C C . THR A 1 334 ? 58.978 7.417 -47.010 1.00 84.50 334 THR A C 1
ATOM 2661 O O . THR A 1 334 ? 59.656 7.813 -47.958 1.00 84.50 334 THR A O 1
ATOM 2664 N N . LEU A 1 335 ? 57.695 7.082 -47.169 1.00 83.38 335 LEU A N 1
ATOM 2665 C CA . LEU A 1 335 ? 56.993 7.226 -48.447 1.00 83.38 335 LEU A CA 1
ATOM 2666 C C . LEU A 1 335 ? 56.815 8.698 -48.840 1.00 83.38 335 LEU A C 1
ATOM 2668 O O . LEU A 1 335 ? 57.041 9.037 -49.997 1.00 83.38 335 LEU A O 1
ATOM 2672 N N . ASN A 1 336 ? 56.490 9.579 -47.894 1.00 81.81 336 ASN A N 1
ATOM 2673 C CA . ASN A 1 336 ? 56.359 11.015 -48.146 1.00 81.81 336 ASN A CA 1
ATOM 2674 C C . ASN A 1 336 ? 57.692 11.666 -48.534 1.00 81.81 336 ASN A C 1
ATOM 2676 O O . ASN A 1 336 ? 57.719 12.506 -49.430 1.00 81.81 336 ASN A O 1
ATOM 2680 N N . GLU A 1 337 ? 58.809 11.258 -47.925 1.00 85.00 337 GLU A N 1
ATOM 2681 C CA . GLU A 1 337 ? 60.141 11.691 -48.371 1.00 85.00 337 GLU A CA 1
ATOM 2682 C C . GLU A 1 337 ? 60.421 11.258 -49.817 1.00 85.00 337 GLU A C 1
ATOM 2684 O O . GLU A 1 337 ? 60.912 12.057 -50.614 1.00 85.00 337 GLU A O 1
ATOM 2689 N N . LYS A 1 338 ? 60.030 10.033 -50.200 1.00 79.81 338 LYS A N 1
ATOM 2690 C CA . LYS A 1 338 ? 60.132 9.557 -51.591 1.00 79.81 338 LYS A CA 1
ATOM 2691 C C . LYS A 1 338 ? 59.216 10.321 -52.553 1.00 79.81 338 LYS A C 1
ATOM 2693 O O . LYS A 1 338 ? 59.653 10.645 -53.653 1.00 79.81 338 LYS A O 1
ATOM 2698 N N . ILE A 1 339 ? 57.979 10.634 -52.157 1.00 80.12 339 ILE A N 1
ATOM 2699 C CA . ILE A 1 339 ? 57.042 11.439 -52.960 1.00 80.12 339 ILE A CA 1
ATOM 2700 C C . ILE A 1 339 ? 57.605 12.845 -53.176 1.00 80.12 339 ILE A C 1
ATOM 2702 O O . ILE A 1 339 ? 57.625 13.323 -54.304 1.00 80.12 339 ILE A O 1
ATOM 2706 N N . LYS A 1 340 ? 58.161 13.474 -52.137 1.00 78.88 340 LYS A N 1
ATOM 2707 C CA . LYS A 1 340 ? 58.775 14.805 -52.236 1.00 78.88 340 LYS A CA 1
ATOM 2708 C C . LYS A 1 340 ? 59.962 14.841 -53.209 1.00 78.88 340 LYS A C 1
ATOM 2710 O O . LYS A 1 340 ? 60.149 15.835 -53.904 1.00 78.88 340 LYS A O 1
ATOM 2715 N N . LEU A 1 341 ? 60.735 13.755 -53.288 1.00 74.44 341 LEU A N 1
ATOM 2716 C CA . LEU A 1 341 ? 61.814 13.590 -54.273 1.00 74.44 341 LEU A CA 1
ATOM 2717 C C . LEU A 1 341 ? 61.287 13.398 -55.710 1.00 74.44 341 LEU A C 1
ATOM 2719 O O . LEU A 1 341 ? 61.962 13.773 -56.667 1.00 74.44 341 LEU A O 1
ATOM 2723 N N . LEU A 1 342 ? 60.083 12.841 -55.871 1.00 64.81 342 LEU A N 1
ATOM 2724 C CA . LEU A 1 342 ? 59.413 12.671 -57.167 1.00 64.81 342 LEU A CA 1
ATOM 2725 C C . LEU A 1 342 ? 58.708 13.962 -57.625 1.00 64.81 342 LEU A C 1
ATOM 2727 O O . LEU A 1 342 ? 58.722 14.281 -58.811 1.00 64.81 342 LEU A O 1
ATOM 2731 N N . GLU A 1 343 ? 58.161 14.752 -56.700 1.00 58.44 343 GLU A N 1
ATOM 2732 C CA . GLU A 1 343 ? 57.501 16.035 -56.989 1.00 58.44 343 GLU A CA 1
ATOM 2733 C C . GLU A 1 343 ? 58.465 17.135 -57.464 1.00 58.44 343 GLU A C 1
ATOM 2735 O O . GLU A 1 343 ? 58.042 18.064 -58.150 1.00 58.44 343 GLU A O 1
ATOM 2740 N N . THR A 1 344 ? 59.772 17.028 -57.195 1.00 52.31 344 THR A N 1
ATOM 2741 C CA . THR A 1 344 ? 60.781 17.935 -57.775 1.00 52.31 344 THR A CA 1
ATOM 2742 C C . THR A 1 344 ? 61.095 17.663 -59.254 1.00 52.31 344 THR A C 1
ATOM 2744 O O . THR A 1 344 ? 61.879 18.405 -59.841 1.00 52.31 344 THR A O 1
ATOM 2747 N N . ALA A 1 345 ? 60.491 16.642 -59.879 1.00 47.94 345 ALA A N 1
ATOM 2748 C CA . ALA A 1 345 ? 60.805 16.224 -61.249 1.00 47.94 345 ALA A CA 1
ATOM 2749 C C . ALA A 1 345 ? 59.729 16.536 -62.315 1.00 47.94 345 ALA A C 1
ATOM 2751 O O . ALA A 1 345 ? 59.980 16.277 -63.490 1.00 47.94 345 ALA A O 1
ATOM 2752 N N . THR A 1 346 ? 58.567 17.120 -61.984 1.00 47.00 346 THR A N 1
ATOM 2753 C CA . THR A 1 346 ? 57.506 17.383 -62.990 1.00 47.00 346 THR A CA 1
ATOM 2754 C C . THR A 1 346 ? 56.606 18.590 -62.663 1.00 47.00 346 THR A C 1
ATOM 2756 O O . THR A 1 346 ? 56.239 18.767 -61.502 1.00 47.00 346 THR A O 1
ATOM 2759 N N . PRO A 1 347 ? 56.208 19.424 -63.656 1.00 42.88 347 PRO A N 1
ATOM 2760 C CA . PRO A 1 347 ? 55.436 20.647 -63.423 1.00 42.88 347 PRO A CA 1
ATOM 2761 C C . PRO A 1 347 ? 53.922 20.422 -63.242 1.00 42.88 347 PRO A C 1
ATOM 2763 O O . PRO A 1 347 ? 53.310 19.529 -63.824 1.00 42.88 347 PRO A O 1
ATOM 2766 N N . LYS A 1 348 ? 53.348 21.304 -62.414 1.00 44.12 348 LYS A N 1
ATOM 2767 C CA . LYS A 1 348 ? 52.001 21.313 -61.820 1.00 44.12 348 LYS A CA 1
ATOM 2768 C C . LYS A 1 348 ? 50.847 21.457 -62.822 1.00 44.12 348 LYS A C 1
ATOM 2770 O O . LYS A 1 348 ? 50.903 22.290 -63.721 1.00 44.12 348 LYS A O 1
ATOM 2775 N N . THR A 1 349 ? 49.721 20.804 -62.526 1.00 34.09 349 THR A N 1
ATOM 2776 C CA . THR A 1 349 ? 48.375 21.250 -62.934 1.00 34.09 349 THR A CA 1
ATOM 2777 C C . THR A 1 349 ? 47.420 21.181 -61.742 1.00 34.09 349 THR A C 1
ATOM 2779 O O . THR A 1 349 ? 47.421 20.224 -60.975 1.00 34.09 349 THR A O 1
ATOM 2782 N N . ALA A 1 350 ? 46.659 22.258 -61.552 1.00 40.78 350 ALA A N 1
ATOM 2783 C CA . ALA A 1 350 ? 45.766 22.484 -60.424 1.00 40.78 350 ALA A CA 1
ATOM 2784 C C . ALA A 1 350 ? 44.341 22.004 -60.733 1.00 40.78 350 ALA A C 1
ATOM 2786 O O . ALA A 1 350 ? 43.829 22.284 -61.814 1.00 40.78 350 ALA A O 1
ATOM 2787 N N . VAL A 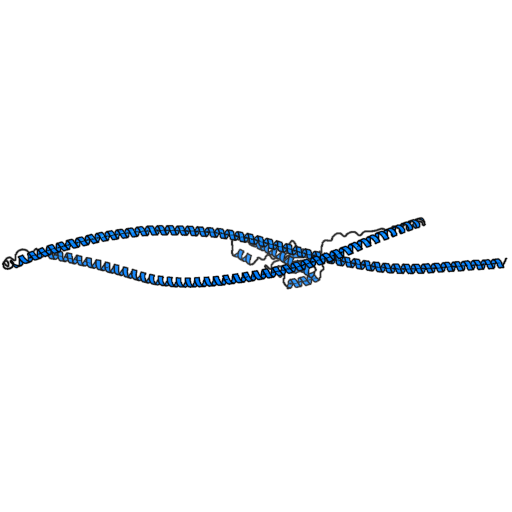1 351 ? 43.671 21.385 -59.755 1.00 35.38 351 VAL A N 1
ATOM 2788 C CA . VAL A 1 351 ? 42.206 21.256 -59.726 1.00 35.38 351 VAL A CA 1
ATOM 2789 C C . VAL A 1 351 ? 41.718 21.491 -58.297 1.00 35.38 351 VAL A C 1
ATOM 2791 O O . VAL A 1 351 ? 42.167 20.849 -57.351 1.00 35.38 351 VAL A O 1
ATOM 2794 N N . ALA A 1 352 ? 40.810 22.454 -58.156 1.00 40.78 352 ALA A N 1
ATOM 2795 C CA . ALA A 1 352 ? 40.101 22.784 -56.928 1.00 40.78 352 ALA A CA 1
ATOM 2796 C C . ALA A 1 352 ? 38.843 21.914 -56.790 1.00 40.78 352 ALA A C 1
ATOM 2798 O O . ALA A 1 352 ? 38.111 21.744 -57.764 1.00 40.78 352 ALA A O 1
ATOM 2799 N N . THR A 1 353 ? 38.534 21.453 -55.574 1.00 32.16 353 THR A N 1
ATOM 2800 C CA . THR A 1 353 ? 37.245 20.809 -55.273 1.00 32.16 353 THR A CA 1
ATOM 2801 C C . THR A 1 353 ? 36.629 21.424 -54.022 1.00 32.16 353 THR A C 1
ATOM 2803 O O . THR A 1 353 ? 37.273 21.533 -52.982 1.00 32.16 353 THR A O 1
ATOM 2806 N N . LYS A 1 354 ? 35.379 21.866 -54.172 1.00 35.78 354 LYS A N 1
ATOM 2807 C CA . LYS A 1 354 ? 34.521 22.475 -53.153 1.00 35.78 354 LYS A CA 1
ATOM 2808 C C . LYS A 1 354 ? 33.935 21.386 -52.249 1.00 35.78 354 LYS A C 1
ATOM 2810 O O . LYS A 1 354 ? 33.426 20.392 -52.757 1.00 35.78 354 LYS A O 1
ATOM 2815 N N . THR A 1 355 ? 33.922 21.613 -50.939 1.00 31.59 355 THR A N 1
ATOM 2816 C CA . THR A 1 355 ? 33.172 20.822 -49.953 1.00 31.59 355 THR A CA 1
ATOM 2817 C C . THR A 1 355 ? 31.999 21.645 -49.422 1.00 31.59 355 THR A C 1
ATOM 2819 O O . THR A 1 355 ? 32.178 22.723 -48.862 1.00 31.59 355 THR A O 1
ATOM 2822 N N . SER A 1 356 ? 30.780 21.137 -49.608 1.00 34.25 356 SER A N 1
ATOM 2823 C CA . SER A 1 356 ? 29.553 21.635 -48.981 1.00 34.25 356 SER A CA 1
ATOM 2824 C C . SER A 1 356 ? 29.164 20.709 -47.828 1.00 34.25 356 SER A C 1
ATOM 2826 O O . SER A 1 356 ? 28.930 19.522 -48.050 1.00 34.25 356 SER A O 1
ATOM 2828 N N . ALA A 1 357 ? 29.087 21.248 -46.612 1.00 32.06 357 ALA A N 1
ATOM 2829 C CA . ALA A 1 357 ? 28.530 20.570 -45.442 1.00 32.06 357 ALA A CA 1
ATOM 2830 C C . ALA A 1 357 ? 26.991 20.722 -45.411 1.00 32.06 357 ALA A C 1
ATOM 2832 O O . ALA A 1 357 ? 26.492 21.781 -45.803 1.00 32.06 357 ALA A O 1
ATOM 2833 N N . PRO A 1 358 ? 26.225 19.709 -44.958 1.00 40.56 358 PRO A N 1
ATOM 2834 C CA . PRO A 1 358 ? 24.771 19.783 -44.915 1.00 40.56 358 PRO A CA 1
ATOM 2835 C C . PRO A 1 358 ? 24.286 20.576 -43.694 1.00 40.56 358 PRO A C 1
ATOM 2837 O O . PRO A 1 358 ? 24.788 20.442 -42.579 1.00 40.56 358 PRO A O 1
ATOM 2840 N N . THR A 1 359 ? 23.290 21.419 -43.942 1.00 37.09 359 THR A N 1
ATOM 2841 C CA . THR A 1 359 ? 22.587 22.293 -43.002 1.00 37.09 359 THR A CA 1
ATOM 2842 C C . THR A 1 359 ? 21.551 21.513 -42.189 1.00 37.09 359 THR A C 1
ATOM 2844 O O . THR A 1 359 ? 20.767 20.738 -42.732 1.00 37.09 359 THR A O 1
ATOM 2847 N N . SER A 1 360 ? 21.527 21.742 -40.876 1.00 37.53 360 SER A N 1
ATOM 2848 C CA . SER A 1 360 ? 20.545 21.199 -39.936 1.00 37.53 360 SER A CA 1
ATOM 2849 C C . SER A 1 360 ? 19.161 21.841 -40.129 1.00 37.53 360 SER A C 1
ATOM 2851 O O . SER A 1 360 ? 19.002 23.064 -40.118 1.00 37.53 360 SER A O 1
ATOM 2853 N N . SER A 1 361 ? 18.139 21.005 -40.321 1.00 45.12 361 SER A N 1
ATOM 2854 C CA . SER A 1 361 ? 16.746 21.403 -40.541 1.00 45.12 361 SER A CA 1
ATOM 2855 C C . SER A 1 361 ? 16.067 21.898 -39.258 1.00 45.12 361 SER A C 1
ATOM 2857 O O . SER A 1 361 ? 16.106 21.238 -38.221 1.00 45.12 361 SER A O 1
ATOM 2859 N N . LYS A 1 362 ? 15.397 23.052 -39.359 1.00 49.47 362 LYS A N 1
ATOM 2860 C CA . LYS A 1 362 ? 14.571 23.688 -38.321 1.00 49.47 362 LYS A CA 1
ATOM 2861 C C . LYS A 1 362 ? 13.337 22.832 -37.970 1.00 49.47 362 LYS A C 1
ATOM 2863 O O . LYS A 1 362 ? 12.680 22.293 -38.861 1.00 49.47 362 LYS A O 1
ATOM 2868 N N . GLY A 1 363 ? 13.023 22.738 -36.675 1.00 51.72 363 GLY A N 1
ATOM 2869 C CA . GLY A 1 363 ? 11.927 21.932 -36.122 1.00 51.72 363 GLY A CA 1
ATOM 2870 C C . GLY A 1 363 ? 10.536 22.363 -36.601 1.00 51.72 363 GLY A C 1
ATOM 2871 O O . GLY A 1 363 ? 10.167 23.532 -36.496 1.00 51.72 363 GLY A O 1
ATOM 2872 N N . HIS A 1 364 ? 9.775 21.403 -37.123 1.00 62.56 364 HIS A N 1
ATOM 2873 C CA . HIS A 1 364 ? 8.360 21.551 -37.463 1.00 62.56 364 HIS A CA 1
ATOM 2874 C C . HIS A 1 364 ? 7.497 21.284 -36.217 1.00 62.56 364 HIS A C 1
ATOM 2876 O O . HIS A 1 364 ? 7.882 20.496 -35.354 1.00 62.56 364 HIS A O 1
ATOM 2882 N N . LYS A 1 365 ? 6.350 21.969 -36.092 1.00 71.19 365 LYS A N 1
ATOM 2883 C CA . LYS A 1 365 ? 5.393 21.733 -34.995 1.00 71.19 365 LYS A CA 1
ATOM 2884 C C . LYS A 1 365 ? 4.688 20.380 -35.208 1.00 71.19 365 LYS A C 1
ATOM 2886 O O . LYS A 1 365 ? 4.264 20.150 -36.339 1.00 71.19 365 LYS A O 1
ATOM 2891 N N . PRO A 1 366 ? 4.519 19.542 -34.165 1.00 78.75 366 PRO A N 1
ATOM 2892 C CA . PRO A 1 366 ? 3.868 18.237 -34.297 1.00 78.75 366 PRO A CA 1
ATOM 2893 C C . PRO A 1 366 ? 2.418 18.369 -34.776 1.00 78.75 366 PRO A C 1
ATOM 2895 O O . PRO A 1 366 ? 1.685 19.234 -34.284 1.00 78.75 366 PRO A O 1
ATOM 2898 N N . ILE A 1 367 ? 1.993 17.507 -35.701 1.00 90.06 367 ILE A N 1
ATOM 2899 C CA . ILE A 1 367 ? 0.617 17.475 -36.228 1.00 90.06 367 ILE A CA 1
ATOM 2900 C C . ILE A 1 367 ? -0.090 16.233 -35.685 1.00 90.06 367 ILE A C 1
ATOM 2902 O O . ILE A 1 367 ? 0.462 15.140 -35.752 1.00 90.06 367 ILE A O 1
ATOM 2906 N N . MET A 1 368 ? -1.308 16.386 -35.148 1.00 92.12 368 MET A N 1
ATOM 2907 C CA . MET A 1 368 ? -2.111 15.244 -34.689 1.00 92.12 368 MET A CA 1
ATOM 2908 C C . MET A 1 368 ? -2.572 14.422 -35.895 1.00 92.12 368 MET A C 1
ATOM 2910 O O . MET A 1 368 ? -3.215 14.964 -36.794 1.00 92.12 368 MET A O 1
ATOM 2914 N N . VAL A 1 369 ? -2.260 13.129 -35.899 1.00 94.00 369 VAL A N 1
ATOM 2915 C CA . VAL A 1 369 ? -2.543 12.214 -37.013 1.00 94.00 369 VAL A CA 1
ATOM 2916 C C . VAL A 1 369 ? -3.685 11.243 -36.721 1.00 94.00 369 VAL A C 1
ATOM 2918 O O . VAL A 1 369 ? -4.405 10.883 -37.646 1.00 94.00 369 VAL A O 1
ATOM 2921 N N . ASP A 1 370 ? -3.888 10.835 -35.464 1.00 96.31 370 ASP A N 1
ATOM 2922 C CA . ASP A 1 370 ? -5.006 9.961 -35.078 1.00 96.31 370 ASP A CA 1
ATOM 2923 C C . ASP A 1 370 ? -5.274 10.009 -33.561 1.00 96.31 370 ASP A C 1
ATOM 2925 O O . ASP A 1 370 ? -4.488 10.573 -32.790 1.00 96.31 370 ASP A O 1
ATOM 2929 N N . LYS A 1 371 ? -6.386 9.416 -33.113 1.00 96.88 371 LYS A N 1
ATOM 2930 C CA . LYS A 1 371 ? -6.740 9.277 -31.695 1.00 96.88 371 LYS A CA 1
ATOM 2931 C C . LYS A 1 371 ? -7.600 8.043 -31.403 1.00 96.88 371 LYS A C 1
ATOM 2933 O O . LYS A 1 371 ? -8.467 7.674 -32.188 1.00 96.88 371 LYS A O 1
ATOM 2938 N N . VAL A 1 372 ? -7.466 7.504 -30.194 1.00 97.19 372 VAL A N 1
ATOM 2939 C CA . VAL A 1 372 ? -8.381 6.510 -29.606 1.00 97.19 372 VAL A CA 1
ATOM 2940 C C . VAL A 1 372 ? -8.902 7.020 -28.269 1.00 97.19 372 VAL A C 1
ATOM 2942 O O . VAL A 1 372 ? -8.186 7.696 -27.531 1.00 97.19 372 VAL A O 1
ATOM 2945 N N . THR A 1 373 ? -10.172 6.756 -27.969 1.00 96.69 373 THR A N 1
ATOM 2946 C CA . THR A 1 373 ? -10.853 7.283 -26.778 1.00 96.69 373 THR A CA 1
ATOM 2947 C C . THR A 1 373 ? -11.528 6.145 -26.031 1.00 96.69 373 THR A C 1
ATOM 2949 O O . THR A 1 373 ? -12.375 5.473 -26.604 1.00 96.69 373 THR A O 1
ATOM 2952 N N . CYS A 1 374 ? -11.199 5.985 -24.751 1.00 94.25 374 CYS A N 1
ATOM 2953 C CA . CYS A 1 374 ? -11.856 5.046 -23.852 1.00 94.25 374 CYS A CA 1
ATOM 2954 C C . CYS A 1 374 ? -12.674 5.796 -22.806 1.00 94.25 374 CYS A C 1
ATOM 2956 O O . CYS A 1 374 ? -12.127 6.590 -22.037 1.00 94.25 374 CYS A O 1
ATOM 2958 N N . THR A 1 375 ? -13.979 5.532 -22.760 1.00 93.25 375 THR A N 1
ATOM 2959 C CA . THR A 1 375 ? -14.928 6.225 -21.870 1.00 93.25 375 THR A CA 1
ATOM 2960 C C . THR A 1 375 ? -15.728 5.290 -20.966 1.00 93.25 375 THR A C 1
ATOM 2962 O O . THR A 1 375 ? -16.595 5.754 -20.227 1.00 93.25 375 THR A O 1
ATOM 2965 N N . ASP A 1 376 ? -15.473 3.986 -21.032 1.00 88.56 376 ASP A N 1
ATOM 2966 C CA . ASP A 1 376 ? -16.250 2.921 -20.394 1.00 88.56 376 ASP A CA 1
ATOM 2967 C C . ASP A 1 376 ? -15.695 2.490 -19.022 1.00 88.56 376 ASP A C 1
ATOM 2969 O O . ASP A 1 376 ? -16.042 1.428 -18.503 1.00 88.56 376 ASP A O 1
ATOM 2973 N N . MET A 1 377 ? -14.849 3.316 -18.393 1.00 87.94 377 MET A N 1
ATOM 2974 C CA . MET A 1 377 ? -14.305 3.022 -17.066 1.00 87.94 377 MET A CA 1
ATOM 2975 C C . MET A 1 377 ? -15.308 3.372 -15.951 1.00 87.94 377 MET A C 1
ATOM 2977 O O . MET A 1 377 ? -15.973 4.409 -15.961 1.00 87.94 377 MET A O 1
ATOM 2981 N N . GLY A 1 378 ? -15.405 2.515 -14.932 1.00 81.19 378 GLY A N 1
ATOM 2982 C CA . GLY A 1 378 ? -16.376 2.668 -13.841 1.00 81.19 378 GLY A CA 1
ATOM 2983 C C . GLY A 1 378 ? -16.110 3.841 -12.879 1.00 81.19 378 GLY A C 1
ATOM 2984 O O . GLY A 1 378 ? -15.034 4.447 -12.853 1.00 81.19 378 GLY A O 1
ATOM 2985 N N . THR A 1 379 ? -17.093 4.154 -12.025 1.00 78.81 379 THR A N 1
ATOM 2986 C CA . THR A 1 379 ? -16.929 5.128 -10.925 1.00 78.81 379 THR A CA 1
ATOM 2987 C C . THR A 1 379 ? -15.903 4.613 -9.922 1.00 78.81 379 THR A C 1
ATOM 2989 O O . THR A 1 379 ? -16.006 3.471 -9.489 1.00 78.81 379 THR A O 1
ATOM 2992 N N . GLY A 1 380 ? -14.948 5.446 -9.501 1.00 74.62 380 GLY A N 1
ATOM 2993 C CA . GLY A 1 380 ? -14.021 5.076 -8.425 1.00 74.62 380 GLY A CA 1
ATOM 2994 C C . GLY A 1 380 ? -13.003 3.982 -8.768 1.00 74.62 380 GLY A C 1
ATOM 2995 O O . GLY A 1 380 ? -12.289 3.545 -7.874 1.00 74.62 380 GLY A O 1
ATOM 2996 N N . VAL A 1 381 ? -12.912 3.555 -10.033 1.00 81.25 381 VAL A N 1
ATOM 2997 C CA . VAL A 1 381 ? -11.932 2.556 -10.489 1.00 81.25 381 VAL A CA 1
ATOM 2998 C C . VAL A 1 381 ? -10.967 3.141 -11.518 1.00 81.25 381 VAL A C 1
ATOM 3000 O O . VAL A 1 381 ? -11.328 4.024 -12.304 1.00 81.25 381 VAL A O 1
ATOM 3003 N N . ASN A 1 382 ? -9.736 2.636 -11.521 1.00 82.12 382 ASN A N 1
ATOM 3004 C CA . ASN A 1 382 ? -8.684 2.939 -12.495 1.00 82.12 382 ASN A CA 1
ATOM 3005 C C . ASN A 1 382 ? -8.363 1.753 -13.425 1.00 82.12 382 ASN A C 1
ATOM 3007 O O . ASN A 1 382 ? -7.499 1.884 -14.286 1.00 82.12 382 ASN A O 1
ATOM 3011 N N . ALA A 1 383 ? -9.043 0.616 -13.263 1.00 87.25 383 ALA A N 1
ATOM 3012 C CA . ALA A 1 383 ? -8.862 -0.555 -14.113 1.00 87.25 383 ALA A CA 1
ATOM 3013 C C . ALA A 1 383 ? -9.430 -0.303 -15.515 1.00 87.25 383 ALA A C 1
ATOM 3015 O O . ALA A 1 383 ? -10.596 0.079 -15.651 1.00 87.25 383 ALA A O 1
ATOM 3016 N N . ILE A 1 384 ? -8.596 -0.506 -16.537 1.00 90.94 384 ILE A N 1
ATOM 3017 C CA . ILE A 1 384 ? -8.982 -0.409 -17.950 1.00 90.94 384 ILE A CA 1
ATOM 3018 C C . ILE A 1 384 ? -9.940 -1.556 -18.268 1.00 90.94 384 ILE A C 1
ATOM 3020 O O . ILE A 1 384 ? -9.686 -2.694 -17.876 1.00 90.94 384 ILE A O 1
ATOM 3024 N N . SER A 1 385 ? -11.042 -1.265 -18.958 1.00 90.81 385 SER A N 1
ATOM 3025 C CA . SER A 1 385 ? -11.959 -2.308 -19.410 1.00 90.81 385 SER A CA 1
ATOM 3026 C C . SER A 1 385 ? -11.292 -3.203 -20.462 1.00 90.81 385 SER A C 1
ATOM 3028 O O . SER A 1 385 ? -10.425 -2.771 -21.226 1.00 90.81 385 SER A O 1
ATOM 3030 N N . GLU A 1 386 ? -11.731 -4.458 -20.552 1.00 91.69 386 GLU A N 1
ATOM 3031 C CA . GLU A 1 386 ? -11.234 -5.380 -21.581 1.00 91.69 386 GLU A CA 1
ATOM 3032 C C . GLU A 1 386 ? -11.545 -4.892 -23.003 1.00 91.69 386 GLU A C 1
ATOM 3034 O O . GLU A 1 386 ? -10.758 -5.112 -23.925 1.00 91.69 386 GLU A O 1
ATOM 3039 N N . THR A 1 387 ? -12.669 -4.193 -23.184 1.00 92.44 387 THR A N 1
ATOM 3040 C CA . THR A 1 387 ? -13.051 -3.583 -24.463 1.00 92.44 387 THR A CA 1
ATOM 3041 C C . THR A 1 387 ? -12.065 -2.486 -24.853 1.00 92.44 387 THR A C 1
ATOM 3043 O O . THR A 1 387 ? -11.432 -2.587 -25.904 1.00 92.44 387 THR A O 1
ATOM 3046 N N . CYS A 1 388 ? -11.841 -1.507 -23.969 1.00 94.00 388 CYS A N 1
ATOM 3047 C CA . CYS A 1 388 ? -10.878 -0.430 -24.192 1.00 94.00 388 CYS A CA 1
ATOM 3048 C C . CYS A 1 388 ? -9.473 -0.982 -24.455 1.00 94.00 388 CYS A C 1
ATOM 3050 O O . CYS A 1 388 ? -8.787 -0.534 -25.371 1.00 94.00 388 CYS A O 1
ATOM 3052 N N . LYS A 1 389 ? -9.036 -1.995 -23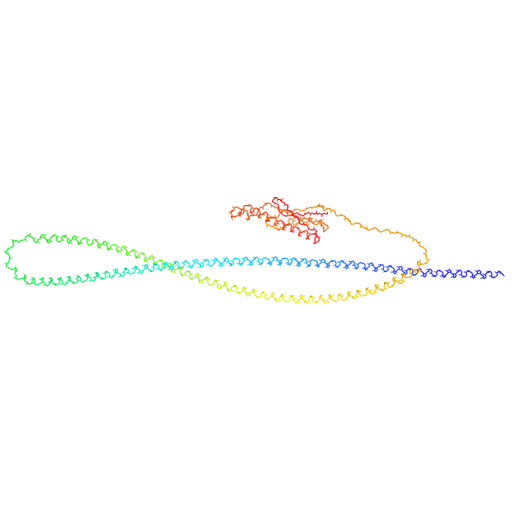.697 1.00 95.06 389 LYS A N 1
ATOM 3053 C CA . LYS A 1 389 ? -7.708 -2.592 -23.872 1.00 95.06 389 LYS A CA 1
ATOM 3054 C C . LYS A 1 389 ? -7.512 -3.166 -25.280 1.00 95.06 389 LYS A C 1
ATOM 3056 O O . LYS A 1 389 ? -6.452 -2.956 -25.868 1.00 95.06 389 LYS A O 1
ATOM 3061 N N . LYS A 1 390 ? -8.522 -3.849 -25.834 1.00 95.50 390 LYS A N 1
ATOM 3062 C CA . LYS A 1 390 ? -8.488 -4.396 -27.204 1.00 95.50 390 LYS A CA 1
ATOM 3063 C C . LYS A 1 390 ? -8.512 -3.304 -28.270 1.00 95.50 390 LYS A C 1
ATOM 3065 O O . LYS A 1 390 ? -7.777 -3.395 -29.255 1.00 95.50 390 LYS A O 1
ATOM 3070 N N . GLU A 1 391 ? -9.333 -2.276 -28.077 1.00 95.81 391 GLU A N 1
ATOM 3071 C CA . GLU A 1 391 ? -9.408 -1.129 -28.988 1.00 95.81 391 GLU A CA 1
ATOM 3072 C C . GLU A 1 391 ? -8.080 -0.370 -29.031 1.00 95.81 391 GLU A C 1
ATOM 3074 O O . GLU A 1 391 ? -7.547 -0.116 -30.111 1.00 95.81 391 GLU A O 1
ATOM 3079 N N . VAL A 1 392 ? -7.494 -0.094 -27.863 1.00 96.88 392 VAL A N 1
ATOM 3080 C CA . VAL A 1 392 ? -6.189 0.564 -27.730 1.00 96.88 392 VAL A CA 1
ATOM 3081 C C . VAL A 1 392 ? -5.074 -0.293 -28.325 1.00 96.88 392 VAL A C 1
ATOM 3083 O O . VAL A 1 392 ? -4.246 0.230 -29.062 1.00 96.88 392 VAL A O 1
ATOM 3086 N N . GLN A 1 393 ? -5.067 -1.606 -28.084 1.00 96.75 393 GLN A N 1
ATOM 3087 C CA . GLN A 1 393 ? -4.094 -2.514 -28.701 1.00 96.75 393 GLN A CA 1
ATOM 3088 C C . GLN A 1 393 ? -4.170 -2.471 -30.234 1.00 96.75 393 GLN A C 1
ATOM 3090 O O . GLN A 1 393 ? -3.153 -2.323 -30.908 1.00 96.75 393 GLN A O 1
ATOM 3095 N N . THR A 1 394 ? -5.382 -2.572 -30.786 1.00 96.88 394 THR A N 1
ATOM 3096 C CA . THR A 1 394 ? -5.611 -2.541 -32.240 1.00 96.88 394 THR A CA 1
ATOM 3097 C C . THR A 1 394 ? -5.211 -1.193 -32.838 1.00 96.88 394 THR A C 1
ATOM 3099 O O . THR A 1 394 ? -4.659 -1.131 -33.934 1.00 96.88 394 THR A O 1
ATOM 3102 N N . PHE A 1 395 ? -5.474 -0.104 -32.114 1.00 97.88 395 PHE A N 1
ATOM 3103 C CA . PHE A 1 395 ? -5.081 1.244 -32.501 1.00 97.88 395 PHE A CA 1
ATOM 3104 C C . PHE A 1 395 ? -3.558 1.418 -32.531 1.00 97.88 395 PHE A C 1
ATOM 3106 O O . PHE A 1 395 ? -3.015 1.885 -33.530 1.00 97.88 395 PHE A O 1
ATOM 3113 N N . LEU A 1 396 ? -2.867 1.017 -31.460 1.00 96.81 396 LEU A N 1
ATOM 3114 C CA . LEU A 1 396 ? -1.425 1.216 -31.306 1.00 96.81 396 LEU A CA 1
ATOM 3115 C C . LEU A 1 396 ? -0.592 0.353 -32.256 1.00 96.81 396 LEU A C 1
ATOM 3117 O O . LEU A 1 396 ? 0.491 0.776 -32.640 1.00 96.81 396 LEU A O 1
ATOM 3121 N N . ALA A 1 397 ? -1.118 -0.787 -32.714 1.00 96.06 397 ALA A N 1
ATOM 3122 C CA . ALA A 1 397 ? -0.459 -1.641 -33.706 1.00 96.06 397 ALA A CA 1
ATOM 3123 C C . ALA A 1 397 ? -0.172 -0.945 -35.055 1.00 96.06 397 ALA A C 1
ATOM 3125 O O . ALA A 1 397 ? 0.578 -1.478 -35.870 1.00 96.06 397 ALA A O 1
ATOM 3126 N N . LYS A 1 398 ? -0.770 0.228 -35.312 1.00 95.88 398 LYS A N 1
ATOM 3127 C CA . LYS A 1 398 ? -0.530 1.037 -36.519 1.00 95.88 398 LYS A CA 1
ATOM 3128 C C . LYS A 1 398 ? 0.702 1.945 -36.421 1.00 95.88 398 LYS A C 1
ATOM 3130 O O . LYS A 1 398 ? 1.078 2.534 -37.431 1.00 95.88 398 LYS A O 1
ATOM 3135 N N . TYR A 1 399 ? 1.277 2.109 -35.230 1.00 95.44 399 TYR A N 1
ATOM 3136 C CA . TYR A 1 399 ? 2.307 3.107 -34.946 1.00 95.44 399 TYR A CA 1
ATOM 3137 C C . TYR A 1 399 ? 3.552 2.473 -34.330 1.00 95.44 399 TYR A C 1
ATOM 3139 O O . TYR A 1 399 ? 3.499 1.403 -33.729 1.00 95.44 399 TYR A O 1
ATOM 3147 N N . ASP A 1 400 ? 4.673 3.173 -34.456 1.00 92.38 400 ASP A N 1
ATOM 3148 C CA . ASP A 1 400 ? 5.955 2.804 -33.864 1.00 92.38 400 ASP A CA 1
ATOM 3149 C C . ASP A 1 400 ? 6.522 3.955 -33.006 1.00 92.38 400 ASP A C 1
ATOM 3151 O O . ASP A 1 400 ? 5.876 4.985 -32.783 1.00 92.38 400 ASP A O 1
ATOM 3155 N N . SER A 1 401 ? 7.750 3.789 -32.516 1.00 90.38 401 SER A N 1
ATOM 3156 C CA . SER A 1 401 ? 8.437 4.755 -31.651 1.00 90.38 401 SER A CA 1
ATOM 3157 C C . SER A 1 401 ? 8.862 6.059 -32.346 1.00 90.38 401 SER A C 1
ATOM 3159 O O . SER A 1 401 ? 9.370 6.974 -31.686 1.00 90.38 401 SER A O 1
ATOM 3161 N N . SER A 1 402 ? 8.665 6.188 -33.664 1.00 91.25 402 SER A N 1
ATOM 3162 C CA . SER A 1 402 ? 8.914 7.448 -34.370 1.00 91.25 402 SER A CA 1
ATOM 3163 C C . SER A 1 402 ? 7.874 8.518 -34.011 1.00 91.25 402 SER A C 1
ATOM 3165 O O . SER A 1 402 ? 8.244 9.694 -33.907 1.00 91.25 402 SER A O 1
ATOM 3167 N N . TYR A 1 403 ? 6.637 8.105 -33.714 1.00 94.50 403 TYR A N 1
ATOM 3168 C CA . TYR A 1 403 ? 5.507 8.966 -33.357 1.00 94.50 403 TYR A CA 1
ATOM 3169 C C . TYR A 1 403 ? 5.539 9.436 -31.895 1.00 94.50 403 TYR A C 1
ATOM 3171 O O . TYR A 1 403 ? 6.183 8.844 -31.025 1.00 94.50 403 TYR A O 1
ATOM 3179 N N . PHE A 1 404 ? 4.814 10.521 -31.624 1.00 94.94 404 PHE A N 1
ATOM 3180 C CA . PHE A 1 404 ? 4.582 11.041 -30.278 1.00 94.94 404 PHE A CA 1
ATOM 3181 C C . PHE A 1 404 ? 3.160 10.724 -29.826 1.00 94.94 404 PHE A C 1
ATOM 3183 O O . PHE A 1 404 ? 2.209 10.901 -30.582 1.00 94.94 404 PHE A O 1
ATOM 3190 N N . PHE A 1 405 ? 3.005 10.308 -28.575 1.00 96.94 405 PHE A N 1
ATOM 3191 C CA . PHE A 1 405 ? 1.725 9.918 -27.997 1.00 96.94 405 PHE A CA 1
ATOM 3192 C C . PHE A 1 405 ? 1.383 10.865 -26.852 1.00 96.94 405 PHE A C 1
ATOM 3194 O O . PHE A 1 405 ? 2.145 10.993 -25.901 1.00 96.94 405 PHE A O 1
ATOM 3201 N N . GLU A 1 406 ? 0.237 11.529 -26.918 1.00 96.62 406 GLU A N 1
ATOM 3202 C CA . GLU A 1 406 ? -0.313 12.300 -25.805 1.00 96.62 406 GLU A CA 1
ATOM 3203 C C . GLU A 1 406 ? -1.451 11.511 -25.166 1.00 96.62 406 GLU A C 1
ATOM 3205 O O . GLU A 1 406 ? -2.389 11.118 -25.859 1.00 96.62 406 GLU A O 1
ATOM 3210 N N . VAL A 1 407 ? -1.404 11.310 -23.851 1.00 97.50 407 VAL A N 1
ATOM 3211 C CA . VAL A 1 407 ? -2.485 10.664 -23.106 1.00 97.50 407 VAL A CA 1
ATOM 3212 C C . VAL A 1 407 ? -3.188 11.693 -22.232 1.00 97.50 407 VAL A C 1
ATOM 3214 O O . VAL A 1 407 ? -2.599 12.260 -21.310 1.00 97.50 407 VAL A O 1
ATOM 3217 N N . ALA A 1 408 ? -4.463 11.935 -22.526 1.00 96.88 408 ALA A N 1
ATOM 3218 C CA . ALA A 1 408 ? -5.302 12.890 -21.820 1.00 96.88 408 ALA A CA 1
ATOM 3219 C C . ALA A 1 408 ? -6.349 12.166 -20.961 1.00 96.88 408 ALA A C 1
ATOM 3221 O O . ALA A 1 408 ? -7.048 11.287 -21.471 1.00 96.88 408 ALA A O 1
ATOM 3222 N N . PRO A 1 409 ? -6.499 12.514 -19.674 1.00 96.00 409 PRO A N 1
ATOM 3223 C CA . PRO A 1 409 ? -7.527 11.925 -18.827 1.00 96.00 409 PRO A CA 1
ATOM 3224 C C . PRO A 1 409 ? -8.922 12.426 -19.218 1.00 96.00 409 PRO A C 1
ATOM 3226 O O . PRO A 1 409 ? -9.102 13.606 -19.512 1.00 96.00 409 PRO A O 1
ATOM 3229 N N . ILE A 1 410 ? -9.914 11.537 -19.164 1.00 94.44 410 ILE A N 1
ATOM 3230 C CA . ILE A 1 410 ? -11.336 11.866 -19.309 1.00 94.44 410 ILE A CA 1
ATOM 3231 C C . ILE A 1 410 ? -11.991 11.724 -17.940 1.00 94.44 410 ILE A C 1
ATOM 3233 O O . ILE A 1 410 ? -11.984 10.640 -17.338 1.00 94.44 410 ILE A O 1
ATOM 3237 N N . VAL A 1 411 ? -12.530 12.831 -17.445 1.00 92.44 411 VAL A N 1
ATOM 3238 C CA . VAL A 1 411 ? -13.179 12.926 -16.138 1.00 92.44 411 VAL A CA 1
ATOM 3239 C C . VAL A 1 411 ? -14.623 13.357 -16.322 1.00 92.44 411 VAL A C 1
ATOM 3241 O O . VAL A 1 411 ? -14.932 14.188 -17.175 1.00 92.44 411 VAL A O 1
ATOM 3244 N N . ASP A 1 412 ? -15.503 12.799 -15.502 1.00 87.62 412 ASP A N 1
ATOM 3245 C CA . ASP A 1 412 ? -16.872 13.267 -15.407 1.00 87.62 412 ASP A CA 1
ATOM 3246 C C . ASP A 1 412 ? -17.035 14.216 -14.220 1.00 87.62 412 ASP A C 1
ATOM 3248 O O . ASP A 1 412 ? -16.227 14.262 -13.289 1.00 87.62 412 ASP A O 1
ATOM 3252 N N . ASN A 1 413 ? -18.152 14.936 -14.232 1.00 79.75 413 ASN A N 1
ATOM 3253 C CA . ASN A 1 413 ? -18.572 15.792 -13.125 1.00 79.75 413 ASN A CA 1
ATOM 3254 C C . ASN A 1 413 ? -19.446 15.031 -12.107 1.00 79.75 413 ASN A C 1
ATOM 3256 O O . ASN A 1 413 ? -20.096 15.631 -11.252 1.00 79.75 413 ASN A O 1
ATOM 3260 N N . GLY A 1 414 ? -19.492 13.698 -12.199 1.00 75.44 414 GLY A N 1
ATOM 3261 C CA . GLY A 1 414 ? -20.252 12.844 -11.298 1.00 75.44 414 GLY A CA 1
ATOM 3262 C C . GLY A 1 414 ? -19.603 12.733 -9.918 1.00 75.44 414 GLY A C 1
ATOM 3263 O O . GLY A 1 414 ? -18.393 12.564 -9.788 1.00 75.44 414 GLY A O 1
ATOM 3264 N N . GLY A 1 415 ? -20.424 12.799 -8.870 1.00 74.00 415 GLY A N 1
ATOM 3265 C CA . GLY A 1 415 ? -19.977 12.626 -7.487 1.00 74.00 415 GLY A CA 1
ATOM 3266 C C . GLY A 1 415 ? -19.789 11.159 -7.082 1.00 74.00 415 GLY A C 1
ATOM 3267 O O . GLY A 1 415 ? -20.388 10.242 -7.649 1.00 74.00 415 GLY A O 1
ATOM 3268 N N . PHE A 1 416 ? -18.999 10.936 -6.033 1.00 83.12 416 PHE A N 1
ATOM 3269 C CA . PHE A 1 416 ? -18.808 9.614 -5.431 1.00 83.12 416 PHE A CA 1
ATOM 3270 C C . PHE A 1 416 ? -19.987 9.268 -4.520 1.00 83.12 416 PHE A C 1
ATOM 3272 O O . PHE A 1 416 ? -20.451 10.113 -3.757 1.00 83.12 416 PHE A O 1
ATOM 3279 N N . ALA A 1 417 ? -20.461 8.019 -4.549 1.00 81.06 417 ALA A N 1
ATOM 3280 C CA . ALA A 1 417 ? -21.616 7.593 -3.750 1.00 81.06 417 ALA A CA 1
ATOM 3281 C C . ALA A 1 417 ? -21.426 7.848 -2.241 1.00 81.06 417 ALA A C 1
ATOM 3283 O O . ALA A 1 417 ? -22.352 8.291 -1.566 1.00 81.06 417 ALA A O 1
ATOM 3284 N N . SER A 1 418 ? -20.211 7.639 -1.727 1.00 82.94 418 SER A N 1
ATOM 3285 C CA . SER A 1 418 ? -19.830 7.941 -0.342 1.00 82.94 418 SER A CA 1
ATOM 3286 C C . SER A 1 418 ? -19.933 9.434 -0.020 1.00 82.94 418 SER A C 1
ATOM 3288 O O . SER A 1 418 ? -20.533 9.810 0.984 1.00 82.94 418 SER A O 1
ATOM 3290 N N . LEU A 1 419 ? -19.418 10.291 -0.901 1.00 84.56 419 LEU A N 1
ATOM 3291 C CA . LEU A 1 419 ? -19.483 11.746 -0.751 1.00 84.56 419 LEU A CA 1
ATOM 3292 C C . LEU A 1 419 ? -20.921 12.265 -0.879 1.00 84.56 419 LEU A C 1
ATOM 3294 O O . LEU A 1 419 ? -21.338 13.135 -0.123 1.00 84.56 419 LEU A O 1
ATOM 3298 N N . LYS A 1 420 ? -21.730 11.654 -1.749 1.00 82.88 420 LYS A N 1
ATOM 3299 C CA . LYS A 1 420 ? -23.163 11.945 -1.875 1.00 82.88 420 LYS A CA 1
ATOM 3300 C C . LYS A 1 420 ? -23.946 11.569 -0.612 1.00 82.88 420 LYS A C 1
ATOM 3302 O O . LYS A 1 420 ? -24.859 12.291 -0.224 1.00 82.88 420 LYS A O 1
ATOM 3307 N N . LEU A 1 421 ? -23.585 10.472 0.058 1.00 83.75 421 LEU A N 1
ATOM 3308 C CA . LEU A 1 421 ? -24.172 10.094 1.350 1.00 83.75 421 LEU A CA 1
ATOM 3309 C C . LEU A 1 421 ? -23.822 11.100 2.453 1.00 83.75 421 LEU A C 1
ATOM 3311 O O . LEU A 1 421 ? -24.691 11.439 3.252 1.00 83.75 421 LEU A O 1
ATOM 3315 N N . ILE A 1 422 ? -22.581 11.590 2.478 1.00 83.38 422 ILE A N 1
ATOM 3316 C CA . ILE A 1 422 ? -22.126 12.638 3.405 1.00 83.38 422 ILE A CA 1
ATOM 3317 C C . ILE A 1 422 ? -22.907 13.938 3.155 1.00 83.38 422 ILE A C 1
ATOM 3319 O O . ILE A 1 422 ? -23.448 14.503 4.105 1.00 83.38 422 ILE A O 1
ATOM 3323 N N . LYS A 1 423 ? -23.063 14.332 1.881 1.00 82.81 423 LYS A N 1
ATOM 3324 C CA . LYS A 1 423 ? -23.843 15.507 1.449 1.00 82.81 423 LYS A CA 1
ATOM 3325 C C . LYS A 1 423 ? -25.292 15.424 1.926 1.00 82.81 423 LYS A C 1
ATOM 3327 O O . LYS A 1 423 ? -25.801 16.318 2.592 1.00 82.81 423 LYS A O 1
ATOM 3332 N N . ASN A 1 424 ? -25.938 14.283 1.690 1.00 84.69 424 ASN A N 1
ATOM 3333 C CA . ASN A 1 424 ? -27.339 14.071 2.059 1.00 84.69 424 ASN A CA 1
ATOM 3334 C C . ASN A 1 424 ? -27.573 14.012 3.578 1.00 84.69 424 ASN A C 1
ATOM 3336 O O . ASN A 1 424 ? -28.643 14.395 4.045 1.00 84.69 424 ASN A O 1
ATOM 3340 N N . LYS A 1 425 ? -26.604 13.508 4.353 1.00 83.81 425 LYS A N 1
ATOM 3341 C CA . LYS A 1 425 ? -26.729 13.353 5.811 1.00 83.81 425 LYS A CA 1
ATOM 3342 C C . LYS A 1 425 ? -26.340 14.605 6.602 1.00 83.81 425 LYS A C 1
ATOM 3344 O O . LYS A 1 425 ? -26.498 14.587 7.819 1.00 83.81 425 LYS A O 1
ATOM 3349 N N . LYS A 1 426 ? -25.844 15.664 5.945 1.00 75.88 426 LYS A N 1
ATOM 3350 C CA . LYS A 1 426 ? -25.425 16.933 6.574 1.00 75.88 426 LYS A CA 1
ATOM 3351 C C . LYS A 1 426 ? -24.555 16.723 7.817 1.00 75.88 426 LYS A C 1
ATOM 3353 O O . LYS A 1 426 ? -24.779 17.324 8.864 1.00 75.88 426 LYS A O 1
ATOM 3358 N N . VAL A 1 427 ? -23.549 15.858 7.706 1.00 79.75 427 VAL A N 1
ATOM 3359 C CA . VAL A 1 427 ? -22.661 15.462 8.818 1.00 79.75 427 VAL A CA 1
ATOM 3360 C C . VAL A 1 427 ? -21.625 16.539 9.193 1.00 79.75 427 VAL A C 1
ATOM 3362 O O . VAL A 1 427 ? -20.509 16.218 9.580 1.00 79.75 427 VAL A O 1
ATOM 3365 N N . GLY A 1 428 ? -21.978 17.822 9.064 1.00 78.38 428 GLY A N 1
ATOM 3366 C CA . GLY A 1 428 ? -21.113 18.952 9.420 1.00 78.38 428 GLY A CA 1
ATOM 3367 C C . GLY A 1 428 ? -20.047 19.326 8.383 1.00 78.38 428 GLY A C 1
ATOM 3368 O O . GLY A 1 428 ? -19.158 20.104 8.706 1.00 78.38 428 GLY A O 1
ATOM 3369 N N . VAL A 1 429 ? -20.122 18.801 7.155 1.00 84.19 429 VAL A N 1
ATOM 3370 C CA . VAL A 1 429 ? -19.269 19.214 6.025 1.00 84.19 429 VAL A CA 1
ATOM 3371 C C . VAL A 1 429 ? -20.109 20.036 5.053 1.00 84.19 429 VAL A C 1
ATOM 3373 O O . VAL A 1 429 ? -21.215 19.619 4.707 1.00 84.19 429 VAL A O 1
ATOM 3376 N N . GLU A 1 430 ? -19.600 21.190 4.624 1.00 87.31 430 GLU A N 1
ATOM 3377 C CA . GLU A 1 430 ? -20.284 22.043 3.649 1.00 87.31 430 GLU A CA 1
ATOM 3378 C C . GLU A 1 430 ? -20.397 21.359 2.280 1.00 87.31 430 GLU A C 1
ATOM 3380 O O . GLU A 1 430 ? -19.470 20.697 1.812 1.00 87.31 430 GLU A O 1
ATOM 3385 N N . ASP A 1 431 ? -21.525 21.565 1.599 1.00 87.19 431 ASP A N 1
ATOM 3386 C CA . ASP A 1 431 ? -21.780 21.010 0.265 1.00 87.19 431 ASP A CA 1
ATOM 3387 C C . ASP A 1 431 ? -20.704 21.420 -0.755 1.00 87.19 431 ASP A C 1
ATOM 3389 O O . ASP A 1 431 ? -20.294 20.609 -1.585 1.00 87.19 431 ASP A O 1
ATOM 3393 N N . THR A 1 432 ? -20.209 22.654 -0.643 1.00 88.69 432 THR A N 1
ATOM 3394 C CA . THR A 1 432 ? -19.107 23.221 -1.435 1.00 88.69 432 THR A CA 1
ATOM 3395 C C . THR A 1 432 ? -17.801 22.454 -1.237 1.00 88.69 432 THR A C 1
ATOM 3397 O O . THR A 1 432 ? -17.082 22.189 -2.201 1.00 88.69 432 THR A O 1
ATOM 3400 N N . GLU A 1 433 ? -17.506 22.047 -0.004 1.00 88.69 433 GLU A N 1
ATOM 3401 C CA . GLU A 1 433 ? -16.317 21.264 0.327 1.00 88.69 433 GLU A CA 1
ATOM 3402 C C . GLU A 1 433 ? -16.438 19.830 -0.203 1.00 88.69 433 GLU A C 1
ATOM 3404 O O . GLU A 1 433 ? -15.477 19.269 -0.730 1.00 88.69 433 GLU A O 1
ATOM 3409 N N . ILE A 1 434 ? -17.640 19.252 -0.169 1.00 87.50 434 ILE A N 1
ATOM 3410 C CA . ILE A 1 434 ? -17.911 17.934 -0.758 1.00 87.50 434 ILE A CA 1
ATOM 3411 C C . ILE A 1 434 ? -17.753 17.965 -2.283 1.00 87.50 434 ILE A C 1
ATOM 3413 O O . ILE A 1 434 ? -17.194 17.028 -2.867 1.00 87.50 434 ILE A O 1
ATOM 3417 N N . ASP A 1 435 ? -18.205 19.038 -2.932 1.00 86.94 435 ASP A N 1
ATOM 3418 C CA . ASP A 1 435 ? -18.053 19.234 -4.374 1.00 86.94 435 ASP A CA 1
ATOM 3419 C C . ASP A 1 435 ? -16.574 19.433 -4.746 1.00 86.94 435 ASP A C 1
ATOM 3421 O O . ASP A 1 435 ? -16.081 18.803 -5.687 1.00 86.94 435 ASP A O 1
ATOM 3425 N N . ARG A 1 436 ? -15.819 20.195 -3.940 1.00 89.75 436 ARG A N 1
ATOM 3426 C CA . ARG A 1 436 ? -14.365 20.361 -4.092 1.00 89.75 436 ARG A CA 1
ATOM 3427 C C . ARG A 1 436 ? -13.619 19.031 -3.969 1.00 89.75 436 ARG A C 1
ATOM 3429 O O . ARG A 1 436 ? -12.789 18.711 -4.822 1.00 89.75 436 ARG A O 1
ATOM 3436 N N . ILE A 1 437 ? -13.918 18.239 -2.938 1.00 89.44 437 ILE A N 1
ATOM 3437 C CA . ILE A 1 437 ? -13.301 16.921 -2.717 1.00 89.44 437 ILE A CA 1
ATOM 3438 C C . ILE A 1 437 ? -13.654 15.964 -3.861 1.00 89.44 437 ILE A C 1
ATOM 3440 O O . ILE A 1 437 ? -12.778 15.249 -4.350 1.00 89.44 437 ILE A O 1
ATOM 3444 N N . SER A 1 438 ? -14.907 15.977 -4.327 1.00 87.94 438 SER A N 1
ATOM 3445 C CA . SER A 1 438 ? -15.346 15.161 -5.466 1.00 87.94 438 SER A CA 1
ATOM 3446 C C . SER A 1 438 ? -14.574 15.519 -6.739 1.00 87.94 438 SER A C 1
ATOM 3448 O O . SER A 1 438 ? -14.060 14.628 -7.413 1.00 87.94 438 SER A O 1
ATOM 3450 N N . GLY A 1 439 ? -14.408 16.814 -7.025 1.00 87.81 439 GLY A N 1
ATOM 3451 C CA . GLY A 1 439 ? -13.610 17.284 -8.159 1.00 87.81 439 GLY A CA 1
ATOM 3452 C C . GLY A 1 439 ? -12.148 16.841 -8.068 1.00 87.81 439 GLY A C 1
ATOM 3453 O O . GLY A 1 439 ? -11.615 16.256 -9.010 1.00 87.81 439 GLY A O 1
ATOM 3454 N N . LEU A 1 440 ? -11.504 17.031 -6.912 1.00 89.50 440 LEU A N 1
ATOM 3455 C CA . LEU A 1 440 ? -10.113 16.609 -6.698 1.00 89.50 440 LEU A CA 1
ATOM 3456 C C . LEU A 1 440 ? -9.928 15.094 -6.849 1.00 89.50 440 LEU A C 1
ATOM 3458 O O . LEU A 1 440 ? -8.949 14.648 -7.452 1.00 89.50 440 LEU A O 1
ATOM 3462 N N . ALA A 1 441 ? -10.872 14.301 -6.345 1.00 90.00 441 ALA A N 1
ATOM 3463 C CA . ALA A 1 441 ? -10.847 12.851 -6.483 1.00 90.00 441 ALA A CA 1
ATOM 3464 C C . ALA A 1 441 ? -11.019 12.407 -7.948 1.00 90.00 441 ALA A C 1
ATOM 3466 O O . ALA A 1 441 ? -10.289 11.521 -8.398 1.00 90.00 441 ALA A O 1
ATOM 3467 N N . ASN A 1 442 ? -11.903 13.054 -8.718 1.00 87.88 442 ASN A N 1
ATOM 3468 C CA . ASN A 1 442 ? -12.055 12.787 -10.153 1.00 87.88 442 ASN A CA 1
ATOM 3469 C C . ASN A 1 442 ? -10.792 13.151 -10.942 1.00 87.88 442 ASN A C 1
ATOM 3471 O O . ASN A 1 442 ? -10.375 12.373 -11.799 1.00 87.88 442 ASN A O 1
ATOM 3475 N N . ILE A 1 443 ? -10.122 14.259 -10.609 1.00 88.88 443 ILE A N 1
ATOM 3476 C CA . ILE A 1 443 ? -8.834 14.637 -11.214 1.00 88.88 443 ILE A CA 1
ATOM 3477 C C . ILE A 1 443 ? -7.758 13.590 -10.899 1.00 88.88 443 ILE A C 1
ATOM 3479 O O . ILE A 1 443 ? -7.041 13.145 -11.796 1.00 88.88 443 ILE A O 1
ATOM 3483 N N . GLY A 1 444 ? -7.640 13.178 -9.632 1.00 90.38 444 GLY A N 1
ATOM 3484 C CA . GLY A 1 444 ? -6.668 12.168 -9.207 1.00 90.38 444 GLY A CA 1
ATOM 3485 C C . GLY A 1 444 ? -6.872 10.827 -9.914 1.00 90.38 444 GLY A C 1
ATOM 3486 O O . GLY A 1 444 ? -5.924 10.256 -10.456 1.00 90.38 444 GLY A O 1
ATOM 3487 N N . LEU A 1 445 ? -8.120 10.356 -9.982 1.00 90.75 445 LEU A N 1
ATOM 3488 C CA . LEU A 1 445 ? -8.471 9.138 -10.713 1.00 90.75 445 LEU A CA 1
ATOM 3489 C C . LEU A 1 445 ? -8.264 9.285 -12.219 1.00 90.75 445 LEU A C 1
ATOM 3491 O O . LEU A 1 445 ? -7.740 8.366 -12.839 1.00 90.75 445 LEU A O 1
ATOM 3495 N N . GLY A 1 446 ? -8.617 10.430 -12.804 1.00 92.00 446 GLY A N 1
ATOM 3496 C CA . GLY A 1 446 ? -8.345 10.737 -14.207 1.00 92.00 446 GLY A CA 1
ATOM 3497 C C . GLY A 1 446 ? -6.867 10.552 -14.539 1.00 92.00 446 GLY A C 1
ATOM 3498 O O . GLY A 1 446 ? -6.530 9.795 -15.446 1.00 92.00 446 GLY A O 1
ATOM 3499 N N . LYS A 1 447 ? -5.970 11.143 -13.741 1.00 93.38 447 LYS A N 1
ATOM 3500 C CA . LYS A 1 447 ? -4.515 10.987 -13.914 1.00 93.38 447 LYS A CA 1
ATOM 3501 C C . LYS A 1 447 ? -4.057 9.533 -13.806 1.00 93.38 447 LYS A C 1
ATOM 3503 O O . LYS A 1 447 ? -3.242 9.096 -14.612 1.00 93.38 447 LYS A O 1
ATOM 3508 N N . ALA A 1 448 ? -4.597 8.770 -12.854 1.00 93.75 448 ALA A N 1
ATOM 3509 C CA . ALA A 1 448 ? -4.280 7.348 -12.723 1.00 93.75 448 ALA A CA 1
ATOM 3510 C C . ALA A 1 448 ? -4.713 6.537 -13.959 1.00 93.75 448 ALA A C 1
ATOM 3512 O O . ALA A 1 448 ? -3.992 5.642 -14.391 1.00 93.75 448 ALA A O 1
ATOM 3513 N N . ARG A 1 449 ? -5.861 6.875 -14.556 1.00 93.62 449 ARG A N 1
ATOM 3514 C CA . ARG A 1 449 ? -6.356 6.246 -15.791 1.00 93.62 449 ARG A CA 1
ATOM 3515 C C . ARG A 1 449 ? -5.510 6.622 -17.002 1.00 93.62 449 ARG A C 1
ATOM 3517 O O . ARG A 1 449 ? -5.165 5.746 -17.784 1.00 93.62 449 ARG A O 1
ATOM 3524 N N . ALA A 1 450 ? -5.133 7.895 -17.130 1.00 95.31 450 ALA A N 1
ATOM 3525 C CA . ALA A 1 450 ? -4.216 8.339 -18.176 1.00 95.31 450 ALA A CA 1
ATOM 3526 C C . ALA A 1 450 ? -2.865 7.623 -18.069 1.00 95.31 450 ALA A C 1
ATOM 3528 O O . ALA A 1 450 ? -2.359 7.149 -19.078 1.00 95.31 450 ALA A O 1
ATOM 3529 N N . LYS A 1 451 ? -2.326 7.455 -16.853 1.00 95.25 451 LYS A N 1
ATOM 3530 C CA . LYS A 1 451 ? -1.111 6.662 -16.625 1.00 95.25 451 LYS A CA 1
ATOM 3531 C C . LYS A 1 451 ? -1.263 5.225 -17.132 1.00 95.25 451 LYS A C 1
ATOM 3533 O O . LYS A 1 451 ? -0.418 4.769 -17.889 1.00 95.25 451 LYS A O 1
ATOM 3538 N N . ALA A 1 452 ? -2.361 4.552 -16.789 1.00 94.50 452 ALA A N 1
ATOM 3539 C CA . ALA A 1 452 ? -2.628 3.199 -17.277 1.00 94.50 452 ALA A CA 1
ATOM 3540 C C . ALA A 1 452 ? -2.738 3.150 -18.818 1.00 94.50 452 ALA A C 1
ATOM 3542 O O . ALA A 1 452 ? -2.255 2.216 -19.451 1.00 94.50 452 ALA A O 1
ATOM 3543 N N . GLY A 1 453 ? -3.321 4.181 -19.440 1.00 94.56 453 GLY A N 1
ATOM 3544 C CA . GLY A 1 453 ? -3.318 4.341 -20.896 1.00 94.56 453 GLY A CA 1
ATOM 3545 C C . GLY A 1 453 ? -1.910 4.504 -21.481 1.00 94.56 453 GLY A C 1
ATOM 3546 O O . GLY A 1 453 ? -1.607 3.901 -22.505 1.00 94.56 453 GLY A O 1
ATOM 3547 N N . GLY A 1 454 ? -1.034 5.261 -20.815 1.00 95.38 454 GLY A N 1
ATOM 3548 C CA . GLY A 1 454 ? 0.380 5.393 -21.184 1.00 95.38 454 GLY A CA 1
ATOM 3549 C C . GLY A 1 454 ? 1.152 4.078 -21.064 1.00 95.38 454 GLY A C 1
ATOM 3550 O O . GLY A 1 454 ? 1.903 3.731 -21.968 1.00 95.38 454 GLY A O 1
ATOM 3551 N N . GLU A 1 455 ? 0.890 3.289 -20.022 1.00 95.38 455 GLU A N 1
ATOM 3552 C CA . GLU A 1 455 ? 1.469 1.946 -19.860 1.00 95.38 455 GLU A CA 1
ATOM 3553 C C . GLU A 1 455 ? 1.072 1.010 -21.020 1.00 95.38 455 GLU A C 1
ATOM 3555 O O . GLU A 1 455 ? 1.888 0.202 -21.468 1.00 95.38 455 GLU A O 1
ATOM 3560 N N . LEU A 1 456 ? -0.141 1.144 -21.582 1.00 95.88 456 LEU A N 1
ATOM 3561 C CA . LEU A 1 456 ? -0.516 0.422 -22.807 1.00 95.88 456 LEU A CA 1
ATOM 3562 C C . LEU A 1 456 ? 0.297 0.884 -24.026 1.00 95.88 456 LEU A C 1
ATOM 3564 O O . LEU A 1 456 ? 0.659 0.050 -24.854 1.00 95.88 456 LEU A O 1
ATOM 3568 N N . VAL A 1 457 ? 0.607 2.181 -24.135 1.00 96.25 457 VAL A N 1
ATOM 3569 C CA . VAL A 1 457 ? 1.483 2.701 -25.199 1.00 96.25 457 VAL A CA 1
ATOM 3570 C C . VAL A 1 457 ? 2.877 2.090 -25.088 1.00 96.25 457 VAL A C 1
ATOM 3572 O O . VAL A 1 457 ? 3.357 1.529 -26.068 1.00 96.25 457 VAL A O 1
ATOM 3575 N N . GLU A 1 458 ? 3.496 2.109 -23.906 1.00 94.94 458 GLU A N 1
ATOM 3576 C CA . GLU A 1 458 ? 4.812 1.481 -23.692 1.00 94.94 458 GLU A CA 1
ATOM 3577 C C . GLU A 1 458 ? 4.779 -0.023 -23.986 1.00 94.94 458 GLU A C 1
ATOM 3579 O O . GLU A 1 458 ? 5.688 -0.552 -24.621 1.00 94.94 458 GLU A O 1
ATOM 3584 N N . THR A 1 459 ? 3.706 -0.709 -23.581 1.00 94.94 459 THR A N 1
ATOM 3585 C CA . THR A 1 459 ? 3.558 -2.160 -23.772 1.00 94.94 459 THR A CA 1
ATOM 3586 C C . THR A 1 459 ? 3.473 -2.549 -25.248 1.00 94.94 459 THR A C 1
ATOM 3588 O O . THR A 1 459 ? 4.082 -3.537 -25.654 1.00 94.94 459 THR A O 1
ATOM 3591 N N . TYR A 1 460 ? 2.700 -1.813 -26.054 1.00 94.62 460 TYR A N 1
ATOM 3592 C CA . TYR A 1 460 ? 2.421 -2.206 -27.440 1.00 94.62 460 TYR A CA 1
ATOM 3593 C C . TYR A 1 460 ? 3.322 -1.528 -28.477 1.00 94.62 460 TYR A C 1
ATOM 3595 O O . TYR A 1 460 ? 3.575 -2.123 -29.521 1.00 94.62 460 TYR A O 1
ATOM 3603 N N . VAL A 1 461 ? 3.814 -0.317 -28.205 1.00 93.31 461 VAL A N 1
ATOM 3604 C CA . VAL A 1 461 ? 4.726 0.425 -29.097 1.00 93.31 461 VAL A CA 1
ATOM 3605 C C . VAL A 1 461 ? 6.195 0.185 -28.716 1.00 93.31 461 VAL A C 1
ATOM 3607 O O . VAL A 1 461 ? 7.082 0.257 -29.566 1.00 93.31 461 VAL A O 1
ATOM 3610 N N . GLY A 1 462 ? 6.458 -0.149 -27.449 1.00 87.88 462 GLY A N 1
ATOM 3611 C CA . GLY A 1 462 ? 7.780 -0.449 -26.898 1.00 87.88 462 GLY A CA 1
ATOM 3612 C C . GLY A 1 462 ? 8.310 0.640 -25.959 1.00 87.88 462 GLY A C 1
ATOM 3613 O O . GLY A 1 462 ? 7.882 1.792 -26.000 1.00 87.88 462 GLY A O 1
ATOM 3614 N N . GLU A 1 463 ? 9.311 0.289 -25.144 1.00 83.19 463 GLU A N 1
ATOM 3615 C CA . GLU A 1 463 ? 9.915 1.158 -24.110 1.00 83.19 463 GLU A CA 1
ATOM 3616 C C . GLU A 1 463 ? 10.530 2.473 -24.643 1.00 83.19 463 GLU A C 1
ATOM 3618 O O . GLU A 1 463 ? 10.862 3.368 -23.870 1.00 83.19 463 GLU A O 1
ATOM 3623 N N . GLY A 1 464 ? 10.695 2.605 -25.964 1.00 82.31 464 GLY A N 1
ATOM 3624 C CA . GLY A 1 464 ? 11.165 3.824 -26.631 1.00 82.31 464 GLY A CA 1
ATOM 3625 C C . GLY A 1 464 ? 10.054 4.783 -27.079 1.00 82.31 464 GLY A C 1
ATOM 3626 O O . GLY A 1 464 ? 10.353 5.758 -27.771 1.00 82.31 464 GLY A O 1
ATOM 3627 N N . ALA A 1 465 ? 8.786 4.506 -26.759 1.00 91.38 465 ALA A N 1
ATOM 3628 C CA . ALA A 1 465 ? 7.662 5.351 -27.147 1.00 91.38 465 ALA A CA 1
ATOM 3629 C C . ALA A 1 465 ? 7.734 6.737 -26.482 1.00 91.38 465 ALA A C 1
ATOM 3631 O O . ALA A 1 465 ? 7.974 6.874 -25.283 1.00 91.38 465 ALA A O 1
ATOM 3632 N N . LYS A 1 466 ? 7.494 7.794 -27.264 1.00 94.50 466 LYS A N 1
ATOM 3633 C CA . LYS A 1 466 ? 7.543 9.178 -26.775 1.00 94.50 466 LYS A CA 1
ATOM 3634 C C . LYS A 1 466 ? 6.180 9.575 -26.221 1.00 94.50 466 LYS A C 1
ATOM 3636 O O . LYS A 1 466 ? 5.322 10.039 -26.970 1.00 94.50 466 LYS A O 1
ATOM 3641 N N . ILE A 1 467 ? 5.980 9.380 -24.921 1.00 95.88 467 ILE A N 1
ATOM 3642 C CA . ILE A 1 467 ? 4.694 9.618 -24.257 1.00 95.88 467 ILE A CA 1
ATOM 3643 C C . ILE A 1 467 ? 4.710 10.957 -23.520 1.00 95.88 467 ILE A C 1
ATOM 3645 O O . ILE A 1 467 ? 5.636 11.269 -22.774 1.00 95.88 467 ILE A O 1
ATOM 3649 N N . SER A 1 468 ? 3.653 11.739 -23.704 1.00 95.12 468 SER A N 1
ATOM 3650 C CA . SER A 1 468 ? 3.355 12.946 -22.943 1.00 95.12 468 SER A CA 1
ATOM 3651 C C . SER A 1 468 ? 1.990 12.814 -22.277 1.00 95.12 468 SER A C 1
ATOM 3653 O O . SER A 1 468 ? 1.053 12.277 -22.862 1.00 95.12 468 SER A O 1
ATOM 3655 N N . TYR A 1 469 ? 1.859 13.308 -21.050 1.00 96.38 469 TYR A N 1
ATOM 3656 C CA . TYR A 1 469 ? 0.579 13.344 -20.348 1.00 96.38 469 TYR A CA 1
ATOM 3657 C C . TYR A 1 469 ? -0.001 14.750 -20.431 1.00 96.38 469 TYR A C 1
ATOM 3659 O O . TYR A 1 469 ? 0.671 15.720 -20.071 1.00 96.38 469 TYR A O 1
ATOM 3667 N N . ALA A 1 470 ? -1.250 14.862 -20.882 1.00 91.62 470 ALA A N 1
ATOM 3668 C CA . ALA A 1 470 ? -1.905 16.158 -20.983 1.00 91.62 470 ALA A CA 1
ATOM 3669 C C . ALA A 1 470 ? -2.043 16.799 -19.592 1.00 91.62 470 ALA A C 1
ATOM 3671 O O . ALA A 1 470 ? -2.405 16.143 -18.611 1.00 91.62 470 ALA A O 1
ATOM 3672 N N . LEU A 1 471 ? -1.765 18.102 -19.512 1.00 86.69 471 LEU A N 1
ATOM 3673 C CA . LEU A 1 471 ? -1.907 18.870 -18.270 1.00 86.69 471 LEU A CA 1
ATOM 3674 C C . LEU A 1 471 ? -3.371 19.186 -17.944 1.00 86.69 471 LEU A C 1
ATOM 3676 O O . LEU A 1 471 ? -3.708 19.399 -16.779 1.00 86.69 471 LEU A O 1
ATOM 3680 N N . SER A 1 472 ? -4.227 19.226 -18.965 1.00 88.50 472 SER A N 1
ATOM 3681 C CA . SER A 1 472 ? -5.664 19.441 -18.839 1.00 88.50 472 SER A CA 1
ATOM 3682 C C . SER A 1 472 ? -6.434 18.127 -18.910 1.00 88.50 472 SER A C 1
ATOM 3684 O O . SER A 1 472 ? -6.013 17.160 -19.548 1.00 88.50 472 SER A O 1
ATOM 3686 N N . ASN A 1 473 ? -7.597 18.113 -18.261 1.00 90.81 473 ASN A N 1
ATOM 3687 C CA . ASN A 1 473 ? -8.535 17.007 -18.365 1.00 90.81 473 ASN A CA 1
ATOM 3688 C C . ASN A 1 473 ? -9.546 17.276 -19.480 1.00 90.81 473 ASN A C 1
ATOM 3690 O O . ASN A 1 473 ? -9.906 18.422 -19.750 1.00 90.81 473 ASN A O 1
ATOM 3694 N N . ILE A 1 474 ? -10.034 16.203 -20.090 1.00 93.25 474 ILE A N 1
ATOM 3695 C CA . ILE A 1 474 ? -11.216 16.229 -20.940 1.00 93.25 474 ILE A CA 1
ATOM 3696 C C . ILE A 1 474 ? -12.419 16.035 -20.018 1.00 93.25 474 ILE A C 1
ATOM 3698 O O . ILE A 1 474 ? -12.609 14.956 -19.457 1.00 93.25 474 ILE A O 1
ATOM 3702 N N . GLU A 1 475 ? -13.207 17.087 -19.835 1.00 90.88 475 GLU A N 1
ATOM 3703 C CA . GLU A 1 475 ? -14.447 17.023 -19.065 1.00 90.88 475 GLU A CA 1
ATOM 3704 C C . GLU A 1 475 ? -15.581 16.532 -19.960 1.00 90.88 475 GLU A C 1
ATOM 3706 O O . GLU A 1 475 ? -15.901 17.150 -20.978 1.00 90.88 475 GLU A O 1
ATOM 3711 N N . GLN A 1 476 ? -16.186 15.405 -19.595 1.00 89.56 476 GLN A N 1
ATOM 3712 C CA . GLN A 1 476 ? -17.294 14.835 -20.350 1.00 89.56 476 GLN A CA 1
ATOM 3713 C C . GLN A 1 476 ? -18.288 14.155 -19.410 1.00 89.56 476 GLN A C 1
ATOM 3715 O O . GLN A 1 476 ? -17.924 13.321 -18.582 1.00 89.56 476 GLN A O 1
ATOM 3720 N N . ASP A 1 477 ? -19.570 14.501 -19.541 1.00 84.69 477 ASP A N 1
ATOM 3721 C CA . ASP A 1 477 ? -20.601 13.935 -18.673 1.00 84.69 477 ASP A CA 1
ATOM 3722 C C . ASP A 1 477 ? -20.742 12.420 -18.886 1.00 84.69 477 ASP A C 1
ATOM 3724 O O . ASP A 1 477 ? -20.758 11.934 -20.020 1.00 84.69 477 ASP A O 1
ATOM 3728 N N . LYS A 1 478 ? -20.837 11.678 -17.775 1.00 84.25 478 LYS A N 1
ATOM 3729 C CA . LYS A 1 478 ? -20.961 10.206 -17.714 1.00 84.25 478 LYS A CA 1
ATOM 3730 C C . LYS A 1 478 ? -19.872 9.420 -18.456 1.00 84.25 478 LYS A C 1
ATOM 3732 O O . LYS A 1 478 ? -20.033 8.218 -18.657 1.00 84.25 478 LYS A O 1
ATOM 3737 N N . ALA A 1 479 ? -18.769 10.061 -18.827 1.00 89.81 479 ALA A N 1
ATOM 3738 C CA . ALA A 1 479 ? -17.660 9.434 -19.526 1.00 89.81 479 ALA A CA 1
ATOM 3739 C C . ALA A 1 479 ? -16.407 9.490 -18.664 1.00 89.81 479 ALA A C 1
ATOM 3741 O O . ALA A 1 479 ? -16.059 10.518 -18.087 1.00 89.81 479 ALA A O 1
ATOM 3742 N N . ARG A 1 480 ? -15.720 8.356 -18.563 1.00 91.25 480 ARG A N 1
ATOM 3743 C CA . ARG A 1 480 ? -14.548 8.219 -17.707 1.00 91.25 480 ARG A CA 1
ATOM 3744 C C . ARG A 1 480 ? -13.519 7.350 -18.384 1.00 91.25 480 ARG A C 1
ATOM 3746 O O . ARG A 1 480 ? -13.825 6.241 -18.811 1.00 91.25 480 ARG A O 1
ATOM 3753 N N . GLY A 1 481 ? -12.288 7.830 -18.411 1.00 94.50 481 GLY A N 1
ATOM 3754 C CA . GLY A 1 481 ? -11.180 7.062 -18.946 1.00 94.50 481 GLY A CA 1
ATOM 3755 C C . GLY A 1 481 ? -10.052 7.942 -19.420 1.00 94.50 481 GLY A C 1
ATOM 3756 O O . GLY A 1 481 ? -9.558 8.771 -18.655 1.00 94.50 481 GLY A O 1
ATOM 3757 N N . PHE A 1 482 ? -9.622 7.734 -20.654 1.00 96.31 482 PHE A N 1
ATOM 3758 C CA . PHE A 1 482 ? -8.520 8.469 -21.250 1.00 96.31 482 PHE A CA 1
ATOM 3759 C C . PHE A 1 482 ? -8.646 8.491 -22.774 1.00 96.31 482 PHE A C 1
ATOM 3761 O O . PHE A 1 482 ? -9.333 7.673 -23.384 1.00 96.31 482 PHE A O 1
ATOM 3768 N N . GLN A 1 483 ? -7.956 9.439 -23.389 1.00 97.31 483 GLN A N 1
ATOM 3769 C CA . GLN A 1 483 ? -7.786 9.541 -24.827 1.00 97.31 483 GLN A CA 1
ATOM 3770 C C . GLN A 1 483 ? -6.297 9.502 -25.139 1.00 97.31 483 GLN A C 1
ATOM 3772 O O . GLN A 1 483 ? -5.531 10.248 -24.535 1.00 97.31 483 GLN A O 1
ATOM 3777 N N . ILE A 1 484 ? -5.897 8.661 -26.088 1.00 97.88 484 ILE A N 1
ATOM 3778 C CA . ILE A 1 484 ? -4.543 8.663 -26.642 1.00 97.88 484 ILE A CA 1
ATOM 3779 C C . ILE A 1 484 ? -4.616 9.381 -27.984 1.00 97.88 484 ILE A C 1
ATOM 3781 O O . ILE A 1 484 ? -5.428 9.019 -28.834 1.00 97.88 484 ILE A O 1
ATOM 3785 N N . ARG A 1 485 ? -3.786 10.403 -28.172 1.00 97.19 485 ARG A N 1
ATOM 3786 C CA . ARG A 1 485 ? -3.611 11.125 -29.435 1.00 97.19 485 ARG A CA 1
ATOM 3787 C C . ARG A 1 485 ? -2.215 10.860 -29.963 1.00 97.19 485 ARG A C 1
ATOM 3789 O O . ARG A 1 485 ? -1.262 10.857 -29.191 1.00 97.19 485 ARG A O 1
ATOM 3796 N N . VAL A 1 486 ? -2.101 10.667 -31.265 1.00 97.00 486 VAL A N 1
ATOM 3797 C CA . VAL A 1 486 ? -0.832 10.399 -31.940 1.00 97.00 486 VAL A CA 1
ATOM 3798 C C . VAL A 1 486 ? -0.455 11.619 -32.760 1.00 97.00 486 VAL A C 1
ATOM 3800 O O . VAL A 1 486 ? -1.308 12.197 -33.435 1.00 97.00 486 VAL A O 1
ATOM 3803 N N . TYR A 1 487 ? 0.814 12.006 -32.708 1.00 95.12 487 TYR A N 1
ATOM 3804 C CA . TYR A 1 487 ? 1.378 13.129 -33.443 1.00 95.12 487 TYR A CA 1
ATOM 3805 C C . TYR A 1 487 ? 2.609 12.691 -34.236 1.00 95.12 487 TYR A C 1
ATOM 3807 O O . TYR A 1 487 ? 3.348 11.802 -33.799 1.00 95.12 487 TYR A O 1
ATOM 3815 N N . GLN A 1 488 ? 2.831 13.347 -35.373 1.00 90.12 488 GLN A N 1
ATOM 3816 C CA . GLN A 1 488 ? 4.013 13.190 -36.222 1.00 90.12 488 GLN A CA 1
ATOM 3817 C C . GLN A 1 488 ? 4.815 14.487 -36.300 1.00 90.12 488 GLN A C 1
ATOM 3819 O O . GLN A 1 488 ? 4.179 15.571 -36.363 1.00 90.12 488 GLN A O 1
#

Foldseek 3Di:
DVVVVVVVVVVVVVVVVVVVVVVVVVVVVVVVVVVVVVVVVVVVVVVVVVVVVVVVVVVVVVVVVVVVVVVVVVVVVVVVVVVVVVVVVVVVVVVVVVVVVVVVVVVVVVVVVVVVVVVVVVVVVVVVVVVVVVVVVVVVVVVVVVVVVVVVVVVVVVVVVVVVVVVVVVVVVVVVVVVVPPPPPPPPDPDDDPPPVVVVVVVVVVVVVVVVVVVVVVVVVVVVVVVVVVVVVVVVVVVVVVVVVVVVVVVVVVVVVVVVVVVVVVVVVVVVVVVVVVVVVVVVVVVVVVVVVVVVVVVVVVVVVVVVVVVVVVVVVVVVVVVVVVVVVVVVVVVVVVVVVVVVPDDDDDDDDDDDDDDDDDDDDWDWDDKDDAFPDDPPDLDGDPVSLVRLLVVLLVDAQVKAKEKAFEFEQDFDPVLVVCVVVPPVDDPVVSSVVRVVSRVVSSVSLSVVSVVSNCVRRHVSHHYHYDPDHHYDHSTGHIMMIIID

Radius of gyration: 67.43 Å; chains: 1; bounding box: 168×46×220 Å